Protein AF-A0A1X3PAA9-F1 (afdb_monomer)

Nearest PDB structures (foldseek):
  5d4u-assembly2_B  TM=4.593E-01  e=4.248E+00  Methanocaldococcus jannaschii
  5mms-assembly2_C-3  TM=4.190E-01  e=5.317E+00  Homo sapiens
  5mms-assembly3_F  TM=4.194E-01  e=5.949E+00  Homo sapiens
  1yzh-assembly1_A  TM=3.149E-01  e=6.656E+00  Streptococcus pneumoniae

pLDDT: mean 77.73, std 18.86, range [32.59, 97.75]

Mean predicted aligned error: 20.81 Å

Secondary structure (DSSP, 8-state):
-----------------------PPP----PPP----HHHHHHHHHHHHHHHHHHHHHHHHHHHHHHHH--S---TT-TT--STTS-HHHHHHHHHTT-EEEEESSHHHHHHHHHH-TT-EEEEE-SSSPPPHHHHHHHHTS-S-EEEE-S--TT-TTTTTS-EEEEEE-S--TT-PPPEEE--TT---HHHHHH-EEE--EEEEE-SSEEEEPPPBTTBS---EEEEEETTEEEES-GGGGSTTTTTSBTHHHHHHHHHSSSSEEEEE---GGGSS-TT----TTTTS-THHHHHHHHHHHHHHHHHHHHHS-PPS------S----HHHHHHHHHHHHHHTT-HHHHHHHHHHHHHHHHHHHTTPPTT--HHHHHHHHHHHH---HHHHHHHH-STT--SHHHHHHHHHHHHHHHHHHHHHTTS-S----PPP-PPPPPP--------------------------

Structure (mmCIF, N/CA/C/O backbone):
data_AF-A0A1X3PAA9-F1
#
_entry.id   AF-A0A1X3PAA9-F1
#
loop_
_atom_site.group_PDB
_atom_site.id
_atom_site.type_symbol
_atom_site.label_atom_id
_atom_site.label_alt_id
_atom_site.label_comp_id
_atom_site.label_asym_id
_atom_site.label_entity_id
_atom_site.label_seq_id
_atom_site.pdbx_PDB_ins_code
_atom_site.Cartn_x
_atom_site.Cartn_y
_atom_site.Cartn_z
_atom_site.occupancy
_atom_site.B_iso_or_equiv
_atom_site.auth_seq_id
_atom_site.auth_comp_id
_atom_site.auth_asym_id
_atom_site.auth_atom_id
_atom_site.pdbx_PDB_model_num
ATOM 1 N N . MET A 1 1 ? 57.250 -8.604 76.549 1.00 34.81 1 MET A N 1
ATOM 2 C CA . MET A 1 1 ? 57.171 -9.802 75.685 1.00 34.81 1 MET A CA 1
ATOM 3 C C . MET A 1 1 ? 56.014 -10.655 76.168 1.00 34.81 1 MET A C 1
ATOM 5 O O . MET A 1 1 ? 55.973 -10.892 77.364 1.00 34.81 1 MET A O 1
ATOM 9 N N . THR A 1 2 ? 55.161 -11.105 75.242 1.00 36.66 2 THR A N 1
ATOM 10 C CA . THR A 1 2 ? 54.238 -12.258 75.375 1.00 36.66 2 THR A CA 1
ATOM 11 C C . THR A 1 2 ? 53.088 -12.151 76.402 1.00 36.66 2 THR A C 1
ATOM 13 O O . THR A 1 2 ? 53.235 -11.600 77.485 1.00 36.66 2 THR A O 1
ATOM 16 N N . ALA A 1 3 ? 51.911 -12.665 76.023 1.00 43.00 3 ALA A N 1
ATOM 17 C CA . ALA A 1 3 ? 50.687 -12.715 76.840 1.00 43.00 3 ALA A CA 1
ATOM 18 C C . ALA A 1 3 ? 50.751 -13.813 77.938 1.00 43.00 3 ALA A C 1
ATOM 20 O O . ALA A 1 3 ? 51.707 -14.594 77.936 1.00 43.00 3 ALA A O 1
ATOM 21 N N . PRO A 1 4 ? 49.755 -13.914 78.853 1.00 51.34 4 PRO A N 1
ATOM 22 C CA . PRO A 1 4 ? 48.559 -14.707 78.511 1.00 51.34 4 PRO A CA 1
ATOM 23 C C . PRO A 1 4 ? 47.195 -14.264 79.117 1.00 51.34 4 PRO A C 1
ATOM 25 O O . PRO A 1 4 ? 47.094 -13.430 80.010 1.00 51.34 4 PRO A O 1
ATOM 28 N N . ILE A 1 5 ? 46.146 -14.900 78.583 1.00 41.78 5 ILE A 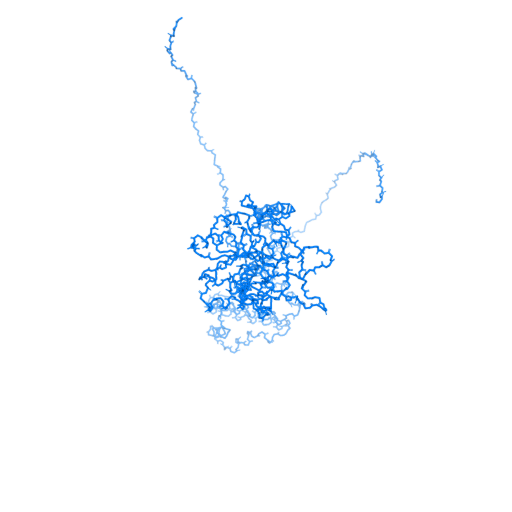N 1
ATOM 29 C CA . ILE A 1 5 ? 44.721 -15.026 79.001 1.00 41.78 5 ILE A CA 1
ATOM 30 C C . ILE A 1 5 ? 44.608 -16.119 80.121 1.00 41.78 5 ILE A C 1
ATOM 32 O O . ILE A 1 5 ? 45.614 -16.818 80.275 1.00 41.78 5 ILE A O 1
ATOM 36 N N . PRO A 1 6 ? 43.493 -16.407 80.868 1.00 60.16 6 PRO A N 1
ATOM 37 C CA . PRO A 1 6 ? 42.123 -15.828 80.983 1.00 60.16 6 PRO A CA 1
ATOM 38 C C . PRO A 1 6 ? 41.673 -15.469 82.434 1.00 60.16 6 PRO A C 1
ATOM 40 O O . PRO A 1 6 ? 42.366 -15.784 83.395 1.00 60.16 6 PRO A O 1
ATOM 43 N N . GLN A 1 7 ? 40.423 -14.992 82.618 1.00 36.38 7 GLN A N 1
ATOM 44 C CA . GLN A 1 7 ? 39.471 -15.644 83.553 1.00 36.38 7 GLN A CA 1
ATOM 45 C C . GLN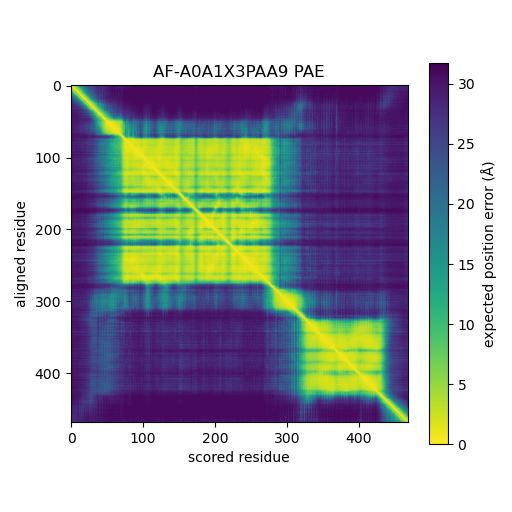 A 1 7 ? 37.990 -15.254 83.337 1.00 36.38 7 GLN A C 1
ATOM 47 O O . GLN A 1 7 ? 37.669 -14.321 82.607 1.00 36.38 7 GLN A O 1
ATOM 52 N N . ARG A 1 8 ? 37.087 -16.038 83.944 1.00 40.62 8 ARG A N 1
ATOM 53 C CA . ARG A 1 8 ? 35.613 -16.015 83.826 1.00 40.62 8 ARG A CA 1
ATOM 54 C C . ARG A 1 8 ? 35.010 -15.612 85.183 1.00 40.62 8 ARG A C 1
ATOM 56 O O . ARG A 1 8 ? 35.540 -16.080 86.185 1.00 40.62 8 ARG A O 1
ATOM 63 N N . SER A 1 9 ? 33.888 -14.876 85.210 1.00 36.50 9 SER A N 1
ATOM 64 C CA . SER A 1 9 ? 32.799 -14.874 86.236 1.00 36.50 9 SER A CA 1
ATOM 65 C C . SER A 1 9 ? 32.222 -13.474 86.527 1.00 36.50 9 SER A C 1
ATOM 67 O O . SER A 1 9 ? 32.889 -12.472 86.300 1.00 36.50 9 SER A O 1
ATOM 69 N N . GLY A 1 10 ? 30.981 -13.424 87.043 1.00 32.66 10 GLY A N 1
ATOM 70 C CA . GLY A 1 10 ? 30.362 -12.221 87.628 1.00 32.66 10 GLY A CA 1
ATOM 71 C C . GLY A 1 10 ? 28.956 -11.893 87.101 1.00 32.66 10 GLY A C 1
ATOM 72 O O . GLY A 1 10 ? 28.821 -11.377 85.999 1.00 32.66 10 GLY A O 1
ATOM 73 N N . ALA A 1 11 ? 27.916 -12.165 87.900 1.00 41.12 11 ALA A N 1
ATOM 74 C CA . ALA A 1 11 ? 26.538 -11.682 87.689 1.00 41.12 11 ALA A CA 1
ATOM 75 C C . ALA A 1 11 ? 26.281 -10.356 88.444 1.00 41.12 11 ALA A C 1
ATOM 77 O O . ALA A 1 11 ? 27.073 -10.005 89.322 1.00 41.12 11 ALA A O 1
ATOM 78 N N . PRO A 1 12 ? 25.207 -9.610 88.107 1.00 50.34 12 PRO A N 1
ATOM 79 C CA . PRO A 1 12 ? 24.063 -9.402 89.034 1.00 50.34 12 PRO A CA 1
ATOM 80 C C . PRO A 1 12 ? 22.681 -9.315 88.311 1.00 50.34 12 PRO A C 1
ATOM 82 O O . PRO A 1 12 ? 22.651 -9.198 87.092 1.00 50.34 12 PRO A O 1
ATOM 85 N N . SER A 1 13 ? 21.490 -9.327 88.942 1.00 39.31 13 SER A N 1
ATOM 86 C CA . SER A 1 13 ? 21.050 -9.745 90.296 1.00 39.31 13 SER A CA 1
ATOM 87 C C . SER A 1 13 ? 19.506 -9.880 90.398 1.00 39.31 13 SER A C 1
ATOM 89 O O . SER A 1 13 ? 18.783 -9.219 89.666 1.00 39.31 13 SER A O 1
ATOM 91 N N . SER A 1 14 ? 19.057 -10.701 91.358 1.00 35.59 14 SER A N 1
ATOM 92 C CA . SER A 1 14 ? 17.904 -10.640 92.302 1.00 35.59 14 SER A CA 1
ATOM 93 C C . SER A 1 14 ? 16.919 -9.434 92.340 1.00 35.59 14 SER A C 1
ATOM 95 O O . SER A 1 14 ? 17.331 -8.345 91.945 1.00 35.59 14 SER A O 1
ATOM 97 N N . PRO A 1 15 ? 15.745 -9.511 93.045 1.00 53.62 15 PRO A N 1
ATOM 98 C CA . PRO A 1 15 ? 14.992 -10.668 93.615 1.00 53.62 15 PRO A CA 1
ATOM 99 C C . PRO A 1 15 ? 13.425 -10.603 93.461 1.00 53.62 15 PRO A C 1
ATOM 101 O O . PRO A 1 15 ? 12.899 -9.703 92.820 1.00 53.62 15 PRO A O 1
ATOM 104 N N . VAL A 1 16 ? 12.709 -11.490 94.194 1.00 36.12 16 VAL A N 1
ATOM 105 C CA . VAL A 1 16 ? 11.362 -11.336 94.845 1.00 36.12 16 VAL A CA 1
ATOM 106 C C . VAL A 1 16 ? 10.178 -12.198 94.315 1.00 36.12 16 VAL A C 1
ATOM 108 O O . VAL A 1 16 ? 9.920 -12.298 93.122 1.00 36.12 16 VAL A O 1
ATOM 111 N N . LEU A 1 17 ? 9.475 -12.833 95.274 1.00 37.28 17 LEU A N 1
ATOM 112 C CA . LEU A 1 17 ? 8.250 -13.675 95.225 1.00 37.28 17 LEU A CA 1
ATOM 113 C C . LEU A 1 17 ? 7.007 -12.861 95.705 1.00 37.28 17 LEU A C 1
ATOM 115 O O . LEU A 1 17 ? 7.202 -11.759 96.208 1.00 37.28 17 LEU A O 1
ATOM 119 N N . PRO A 1 18 ? 5.795 -13.443 95.850 1.00 56.94 18 PRO A N 1
ATOM 120 C CA . PRO A 1 18 ? 4.871 -14.019 94.866 1.00 56.94 18 PRO A CA 1
ATOM 121 C C . PRO A 1 18 ? 3.521 -13.229 94.824 1.00 56.94 18 PRO A C 1
ATOM 123 O O . PRO A 1 18 ? 3.416 -12.147 95.395 1.00 56.94 18 PRO A O 1
ATOM 126 N N . ALA A 1 19 ? 2.484 -13.756 94.154 1.00 41.91 19 ALA A N 1
ATOM 127 C CA . ALA A 1 19 ? 1.140 -13.146 94.050 1.00 41.91 19 ALA A CA 1
ATOM 128 C C . ALA A 1 19 ? 0.325 -13.150 95.371 1.00 41.91 19 ALA A C 1
ATOM 130 O O . ALA A 1 19 ? 0.675 -13.877 96.308 1.00 41.91 19 ALA A O 1
ATOM 131 N N . PRO A 1 20 ? -0.767 -12.358 95.446 1.00 49.75 20 PRO A N 1
ATOM 132 C CA . PRO A 1 20 ? -2.105 -12.976 95.358 1.00 49.75 20 PRO A CA 1
ATOM 133 C C . PRO A 1 20 ? -3.143 -12.204 94.497 1.00 49.75 20 PRO A C 1
ATOM 135 O O . PRO A 1 20 ? -2.827 -11.188 93.881 1.00 49.75 20 PRO A O 1
ATOM 138 N N . ASP A 1 21 ? -4.361 -12.756 94.440 1.00 42.00 21 ASP A N 1
ATOM 139 C CA . ASP A 1 21 ? -5.439 -12.539 93.455 1.00 42.00 21 ASP A CA 1
ATOM 140 C C . ASP A 1 21 ? -6.350 -11.287 93.610 1.00 42.00 21 ASP A C 1
ATOM 142 O O . ASP A 1 21 ? -6.210 -10.467 94.515 1.00 42.00 21 ASP A O 1
ATOM 146 N N . ASP A 1 22 ? -7.345 -11.241 92.707 1.00 43.31 22 ASP A N 1
ATOM 147 C CA . ASP A 1 22 ? -8.643 -10.541 92.743 1.00 43.31 22 ASP A CA 1
ATOM 148 C C . ASP A 1 22 ? -8.757 -9.069 92.291 1.00 43.31 22 ASP A C 1
ATOM 150 O O . ASP A 1 22 ? -8.901 -8.133 93.077 1.00 43.31 22 ASP A O 1
ATOM 154 N N . ALA A 1 23 ? -8.923 -8.898 90.970 1.00 34.69 23 ALA A N 1
ATOM 155 C CA . ALA A 1 23 ? -9.750 -7.833 90.387 1.00 34.69 23 ALA A CA 1
ATOM 156 C C . ALA A 1 23 ? -10.364 -8.268 89.037 1.00 34.69 23 ALA A C 1
ATOM 158 O O . ALA A 1 23 ? -9.686 -8.295 88.011 1.00 34.69 23 ALA A O 1
ATOM 159 N N . ALA A 1 24 ? -11.662 -8.588 89.015 1.00 46.00 24 ALA A N 1
ATOM 160 C CA . ALA A 1 24 ? -12.376 -8.985 87.797 1.00 46.00 24 ALA A CA 1
ATOM 161 C C . ALA A 1 24 ? -12.747 -7.776 86.901 1.00 46.00 24 ALA A C 1
ATOM 163 O O . ALA A 1 24 ? -13.457 -6.877 87.365 1.00 46.00 24 ALA A O 1
ATOM 164 N N . PRO A 1 25 ? -12.374 -7.752 85.604 1.00 40.19 25 PRO A N 1
ATOM 165 C CA . PRO A 1 25 ? -12.895 -6.785 84.639 1.00 40.19 25 PRO A CA 1
ATOM 166 C C . PRO A 1 25 ? -14.231 -7.263 84.048 1.00 40.19 25 PRO A C 1
ATOM 168 O O . PRO A 1 25 ? -14.384 -8.425 83.678 1.00 40.19 25 PRO A O 1
ATOM 171 N N . ARG A 1 26 ? -15.200 -6.352 83.906 1.00 39.72 26 ARG A N 1
ATOM 172 C CA . ARG A 1 26 ? -16.479 -6.632 83.228 1.00 39.72 26 ARG A CA 1
ATOM 173 C C . ARG A 1 26 ? -16.255 -6.871 81.732 1.00 39.72 26 ARG A C 1
ATOM 175 O O . ARG A 1 26 ? -15.702 -6.003 81.061 1.00 39.72 26 ARG A O 1
ATOM 182 N N . GLU A 1 27 ? -16.763 -7.981 81.197 1.00 36.69 27 GLU A N 1
ATOM 183 C CA . GLU A 1 27 ? -16.792 -8.226 79.751 1.00 36.69 27 GLU A CA 1
ATOM 184 C C . GLU A 1 27 ? -17.694 -7.213 79.026 1.00 36.69 27 GLU A C 1
ATOM 186 O O . GLU A 1 27 ? -18.924 -7.302 79.047 1.00 36.69 27 GLU A O 1
ATOM 191 N N . SER A 1 28 ? -17.086 -6.272 78.309 1.00 40.00 28 SER A N 1
ATOM 192 C CA . SER A 1 28 ? -17.760 -5.499 77.270 1.00 40.00 28 SER A CA 1
ATOM 193 C C . SER A 1 28 ? -17.884 -6.349 76.001 1.00 40.00 28 SER A C 1
ATOM 195 O O . SER A 1 28 ? -17.011 -6.332 75.130 1.00 40.00 28 SER A O 1
ATOM 197 N N . GLN A 1 29 ? -18.988 -7.100 75.880 1.00 41.72 29 GLN A N 1
ATOM 198 C CA . GLN A 1 29 ? -19.302 -7.894 74.683 1.00 41.72 29 GLN A CA 1
ATOM 199 C C . GLN A 1 29 ? -19.432 -7.006 73.435 1.00 41.72 29 GLN A C 1
ATOM 201 O O . GLN A 1 29 ? -20.507 -6.532 73.065 1.00 41.72 29 GLN A O 1
ATOM 206 N N . THR A 1 30 ? -18.308 -6.810 72.753 1.00 41.53 30 THR A N 1
ATOM 207 C CA . THR A 1 30 ? -18.229 -6.058 71.504 1.00 41.53 30 THR A CA 1
ATOM 208 C C . THR A 1 30 ? -18.528 -7.022 70.363 1.00 41.53 30 THR A C 1
ATOM 210 O O . THR A 1 30 ? -17.668 -7.793 69.940 1.00 41.53 30 THR A O 1
ATOM 213 N N . ARG A 1 31 ? -19.777 -7.028 69.883 1.00 41.66 31 ARG A N 1
ATOM 214 C CA . ARG A 1 31 ? -20.191 -7.881 68.757 1.00 41.66 31 ARG A CA 1
ATOM 215 C C . ARG A 1 31 ? -19.354 -7.525 67.513 1.00 41.66 31 ARG A C 1
ATOM 217 O O . ARG A 1 31 ? -19.302 -6.343 67.166 1.00 41.66 31 ARG A O 1
ATOM 224 N N . PRO A 1 32 ? -18.720 -8.492 66.823 1.00 40.62 32 PRO A N 1
ATOM 225 C CA . PRO A 1 32 ? -17.910 -8.183 65.651 1.00 40.62 32 PRO A CA 1
ATOM 226 C C . PRO A 1 32 ? -18.793 -7.621 64.523 1.00 40.62 32 PRO A C 1
ATOM 228 O O . PRO A 1 32 ? -19.908 -8.113 64.317 1.00 40.62 32 PRO A O 1
ATOM 231 N N . PRO A 1 33 ? -18.328 -6.604 63.774 1.00 42.41 33 PRO A N 1
ATOM 232 C CA . PRO A 1 33 ? -19.097 -6.041 62.676 1.00 42.41 33 PRO A CA 1
ATOM 233 C C . PRO A 1 33 ? -19.248 -7.070 61.553 1.00 42.41 33 PRO A C 1
ATOM 235 O O . PRO A 1 33 ? -18.266 -7.620 61.055 1.00 42.41 33 PRO A O 1
ATOM 238 N N . THR A 1 34 ? -20.487 -7.295 61.112 1.00 44.66 34 THR A N 1
ATOM 239 C CA . THR A 1 34 ? -20.789 -8.154 59.965 1.00 44.66 34 THR A CA 1
ATOM 240 C C . THR A 1 34 ? -20.072 -7.635 58.721 1.00 44.66 34 THR A C 1
ATOM 242 O O . THR A 1 34 ? -20.458 -6.609 58.154 1.00 44.66 34 THR A O 1
ATOM 245 N N . VAL A 1 35 ? -19.050 -8.362 58.265 1.00 46.88 35 VAL A N 1
ATOM 246 C CA . VAL A 1 35 ? -18.357 -8.076 57.005 1.00 46.88 35 VAL A CA 1
ATOM 247 C C . VAL A 1 35 ? -19.344 -8.291 55.857 1.00 46.88 35 VAL A C 1
ATOM 249 O O . VAL A 1 35 ? -19.588 -9.413 55.418 1.00 46.88 35 VAL A O 1
ATOM 252 N N . ARG A 1 36 ? -19.963 -7.208 55.370 1.00 50.41 36 ARG A N 1
ATOM 253 C CA . ARG A 1 36 ? -20.771 -7.253 54.147 1.00 50.41 36 ARG A CA 1
ATOM 254 C C . ARG A 1 36 ? -19.841 -7.515 52.964 1.00 50.41 36 ARG A C 1
ATOM 256 O O . ARG A 1 36 ? -19.024 -6.670 52.613 1.00 50.41 36 ARG A O 1
ATOM 263 N N . ASN A 1 37 ? -19.992 -8.693 52.367 1.00 50.38 37 ASN A N 1
ATOM 264 C CA . ASN A 1 37 ? -19.181 -9.177 51.254 1.00 50.38 37 ASN A CA 1
ATOM 265 C C . ASN A 1 37 ? -19.082 -8.153 50.106 1.00 50.38 37 ASN A C 1
ATOM 267 O O . ASN A 1 37 ? -20.106 -7.757 49.540 1.00 50.38 37 ASN A O 1
ATOM 271 N N . LEU A 1 38 ? -17.848 -7.810 49.699 1.00 54.94 38 LEU A N 1
ATOM 272 C CA . LEU A 1 38 ? -17.552 -6.946 48.539 1.00 54.94 38 LEU A CA 1
ATOM 273 C C . LEU A 1 38 ? -18.329 -7.365 47.278 1.00 54.94 38 LEU A C 1
ATOM 275 O O . LEU A 1 38 ? -18.786 -6.525 46.503 1.00 54.94 38 LEU A O 1
ATOM 279 N N . SER A 1 39 ? -18.534 -8.674 47.103 1.00 51.59 39 SER A N 1
ATOM 280 C CA . SER A 1 39 ? -19.231 -9.275 45.963 1.00 51.59 39 SER A CA 1
ATOM 281 C C . SER A 1 39 ? -20.698 -8.854 45.809 1.00 51.59 39 SER A C 1
ATOM 283 O O . SER A 1 39 ? -21.288 -9.111 44.760 1.00 51.59 39 SER A O 1
ATOM 285 N N . ALA A 1 40 ? -21.325 -8.230 46.811 1.00 51.97 40 ALA A N 1
ATOM 286 C CA . ALA A 1 40 ? -22.659 -7.641 46.674 1.00 51.97 40 ALA A CA 1
ATOM 287 C C . ALA A 1 40 ? -22.616 -6.222 46.073 1.00 51.97 40 ALA A C 1
ATOM 289 O O . ALA A 1 40 ? -23.495 -5.873 45.288 1.00 51.97 40 ALA A O 1
ATOM 290 N N . ALA A 1 41 ? -21.585 -5.432 46.392 1.00 53.28 41 ALA A N 1
ATOM 291 C CA . ALA A 1 41 ? -21.440 -4.056 45.918 1.00 53.28 41 ALA A CA 1
ATOM 292 C C . ALA A 1 41 ? -20.981 -3.983 44.451 1.00 53.28 41 ALA A C 1
ATOM 294 O O . ALA A 1 41 ? -21.518 -3.185 43.689 1.00 53.28 41 ALA A O 1
ATOM 295 N N . LEU A 1 42 ? -20.063 -4.861 44.018 1.00 52.00 42 LEU A N 1
ATOM 296 C CA . LEU A 1 42 ? -19.603 -4.887 42.618 1.00 52.00 42 LEU A CA 1
ATOM 297 C C . LEU A 1 42 ? -20.719 -5.208 41.603 1.00 52.00 42 LEU A C 1
ATOM 299 O O . LEU A 1 42 ? -20.651 -4.779 40.453 1.00 52.00 42 LEU A O 1
ATOM 303 N N . ARG A 1 43 ? -21.757 -5.959 41.999 1.00 53.44 43 ARG A N 1
ATOM 304 C CA . ARG A 1 43 ? -22.801 -6.432 41.069 1.00 53.44 43 ARG A CA 1
ATOM 305 C C . ARG A 1 43 ? -23.804 -5.358 40.632 1.00 53.44 43 ARG A C 1
ATOM 307 O O . ARG A 1 43 ? -24.462 -5.552 39.612 1.00 53.44 43 ARG A O 1
ATOM 314 N N . SER A 1 44 ? -23.932 -4.240 41.351 1.00 52.56 44 SER A N 1
ATOM 315 C CA . SER A 1 44 ? -24.847 -3.149 40.971 1.00 52.56 44 SER A CA 1
ATOM 316 C C . SER A 1 44 ? -24.189 -2.098 40.070 1.00 52.56 44 SER A C 1
ATOM 318 O O . SER A 1 44 ? -24.850 -1.568 39.177 1.00 52.56 44 SER A O 1
ATOM 320 N N . THR A 1 45 ? -22.890 -1.831 40.244 1.00 54.31 45 THR A N 1
ATOM 321 C CA . THR A 1 45 ? -22.112 -0.921 39.387 1.00 54.31 45 THR A CA 1
ATOM 322 C C . THR A 1 45 ? -21.759 -1.541 38.038 1.00 54.31 45 THR A C 1
ATOM 324 O O . THR A 1 45 ? -21.909 -0.856 37.023 1.00 54.31 45 THR A O 1
ATOM 327 N N . LEU A 1 46 ? -21.399 -2.835 37.989 1.00 52.59 46 LEU A N 1
ATOM 328 C CA . LEU A 1 46 ? -21.094 -3.528 36.726 1.00 52.59 46 LEU A CA 1
ATOM 329 C C . LEU A 1 46 ? -22.215 -3.356 35.693 1.00 52.59 46 LEU A C 1
ATOM 331 O O . LEU A 1 46 ? -21.948 -3.022 34.546 1.00 52.59 46 LEU A O 1
ATOM 335 N N . ARG A 1 47 ? -23.480 -3.500 36.106 1.00 59.16 47 ARG A N 1
ATOM 336 C CA . ARG A 1 47 ? -24.640 -3.476 35.199 1.00 59.16 47 ARG A CA 1
ATOM 337 C C . ARG A 1 47 ? -24.883 -2.116 34.520 1.00 59.16 47 ARG A C 1
ATOM 339 O O . ARG A 1 47 ? -25.556 -2.076 33.497 1.00 59.16 47 ARG A O 1
ATOM 346 N N . ARG A 1 48 ? -24.339 -1.010 35.054 1.00 64.31 48 ARG A N 1
ATOM 347 C CA . ARG A 1 48 ? -24.362 0.317 34.399 1.00 64.31 48 ARG A CA 1
ATOM 348 C C . ARG A 1 48 ? -23.212 0.510 33.408 1.00 64.31 48 ARG A C 1
ATOM 350 O O . ARG A 1 48 ? -23.399 1.179 32.399 1.00 64.31 48 ARG A O 1
ATOM 357 N N . TRP A 1 49 ? -22.047 -0.076 33.680 1.00 70.81 49 TRP A N 1
ATOM 358 C CA . TRP A 1 49 ? -20.868 0.018 32.809 1.00 70.81 49 TRP A CA 1
ATOM 359 C C . TRP A 1 49 ? -20.823 -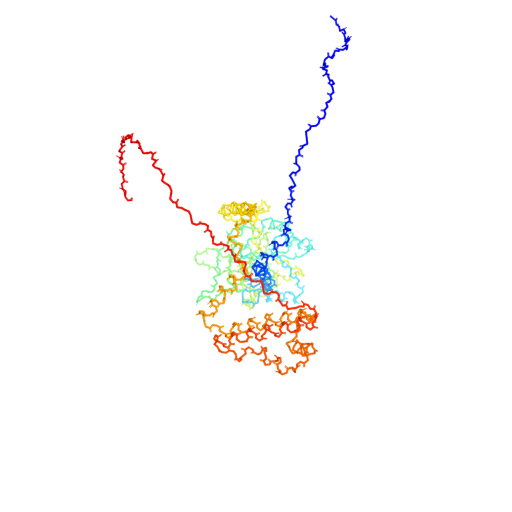1.067 31.728 1.00 70.81 49 TRP A C 1
ATOM 361 O O . TRP A 1 49 ? -20.186 -0.875 30.702 1.00 70.81 49 TRP A O 1
ATOM 371 N N . GLN A 1 50 ? -21.554 -2.168 31.907 1.00 79.50 50 GLN A N 1
ATOM 372 C CA . GLN A 1 50 ? -21.649 -3.276 30.955 1.00 79.50 50 GLN A CA 1
ATOM 373 C C . GLN A 1 50 ? -22.126 -2.832 29.562 1.00 79.50 50 GLN A C 1
ATOM 375 O O . GLN A 1 50 ? -21.675 -3.392 28.573 1.00 79.50 50 GLN A O 1
ATOM 380 N N . LEU A 1 51 ? -22.991 -1.814 29.471 1.00 81.25 51 LEU A N 1
ATOM 381 C CA . LEU A 1 51 ? -23.478 -1.280 28.191 1.00 81.25 51 LEU A CA 1
ATOM 382 C C . LEU A 1 51 ? -22.385 -0.468 27.466 1.00 81.25 51 LEU A C 1
ATOM 384 O O . LEU A 1 51 ? -22.184 -0.640 26.268 1.00 81.25 51 LEU A O 1
ATOM 388 N N . TRP A 1 52 ? -21.616 0.338 28.203 1.00 83.88 52 TRP A N 1
ATOM 389 C CA . TRP A 1 52 ? -20.468 1.080 27.667 1.00 83.88 52 TRP A CA 1
ATOM 390 C C . TRP A 1 52 ? -19.306 0.159 27.278 1.00 83.88 52 TRP A C 1
ATOM 392 O O . TRP A 1 52 ? -18.751 0.312 26.197 1.00 83.88 52 TRP A O 1
ATOM 402 N N . LEU A 1 53 ? -18.987 -0.842 28.105 1.00 83.69 53 LEU A N 1
ATOM 403 C CA . LEU A 1 53 ? -17.998 -1.875 27.775 1.00 83.69 53 LEU A CA 1
ATOM 404 C C . LEU A 1 53 ? -18.405 -2.669 26.527 1.00 83.69 53 LEU A C 1
ATOM 406 O O . LEU A 1 53 ? -17.566 -2.908 25.667 1.00 83.69 53 LEU A O 1
ATOM 410 N N . LEU A 1 54 ? -19.687 -3.031 26.395 1.00 85.56 54 LEU A N 1
ATOM 411 C CA . LEU A 1 54 ? -20.204 -3.694 25.197 1.00 85.5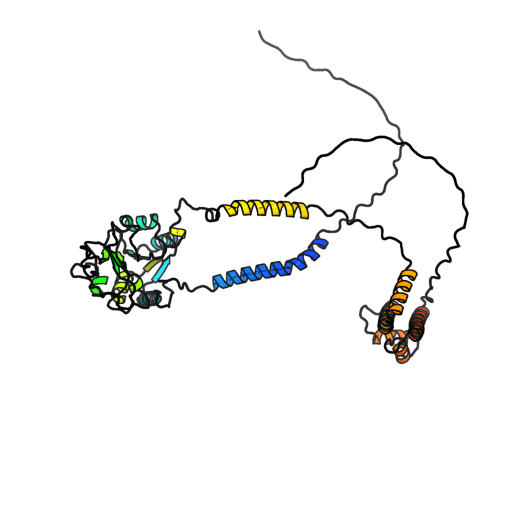6 54 LEU A CA 1
ATOM 412 C C . LEU A 1 54 ? -20.064 -2.800 23.954 1.00 85.56 54 LEU A C 1
ATOM 414 O O . LEU A 1 54 ? -19.614 -3.285 22.924 1.00 85.56 54 LEU A O 1
ATOM 418 N N . LEU A 1 55 ? -20.392 -1.506 24.048 1.00 88.31 55 LEU A N 1
ATOM 419 C CA . LEU A 1 55 ? -20.214 -0.554 22.944 1.00 88.31 55 LEU A CA 1
ATOM 420 C C . LEU A 1 55 ? -18.745 -0.391 22.534 1.00 88.31 55 LEU A C 1
ATOM 422 O O . LEU A 1 55 ? -18.460 -0.374 21.341 1.00 88.31 55 LEU A O 1
ATOM 426 N N . VAL A 1 56 ? -17.813 -0.325 23.491 1.00 89.00 56 VAL A N 1
ATOM 427 C CA . VAL A 1 56 ? -16.370 -0.279 23.197 1.00 89.00 56 VAL A CA 1
ATOM 428 C C . VAL A 1 56 ? -15.910 -1.572 22.521 1.00 89.00 56 VAL A C 1
ATOM 430 O O . VAL A 1 56 ? -15.235 -1.507 21.501 1.00 89.00 56 VAL A O 1
ATOM 433 N N . ILE A 1 57 ? -16.320 -2.741 23.026 1.00 89.56 57 ILE A N 1
ATOM 434 C CA . ILE A 1 57 ? -15.988 -4.039 22.415 1.00 89.56 57 ILE A CA 1
ATOM 435 C C . ILE A 1 57 ? -16.562 -4.142 20.995 1.00 89.56 57 ILE A C 1
ATOM 437 O O . ILE A 1 57 ? -15.858 -4.590 20.098 1.00 89.56 57 ILE A O 1
ATOM 441 N N . ILE A 1 58 ? -17.800 -3.691 20.768 1.00 90.56 58 ILE A N 1
ATOM 442 C CA . ILE A 1 58 ? -18.417 -3.657 19.433 1.00 90.56 58 ILE A CA 1
ATOM 443 C C . ILE A 1 58 ? -17.680 -2.676 18.515 1.00 90.56 58 ILE A C 1
ATOM 445 O O . ILE A 1 58 ? -17.438 -3.020 17.367 1.00 90.56 58 ILE A O 1
ATOM 449 N N . GLY A 1 59 ? -17.285 -1.495 18.999 1.00 89.69 59 GLY A N 1
ATOM 450 C CA . GLY A 1 59 ? -16.518 -0.521 18.216 1.00 89.69 59 GLY A CA 1
ATOM 451 C C . GLY A 1 59 ? -15.129 -1.033 17.823 1.00 89.69 59 GLY A C 1
ATOM 452 O O . GLY A 1 59 ? -14.728 -0.890 16.672 1.00 89.69 59 GLY A O 1
ATOM 453 N N . VAL A 1 60 ? -14.425 -1.697 18.746 1.00 89.31 60 VAL A N 1
ATOM 454 C CA . VAL A 1 60 ? -13.139 -2.358 18.469 1.00 89.31 60 VAL A CA 1
ATOM 455 C C . VAL A 1 60 ? -13.326 -3.516 17.490 1.00 89.31 60 VAL A C 1
ATOM 457 O O . VAL A 1 60 ? -12.597 -3.592 16.508 1.00 89.31 60 VAL A O 1
ATOM 460 N N . LEU A 1 61 ? -14.324 -4.380 17.701 1.00 88.56 61 LEU A N 1
ATOM 461 C CA . LEU A 1 61 ? -14.606 -5.500 16.800 1.00 88.56 61 LEU A CA 1
ATOM 462 C C . LEU A 1 61 ? -15.006 -5.011 15.402 1.00 88.56 61 LEU A C 1
ATOM 464 O O . LEU A 1 61 ? -14.555 -5.577 14.418 1.00 88.56 61 LEU A O 1
ATOM 468 N N . PHE A 1 62 ? -15.803 -3.946 15.306 1.00 86.19 62 PHE A N 1
ATOM 469 C CA . PHE A 1 62 ? -16.172 -3.319 14.038 1.00 86.19 62 PHE A CA 1
ATOM 470 C C . PHE A 1 62 ? -14.952 -2.717 13.334 1.00 86.19 62 PHE A C 1
ATOM 472 O O . PHE A 1 62 ? -14.775 -2.958 12.149 1.00 86.19 62 PHE A O 1
ATOM 479 N N . SER A 1 63 ? -14.073 -2.016 14.059 1.00 74.81 63 SER A N 1
ATOM 480 C CA . SER A 1 63 ? -12.806 -1.501 13.520 1.00 74.81 63 SER A CA 1
ATOM 481 C C . SER A 1 63 ? -11.909 -2.627 12.983 1.00 74.81 63 SER A C 1
ATOM 483 O O . SER A 1 63 ? -11.438 -2.562 11.852 1.00 74.81 63 SER A O 1
ATOM 485 N N . VAL A 1 64 ? -11.756 -3.714 13.749 1.00 80.38 64 VAL A N 1
ATOM 486 C CA . VAL A 1 64 ? -11.005 -4.912 13.336 1.00 80.38 64 VAL A CA 1
ATOM 487 C C . VAL A 1 64 ? -11.649 -5.593 12.124 1.00 80.38 64 VAL A C 1
ATOM 489 O O . VAL A 1 64 ? -10.937 -6.003 11.217 1.00 80.38 64 VAL A O 1
ATOM 492 N N . VAL A 1 65 ? -12.980 -5.685 12.063 1.00 79.75 65 VAL A N 1
ATOM 493 C CA . VAL A 1 65 ? -13.700 -6.247 10.908 1.00 79.75 65 VAL A CA 1
ATOM 494 C C . VAL A 1 65 ? -13.570 -5.357 9.670 1.00 79.75 65 VAL A C 1
ATOM 496 O O . VAL A 1 65 ? -13.403 -5.891 8.584 1.00 79.75 65 VAL A O 1
ATOM 499 N N . VAL A 1 66 ? -13.589 -4.028 9.807 1.00 74.88 66 VAL A N 1
ATOM 500 C CA . VAL A 1 66 ? -13.337 -3.107 8.685 1.00 74.88 66 VAL A CA 1
ATOM 501 C C . VAL A 1 66 ? -11.910 -3.287 8.156 1.00 74.88 66 VAL A C 1
ATOM 503 O O . VAL A 1 66 ? -11.755 -3.494 6.959 1.00 74.88 66 VAL A O 1
ATOM 506 N N . GLN A 1 67 ? -10.903 -3.332 9.037 1.00 67.00 67 GLN A N 1
ATOM 507 C CA . GLN A 1 67 ? -9.500 -3.610 8.676 1.00 67.00 67 GLN A CA 1
ATOM 508 C C . GLN A 1 67 ? -9.300 -4.994 8.024 1.00 67.00 67 GLN A C 1
ATOM 510 O O . GLN A 1 67 ? -8.429 -5.158 7.180 1.00 67.00 67 GLN A O 1
ATOM 515 N N . LEU A 1 68 ? -10.095 -6.000 8.410 1.00 66.75 68 LEU A N 1
ATOM 516 C CA . LEU A 1 68 ? -10.070 -7.353 7.829 1.00 66.75 68 LEU A CA 1
ATOM 517 C C . LEU A 1 68 ? -10.863 -7.485 6.518 1.00 66.75 68 LEU A C 1
ATOM 519 O O . LEU A 1 68 ? -10.783 -8.529 5.875 1.00 66.75 68 LEU A O 1
ATOM 523 N N . LEU A 1 69 ? -11.662 -6.480 6.149 1.00 60.16 69 LEU A N 1
ATOM 524 C CA . LEU A 1 69 ? -12.444 -6.451 4.908 1.00 60.16 69 LEU A CA 1
ATOM 525 C C . LEU A 1 69 ? -11.870 -5.475 3.871 1.00 60.16 69 LEU A C 1
ATOM 527 O O . LEU A 1 69 ? -12.200 -5.589 2.695 1.00 60.16 69 LEU A O 1
ATOM 531 N N . SER A 1 70 ? -10.991 -4.554 4.270 1.00 50.97 70 SER A N 1
ATOM 532 C CA . SER A 1 70 ? -10.160 -3.752 3.367 1.00 50.97 70 SER A CA 1
ATOM 533 C C . SER A 1 70 ? -8.967 -4.574 2.855 1.00 50.97 70 SER A C 1
ATOM 535 O O . SER A 1 70 ? -7.831 -4.315 3.239 1.00 50.97 70 SER A O 1
ATOM 537 N N . VAL A 1 71 ? -9.240 -5.597 2.035 1.00 48.69 71 VAL A N 1
ATOM 538 C CA . VAL A 1 71 ? -8.233 -6.529 1.470 1.00 48.69 71 VAL A CA 1
ATOM 539 C C . VAL A 1 71 ? -8.205 -6.458 -0.065 1.00 48.69 71 VAL A C 1
ATOM 541 O O . VAL A 1 71 ? -7.993 -7.442 -0.763 1.00 48.69 71 VAL A O 1
ATOM 544 N N . GLU A 1 72 ? -8.382 -5.254 -0.597 1.00 53.19 72 GLU A N 1
ATOM 545 C CA . GLU A 1 72 ? -7.873 -4.892 -1.915 1.00 53.19 72 GLU A CA 1
ATOM 546 C C . GLU A 1 72 ? -7.011 -3.636 -1.741 1.00 53.19 72 GLU A C 1
ATOM 548 O O . GLU A 1 72 ? -7.540 -2.551 -1.488 1.00 53.19 72 GLU A O 1
ATOM 553 N N . ASP A 1 73 ? -5.690 -3.784 -1.882 1.00 61.38 73 ASP A N 1
ATOM 554 C CA . ASP A 1 73 ? -4.756 -2.657 -1.974 1.00 61.38 73 ASP A CA 1
ATOM 555 C C . ASP A 1 73 ? -5.004 -1.902 -3.288 1.00 61.38 73 ASP A C 1
ATOM 557 O O . ASP A 1 73 ? -4.352 -2.133 -4.308 1.00 61.38 73 ASP A O 1
ATOM 561 N N . GLN A 1 74 ? -5.955 -0.966 -3.253 1.00 70.88 74 GLN A N 1
ATOM 562 C CA . GLN A 1 74 ? -6.185 0.042 -4.294 1.00 70.88 74 GLN A CA 1
ATOM 563 C C . GLN A 1 74 ? -5.140 1.174 -4.204 1.00 70.88 74 GLN A C 1
ATOM 565 O O . GLN A 1 74 ? -5.447 2.349 -4.402 1.00 70.88 74 GLN A O 1
ATOM 570 N N . GLU A 1 75 ? -3.894 0.843 -3.851 1.00 82.44 75 GLU A N 1
ATOM 571 C CA . GLU A 1 75 ? -2.783 1.789 -3.922 1.00 82.44 75 GLU A CA 1
ATOM 572 C C . GLU A 1 75 ? -2.422 2.043 -5.392 1.00 82.44 75 GLU A C 1
ATOM 574 O O . GLU A 1 75 ? -2.540 1.152 -6.243 1.00 82.44 75 GLU A O 1
ATOM 579 N N . ARG A 1 76 ? -1.977 3.265 -5.715 1.00 87.69 76 ARG A N 1
ATOM 580 C CA . ARG A 1 76 ? -1.482 3.587 -7.061 1.00 87.69 76 ARG A CA 1
ATOM 581 C C . ARG A 1 76 ? -0.344 2.622 -7.406 1.00 87.69 76 ARG A C 1
ATOM 583 O O . ARG A 1 76 ? 0.505 2.351 -6.563 1.00 87.69 76 ARG A O 1
ATOM 590 N N . TYR A 1 77 ? -0.348 2.094 -8.629 1.00 91.38 77 TYR A N 1
ATOM 591 C CA . TYR A 1 77 ? 0.585 1.064 -9.098 1.00 91.38 77 TYR A CA 1
ATOM 592 C C . TYR A 1 77 ? 0.502 -0.293 -8.362 1.00 91.38 77 TYR A C 1
ATOM 594 O O . TYR A 1 77 ? 1.348 -1.163 -8.568 1.00 91.38 77 TYR A O 1
ATOM 602 N N . GLY A 1 78 ? -0.518 -0.523 -7.528 1.00 91.62 78 GLY A N 1
ATOM 603 C CA . GLY A 1 78 ? -0.705 -1.795 -6.830 1.00 91.62 78 GLY A CA 1
ATOM 604 C C . GLY A 1 78 ? -0.930 -2.967 -7.794 1.00 91.62 78 GLY A C 1
ATOM 605 O O . GLY A 1 78 ? -1.706 -2.861 -8.747 1.00 91.62 78 GLY A O 1
ATOM 606 N N . LEU A 1 79 ? -0.298 -4.114 -7.523 1.00 93.50 79 LEU A N 1
ATOM 607 C CA . LEU A 1 79 ? -0.443 -5.341 -8.327 1.00 93.50 79 LEU A CA 1
ATOM 608 C C . LEU A 1 79 ? -1.871 -5.911 -8.321 1.00 93.50 79 LEU A C 1
ATOM 610 O O . LEU A 1 79 ? -2.251 -6.596 -9.261 1.00 93.50 79 LEU A O 1
ATOM 614 N N . ASN A 1 80 ? -2.664 -5.608 -7.290 1.00 91.75 80 ASN A N 1
ATOM 615 C CA . ASN A 1 80 ? -4.073 -6.007 -7.186 1.00 91.75 80 ASN A CA 1
ATOM 616 C C . ASN A 1 80 ? -5.043 -4.857 -7.530 1.00 91.75 80 ASN A C 1
A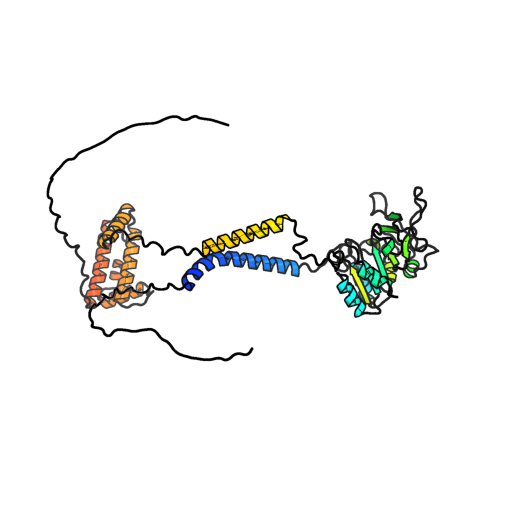TOM 618 O O . ASN A 1 80 ? -6.257 -5.062 -7.563 1.00 91.75 80 ASN A O 1
ATOM 622 N N . ASN A 1 81 ? -4.530 -3.651 -7.806 1.00 92.38 81 ASN A N 1
ATOM 623 C CA . ASN A 1 81 ? -5.346 -2.496 -8.164 1.00 92.38 81 ASN A CA 1
ATOM 624 C C . ASN A 1 81 ? -5.839 -2.637 -9.620 1.00 92.38 81 ASN A C 1
ATOM 626 O O . ASN A 1 81 ? -5.052 -2.694 -10.574 1.00 92.38 81 ASN A O 1
ATOM 630 N N . THR A 1 82 ? -7.164 -2.703 -9.775 1.00 93.81 82 THR A N 1
ATOM 631 C CA . THR A 1 82 ? -7.864 -2.851 -11.065 1.00 93.81 82 THR A CA 1
ATOM 632 C C . THR A 1 82 ? -8.347 -1.521 -11.652 1.00 93.81 82 THR A C 1
ATOM 634 O O . THR A 1 82 ? -8.850 -1.495 -12.777 1.00 93.81 82 THR A O 1
ATOM 637 N N . GLU A 1 83 ? -8.164 -0.406 -10.940 1.00 93.62 83 GLU A N 1
ATOM 638 C CA . GLU A 1 83 ? -8.371 0.940 -11.468 1.00 93.62 83 GLU A CA 1
ATOM 639 C C . GLU A 1 83 ? -7.312 1.303 -12.522 1.00 93.62 83 GLU A C 1
ATOM 641 O O . GLU A 1 83 ? -6.343 0.587 -12.774 1.00 93.62 83 GLU A O 1
ATOM 646 N N . LEU A 1 84 ? -7.517 2.431 -13.203 1.00 93.69 84 LEU A N 1
ATOM 647 C CA . LEU A 1 84 ? -6.721 2.823 -14.369 1.00 93.69 84 LEU A CA 1
ATOM 648 C C . LEU A 1 84 ? -5.231 3.068 -14.070 1.00 93.69 84 LEU A C 1
ATOM 650 O O . LEU A 1 84 ? -4.431 3.043 -15.001 1.00 93.69 84 LEU A O 1
ATOM 654 N N . ASP A 1 85 ? -4.865 3.325 -12.819 1.00 91.75 85 ASP A N 1
ATOM 655 C CA . ASP A 1 85 ? -3.504 3.603 -12.351 1.00 91.75 85 ASP A CA 1
ATOM 656 C C . ASP A 1 85 ? -2.864 2.439 -11.565 1.00 91.75 85 ASP A C 1
ATOM 658 O O . ASP A 1 85 ? -1.758 2.588 -11.048 1.00 91.75 85 ASP A O 1
ATOM 662 N N . GLY A 1 86 ? -3.519 1.274 -11.504 1.00 94.25 86 GLY A N 1
ATOM 663 C CA . GLY A 1 86 ? -2.970 0.030 -10.955 1.00 94.25 86 GLY A CA 1
ATOM 664 C C . GLY A 1 86 ? -2.202 -0.826 -11.972 1.00 94.25 86 GLY A C 1
ATOM 665 O O . GLY A 1 86 ? -2.197 -0.529 -13.169 1.00 94.25 86 GLY A O 1
ATOM 666 N N . TYR A 1 87 ? -1.576 -1.911 -11.499 1.00 95.88 87 TYR A N 1
ATOM 667 C CA . TYR A 1 87 ? -0.789 -2.873 -12.296 1.00 95.88 87 TYR A CA 1
ATOM 668 C C . TYR A 1 87 ? -1.452 -4.264 -12.435 1.00 95.88 87 TYR A C 1
ATOM 670 O O . TYR A 1 87 ? -0.819 -5.201 -12.923 1.00 95.88 87 TYR A O 1
ATOM 678 N N . ALA A 1 88 ? -2.728 -4.435 -12.063 1.00 95.50 88 ALA A N 1
ATOM 679 C CA . ALA A 1 88 ? -3.391 -5.745 -12.127 1.00 95.50 88 ALA A CA 1
ATOM 680 C C . ALA A 1 88 ? -3.383 -6.413 -13.515 1.00 95.50 88 ALA A C 1
ATOM 682 O O . ALA A 1 88 ? -3.278 -7.636 -13.599 1.00 95.50 88 ALA A O 1
ATOM 683 N N . ALA A 1 89 ? -3.442 -5.647 -14.611 1.00 96.06 89 ALA A N 1
ATOM 684 C CA . ALA A 1 89 ? -3.380 -6.209 -15.959 1.00 96.06 89 ALA A CA 1
ATOM 685 C C . ALA A 1 89 ? -2.031 -6.884 -16.249 1.00 96.06 89 ALA A C 1
ATOM 687 O O . ALA A 1 89 ? -2.006 -7.977 -16.812 1.00 96.06 89 ALA A O 1
ATOM 688 N N . ILE A 1 90 ? -0.912 -6.267 -15.852 1.00 96.81 90 ILE A N 1
ATOM 689 C CA . ILE A 1 90 ? 0.408 -6.869 -16.057 1.00 96.81 90 ILE A CA 1
ATOM 690 C C . ILE A 1 90 ? 0.662 -8.018 -15.079 1.00 96.81 90 ILE A C 1
ATOM 692 O O . ILE A 1 90 ? 1.175 -9.051 -15.503 1.00 96.81 90 ILE A O 1
ATOM 696 N N . ALA A 1 91 ? 0.238 -7.888 -13.818 1.00 97.06 91 ALA A N 1
ATOM 697 C CA . ALA A 1 91 ? 0.348 -8.961 -12.832 1.00 97.06 91 ALA A CA 1
ATOM 698 C C . ALA A 1 91 ? -0.372 -10.238 -13.306 1.00 97.06 91 ALA A C 1
ATOM 700 O O . ALA A 1 91 ? 0.215 -11.319 -13.303 1.00 97.06 91 ALA A O 1
ATOM 701 N N . ALA A 1 92 ? -1.606 -10.100 -13.805 1.00 96.75 92 ALA A N 1
ATOM 702 C CA . ALA A 1 92 ? -2.388 -11.217 -14.328 1.00 96.75 92 ALA A CA 1
ATOM 703 C C . ALA A 1 92 ? -1.758 -11.867 -15.574 1.00 96.75 92 ALA A C 1
ATOM 705 O O . ALA A 1 92 ? -1.763 -13.091 -15.687 1.00 96.75 92 ALA A O 1
ATOM 706 N N . VAL A 1 93 ? -1.196 -11.079 -16.503 1.00 97.06 93 VAL A N 1
ATOM 707 C CA . VAL A 1 93 ? -0.542 -11.634 -17.704 1.00 97.06 93 VAL A CA 1
ATOM 708 C C . VAL A 1 93 ? 0.775 -12.328 -17.353 1.00 97.06 93 VAL A C 1
ATOM 710 O O . VAL A 1 93 ? 1.033 -13.406 -17.875 1.00 97.06 93 VAL A O 1
ATOM 713 N N . LEU A 1 94 ? 1.591 -11.768 -16.456 1.00 97.25 94 LEU A N 1
ATOM 714 C CA . LEU A 1 94 ? 2.815 -12.424 -15.978 1.00 97.25 94 LEU A CA 1
ATOM 715 C C . LEU A 1 94 ? 2.499 -13.785 -15.331 1.00 97.25 94 LEU A C 1
ATOM 717 O O . LEU A 1 94 ? 3.122 -14.785 -15.683 1.00 97.25 94 LEU A O 1
ATOM 721 N N . GLN A 1 95 ? 1.474 -13.846 -14.477 1.00 96.75 95 GLN A N 1
ATOM 722 C CA . GLN A 1 95 ? 1.011 -15.093 -13.855 1.00 96.75 95 GLN A CA 1
ATOM 723 C C . GLN A 1 95 ? 0.482 -16.113 -14.878 1.00 96.75 95 GLN A C 1
ATOM 725 O O . GLN A 1 95 ? 0.811 -17.295 -14.783 1.00 96.75 95 GLN A O 1
ATOM 730 N N . ASP A 1 96 ? -0.275 -15.681 -15.893 1.00 97.25 96 ASP A N 1
ATOM 731 C CA . ASP A 1 96 ? -0.732 -16.547 -16.996 1.00 97.25 96 ASP A CA 1
ATOM 732 C C . ASP A 1 96 ? 0.436 -17.092 -17.844 1.00 97.25 96 ASP A C 1
ATOM 734 O O . ASP A 1 96 ? 0.389 -18.226 -18.320 1.00 97.25 96 ASP A O 1
ATOM 738 N N . GLN A 1 97 ? 1.526 -16.327 -17.971 1.00 95.75 97 GLN A N 1
ATOM 739 C CA . GLN A 1 97 ? 2.775 -16.776 -18.600 1.00 95.75 97 GLN A CA 1
ATOM 740 C C . GLN A 1 97 ? 3.683 -17.608 -17.667 1.00 95.75 97 GLN A C 1
ATOM 742 O O . GLN A 1 97 ? 4.766 -18.018 -18.084 1.00 95.75 97 GLN A O 1
ATOM 747 N N . GLY A 1 98 ? 3.241 -17.916 -16.441 1.00 96.38 98 GLY A N 1
ATOM 748 C CA . GLY A 1 98 ? 3.949 -18.792 -15.502 1.00 96.38 98 GLY A CA 1
ATOM 749 C C . GLY A 1 98 ? 4.965 -18.099 -14.591 1.00 96.38 98 GLY A C 1
ATOM 750 O O . GLY A 1 98 ? 5.836 -18.781 -14.055 1.00 96.38 98 GLY A O 1
ATOM 751 N N . VAL A 1 99 ? 4.865 -16.778 -14.417 1.00 97.75 99 VAL A N 1
ATOM 752 C CA . VAL A 1 99 ? 5.682 -16.002 -13.471 1.00 97.75 99 VAL A CA 1
ATOM 753 C C . VAL A 1 99 ? 4.944 -15.881 -12.135 1.00 97.75 99 VAL A C 1
ATOM 755 O O . VAL A 1 99 ? 3.899 -15.231 -12.049 1.00 97.75 99 VAL A O 1
ATOM 758 N N . GLU A 1 100 ? 5.484 -16.481 -11.079 1.00 97.38 100 GLU A N 1
ATOM 759 C CA . GLU A 1 100 ? 4.989 -16.319 -9.714 1.00 97.38 100 GLU A CA 1
ATOM 760 C C . GLU A 1 100 ? 5.509 -14.995 -9.132 1.00 97.38 100 GLU A C 1
ATOM 762 O O . GLU A 1 100 ? 6.714 -14.729 -9.092 1.00 97.38 100 GLU A O 1
ATOM 767 N N . ILE A 1 101 ? 4.579 -14.122 -8.732 1.00 97.25 101 ILE A N 1
ATOM 768 C CA . ILE A 1 101 ? 4.895 -12.783 -8.226 1.00 97.25 101 ILE A CA 1
ATOM 769 C C . ILE A 1 101 ? 4.803 -12.797 -6.704 1.00 97.25 101 ILE A C 1
ATOM 771 O O . ILE A 1 101 ? 3.722 -12.988 -6.146 1.00 97.25 101 ILE A O 1
ATOM 775 N N . HIS A 1 102 ? 5.929 -12.530 -6.051 1.00 96.88 102 HIS A N 1
ATOM 776 C CA . HIS A 1 102 ? 6.094 -12.546 -4.602 1.00 96.88 102 HIS A CA 1
ATOM 777 C C . HIS A 1 102 ? 6.155 -11.102 -4.073 1.00 96.88 102 HIS A C 1
ATOM 779 O O . HIS A 1 102 ? 7.222 -10.480 -4.122 1.00 96.88 102 HIS A O 1
ATOM 785 N N . PRO A 1 103 ? 5.033 -10.512 -3.614 1.00 94.62 103 PRO A N 1
ATOM 786 C CA . PRO A 1 103 ? 5.010 -9.130 -3.145 1.00 94.62 103 PRO A CA 1
ATOM 787 C C . PRO A 1 103 ? 5.728 -8.974 -1.798 1.00 94.62 103 PRO A C 1
ATOM 789 O O . PRO A 1 103 ? 5.475 -9.712 -0.846 1.00 94.62 103 PRO A O 1
ATOM 792 N N . ALA A 1 104 ? 6.578 -7.955 -1.702 1.00 93.94 104 ALA A N 1
ATOM 793 C CA . ALA A 1 104 ? 7.298 -7.567 -0.497 1.00 93.94 104 ALA A CA 1
ATOM 794 C C . ALA A 1 104 ? 7.026 -6.090 -0.182 1.00 93.94 104 ALA A C 1
ATOM 796 O O . ALA A 1 104 ? 7.324 -5.213 -0.989 1.00 93.94 104 ALA A O 1
ATOM 797 N N . SER A 1 105 ? 6.485 -5.804 1.003 1.00 88.50 105 SER A N 1
ATOM 798 C CA . SER A 1 105 ? 6.195 -4.436 1.470 1.00 88.50 105 SER A CA 1
ATOM 799 C C . SER A 1 105 ? 7.245 -3.880 2.439 1.00 88.50 105 SER A C 1
ATOM 801 O O . SER A 1 105 ? 7.138 -2.742 2.895 1.00 88.50 105 SER A O 1
ATOM 803 N N . THR A 1 106 ? 8.256 -4.685 2.783 1.00 89.88 106 THR A N 1
ATOM 804 C CA . THR A 1 106 ? 9.393 -4.281 3.623 1.00 89.88 106 THR A CA 1
ATOM 805 C C . THR A 1 106 ? 10.701 -4.863 3.095 1.00 89.88 106 THR A C 1
ATOM 807 O O . THR A 1 106 ? 10.727 -5.965 2.535 1.00 89.88 106 THR A O 1
ATOM 810 N N . ALA A 1 107 ? 11.809 -4.173 3.346 1.00 91.69 107 ALA A N 1
ATOM 811 C CA . ALA A 1 107 ? 13.146 -4.612 2.975 1.00 91.69 107 ALA A CA 1
ATOM 812 C C . ALA A 1 107 ? 13.513 -5.964 3.609 1.00 91.69 107 ALA A C 1
ATOM 814 O O . ALA A 1 107 ? 14.230 -6.752 2.999 1.00 91.69 107 ALA A O 1
ATOM 815 N N . GLU A 1 108 ? 12.999 -6.259 4.806 1.00 91.00 108 GLU A N 1
ATOM 816 C CA . GLU A 1 108 ? 13.226 -7.544 5.473 1.00 91.00 108 GLU A CA 1
ATOM 817 C C . GLU A 1 108 ? 12.430 -8.681 4.823 1.00 91.00 108 GLU A C 1
ATOM 819 O O . GLU A 1 108 ? 12.981 -9.754 4.586 1.00 91.00 108 GLU A O 1
ATOM 824 N N . SER A 1 109 ? 11.172 -8.435 4.431 1.00 92.81 109 SER A N 1
ATOM 825 C CA . SER A 1 109 ? 10.412 -9.409 3.634 1.00 92.81 109 SER A CA 1
ATOM 826 C C . SER A 1 109 ? 11.075 -9.680 2.278 1.00 92.81 109 SER A C 1
ATOM 828 O O . SER A 1 109 ? 11.153 -10.831 1.858 1.00 92.81 109 SER A O 1
ATOM 830 N N . ALA A 1 110 ? 11.646 -8.652 1.639 1.00 94.81 110 ALA A N 1
ATOM 831 C CA . ALA A 1 110 ? 12.405 -8.816 0.404 1.00 94.81 110 ALA A CA 1
ATOM 832 C C . ALA A 1 110 ? 13.688 -9.644 0.616 1.00 94.81 110 ALA A C 1
ATOM 834 O O . ALA A 1 110 ? 13.972 -10.514 -0.203 1.00 94.81 110 ALA A O 1
ATOM 835 N N . ARG A 1 111 ? 14.438 -9.445 1.716 1.00 94.56 111 ARG A N 1
ATOM 836 C CA . ARG A 1 111 ? 15.599 -10.297 2.057 1.00 94.56 111 ARG A CA 1
ATOM 837 C C . ARG A 1 111 ? 15.207 -11.756 2.245 1.00 94.56 111 ARG A C 1
ATOM 839 O O . ARG A 1 111 ? 15.826 -12.613 1.629 1.00 94.56 111 ARG A O 1
ATOM 846 N N . ALA A 1 112 ? 14.171 -12.028 3.038 1.00 95.38 112 ALA A N 1
ATOM 847 C CA . ALA A 1 112 ? 13.722 -13.394 3.299 1.00 95.38 112 ALA A CA 1
ATOM 848 C C . ALA A 1 112 ? 13.343 -14.134 2.000 1.00 95.38 112 ALA A C 1
ATOM 850 O O . ALA A 1 112 ? 13.736 -15.282 1.808 1.00 95.38 112 ALA A O 1
ATOM 851 N N . LEU A 1 113 ? 12.655 -13.456 1.074 1.00 96.50 113 LEU A N 1
ATOM 852 C CA . LEU A 1 113 ? 12.328 -14.008 -0.245 1.00 96.50 113 LEU A CA 1
ATOM 853 C C . LEU A 1 113 ? 13.575 -14.197 -1.132 1.00 96.50 113 LEU A C 1
ATOM 855 O O . LEU A 1 113 ? 13.678 -15.206 -1.820 1.00 96.50 113 LEU A O 1
ATOM 859 N N . LEU A 1 114 ? 14.542 -13.271 -1.102 1.00 94.94 114 LEU A N 1
ATOM 860 C CA . LEU A 1 114 ? 15.811 -13.384 -1.845 1.00 94.94 114 LEU A CA 1
ATOM 861 C C . LEU A 1 114 ? 16.721 -14.517 -1.332 1.00 94.94 114 LEU A C 1
ATOM 863 O O . LEU A 1 114 ? 17.547 -15.016 -2.102 1.00 94.94 114 LEU A O 1
ATOM 867 N N . GLU A 1 115 ? 16.603 -14.881 -0.050 1.00 94.50 115 GLU A N 1
ATOM 868 C CA . GLU A 1 115 ? 17.299 -16.012 0.578 1.00 94.50 115 GLU A CA 1
ATOM 869 C C . GLU A 1 115 ? 16.643 -17.359 0.240 1.00 94.50 115 GLU A C 1
ATOM 871 O O . GLU A 1 115 ? 17.357 -18.320 -0.050 1.00 94.50 115 GLU A O 1
ATOM 876 N N . ASP A 1 116 ? 15.307 -17.429 0.239 1.00 96.69 116 ASP A N 1
ATOM 877 C CA . ASP A 1 116 ? 14.548 -18.641 -0.114 1.00 96.69 116 ASP A CA 1
ATOM 878 C C . ASP A 1 116 ? 14.588 -18.921 -1.633 1.00 96.69 116 ASP A C 1
ATOM 880 O O . ASP A 1 116 ? 14.650 -20.072 -2.067 1.00 96.69 116 ASP A O 1
ATOM 884 N N . MET A 1 117 ? 14.637 -17.862 -2.454 1.00 95.00 117 MET A N 1
ATOM 885 C CA . MET A 1 117 ? 14.641 -17.926 -3.921 1.00 95.00 117 MET A CA 1
ATOM 886 C C . MET A 1 117 ? 15.907 -17.273 -4.522 1.00 95.00 117 MET A C 1
ATOM 888 O O . MET A 1 117 ? 15.890 -16.116 -4.967 1.00 95.00 117 MET A O 1
ATOM 892 N N . PRO A 1 118 ? 17.038 -18.004 -4.588 1.00 91.19 118 PRO A N 1
ATOM 893 C CA . PRO A 1 118 ? 18.320 -17.450 -5.032 1.00 91.19 118 PRO A CA 1
ATOM 894 C C . PRO A 1 118 ? 18.332 -17.008 -6.504 1.00 91.19 118 PRO A C 1
ATOM 896 O O . PRO A 1 118 ? 19.019 -16.045 -6.829 1.00 91.19 118 PRO A O 1
ATOM 899 N N . GLU A 1 119 ? 17.540 -17.646 -7.370 1.00 92.56 119 GLU A N 1
ATOM 900 C CA . GLU A 1 119 ? 17.460 -17.329 -8.808 1.00 92.56 119 GLU A CA 1
ATOM 901 C C . GLU A 1 119 ? 16.398 -16.262 -9.147 1.00 92.56 119 GLU A C 1
ATOM 903 O O . GLU A 1 119 ? 16.328 -15.801 -10.290 1.00 92.56 119 GLU A O 1
ATOM 908 N N . ALA A 1 120 ? 15.567 -15.858 -8.175 1.00 95.31 120 ALA A N 1
ATOM 909 C CA . ALA A 1 120 ? 14.475 -14.918 -8.413 1.00 95.31 120 ALA A CA 1
ATOM 910 C C . ALA A 1 120 ? 14.986 -13.545 -8.869 1.00 95.31 120 ALA A C 1
ATOM 912 O O . ALA A 1 120 ? 15.958 -12.992 -8.333 1.00 95.31 120 ALA A O 1
ATOM 913 N N . SER A 1 121 ? 14.277 -12.979 -9.841 1.00 95.88 121 SER A N 1
ATOM 914 C CA . SER A 1 121 ? 14.451 -11.588 -10.255 1.00 95.88 121 SER A CA 1
ATOM 915 C C . SER A 1 121 ? 13.794 -10.650 -9.238 1.00 95.88 121 SER A C 1
ATOM 917 O O . SER A 1 121 ? 12.862 -11.047 -8.536 1.00 95.88 121 SER A O 1
ATOM 919 N N . ILE A 1 122 ? 14.274 -9.406 -9.137 1.00 96.50 122 ILE A N 1
ATOM 920 C CA . ILE A 1 122 ? 13.673 -8.407 -8.243 1.00 96.50 122 ILE A CA 1
ATOM 921 C C . ILE A 1 122 ? 13.330 -7.104 -8.965 1.00 96.50 122 ILE A C 1
ATOM 923 O O . ILE A 1 122 ? 14.168 -6.491 -9.633 1.00 96.50 122 ILE A O 1
ATOM 927 N N . VAL A 1 123 ? 12.092 -6.658 -8.763 1.00 96.56 123 VAL A N 1
ATOM 928 C CA . VAL A 1 123 ? 11.644 -5.299 -9.062 1.00 96.56 123 VAL A CA 1
ATOM 929 C C . VAL A 1 123 ? 11.628 -4.501 -7.768 1.00 96.56 123 VAL A C 1
ATOM 931 O O . VAL A 1 123 ? 11.089 -4.958 -6.763 1.00 96.56 123 VAL A O 1
ATOM 934 N N . VAL A 1 124 ? 12.204 -3.301 -7.802 1.00 94.44 124 VAL A N 1
ATOM 935 C CA . VAL A 1 124 ? 12.126 -2.327 -6.712 1.00 94.44 124 VAL A CA 1
ATOM 936 C C . VAL A 1 124 ? 11.327 -1.127 -7.203 1.00 94.44 124 VAL A C 1
ATOM 938 O O . VAL A 1 124 ? 11.785 -0.383 -8.068 1.00 94.44 124 VAL A O 1
ATOM 941 N N . HIS A 1 125 ? 10.112 -0.973 -6.686 1.00 93.31 125 HIS A N 1
ATOM 942 C CA . HIS A 1 125 ? 9.150 0.031 -7.126 1.00 93.31 125 HIS A CA 1
ATOM 943 C C . HIS A 1 125 ? 9.049 1.171 -6.102 1.00 93.31 125 HIS A C 1
ATOM 945 O O . HIS A 1 125 ? 8.249 1.126 -5.166 1.00 93.31 125 HIS A O 1
ATOM 951 N N . GLU A 1 126 ? 9.882 2.196 -6.277 1.00 88.56 126 GLU A N 1
ATOM 952 C CA . GLU A 1 126 ? 9.934 3.385 -5.422 1.00 88.56 126 GLU A CA 1
ATOM 953 C C . GLU A 1 126 ? 8.938 4.439 -5.935 1.00 88.56 126 GLU A C 1
ATOM 955 O O . GLU A 1 126 ? 9.264 5.190 -6.846 1.00 88.56 126 GLU A O 1
ATOM 960 N N . ASP A 1 127 ? 7.728 4.515 -5.371 1.00 84.44 127 ASP A N 1
ATOM 961 C CA . ASP A 1 127 ? 6.779 5.614 -5.657 1.00 84.44 127 ASP A CA 1
ATOM 962 C C . ASP A 1 127 ? 6.764 6.649 -4.523 1.00 84.44 127 ASP A C 1
ATOM 964 O O . ASP A 1 127 ? 7.196 7.789 -4.685 1.00 84.44 127 ASP A O 1
ATOM 968 N N . ARG A 1 128 ? 6.299 6.233 -3.338 1.00 81.31 128 ARG A N 1
ATOM 969 C CA . ARG A 1 128 ? 6.142 7.112 -2.169 1.00 81.31 128 ARG A CA 1
ATOM 970 C C . ARG A 1 128 ? 7.304 7.061 -1.176 1.00 81.31 128 ARG A C 1
ATOM 972 O O . ARG A 1 128 ? 7.524 8.030 -0.449 1.00 81.31 128 ARG A O 1
ATOM 979 N N . TRP A 1 129 ? 8.000 5.932 -1.108 1.00 83.44 129 TRP A N 1
ATOM 980 C CA . TRP A 1 129 ? 9.057 5.657 -0.137 1.00 83.44 129 TRP A CA 1
ATOM 981 C C . TRP A 1 129 ? 10.291 5.111 -0.856 1.00 83.44 129 TRP A C 1
ATOM 983 O O . TRP A 1 129 ? 10.169 4.380 -1.839 1.00 83.44 129 TRP A O 1
ATOM 993 N N . GLU A 1 130 ? 11.476 5.466 -0.362 1.00 84.88 130 GLU A N 1
ATOM 994 C CA . GLU A 1 130 ? 12.746 4.973 -0.903 1.00 84.88 130 GLU A CA 1
ATOM 995 C C . GLU A 1 130 ? 13.086 3.580 -0.354 1.00 84.88 130 GLU A C 1
ATOM 997 O O . GLU A 1 130 ? 12.803 3.266 0.804 1.00 84.88 130 GLU A O 1
ATOM 1002 N N . ALA A 1 131 ? 13.798 2.776 -1.142 1.00 86.44 131 ALA A N 1
ATOM 1003 C CA . ALA A 1 131 ? 14.340 1.503 -0.695 1.00 86.44 131 ALA A CA 1
ATOM 1004 C C . ALA A 1 131 ? 15.397 1.680 0.408 1.00 86.44 131 ALA A C 1
ATOM 1006 O O . ALA A 1 131 ? 16.254 2.581 0.373 1.00 86.44 131 ALA A O 1
ATOM 1007 N N . SER A 1 132 ? 15.392 0.749 1.364 1.00 87.19 132 SER A N 1
ATOM 1008 C CA . SER A 1 132 ? 16.346 0.726 2.476 1.00 87.19 132 SER A CA 1
ATOM 1009 C C . SER A 1 132 ? 17.803 0.692 1.988 1.00 87.19 132 SER A C 1
ATOM 1011 O O . SER A 1 132 ? 18.180 -0.137 1.156 1.00 87.19 132 SER A O 1
ATOM 1013 N N . ARG A 1 133 ? 18.658 1.575 2.530 1.00 84.94 133 ARG A N 1
ATOM 1014 C CA . ARG A 1 133 ? 20.058 1.748 2.078 1.00 84.94 133 ARG A CA 1
ATOM 1015 C C . ARG A 1 133 ? 20.908 0.483 2.195 1.00 84.94 133 ARG A C 1
ATOM 1017 O O . ARG A 1 133 ? 21.835 0.308 1.405 1.00 84.94 133 ARG A O 1
ATOM 1024 N N . SER A 1 134 ? 20.631 -0.369 3.183 1.00 86.12 134 SER A N 1
ATOM 1025 C CA . SER A 1 134 ? 21.284 -1.673 3.319 1.00 86.12 134 SER A CA 1
ATOM 1026 C C . SER A 1 134 ? 20.857 -2.595 2.184 1.00 86.12 134 SER A C 1
ATOM 1028 O O . SER A 1 134 ? 21.719 -3.009 1.419 1.00 86.12 134 SER A O 1
ATOM 1030 N N . LEU A 1 135 ? 19.549 -2.789 1.975 1.00 89.06 135 LEU A N 1
ATOM 1031 C CA . LEU A 1 135 ? 19.042 -3.635 0.892 1.00 89.06 135 LEU A CA 1
ATOM 1032 C C . LEU A 1 135 ? 19.541 -3.174 -0.486 1.00 89.06 135 LEU A C 1
ATOM 1034 O O . LEU A 1 135 ? 19.992 -4.012 -1.254 1.00 89.06 135 LEU A O 1
ATOM 1038 N N . THR A 1 136 ? 19.567 -1.869 -0.796 1.00 88.50 136 THR A N 1
ATOM 1039 C CA . THR A 1 136 ? 20.148 -1.370 -2.063 1.00 88.50 136 THR A CA 1
ATOM 1040 C C . THR A 1 136 ? 21.617 -1.787 -2.243 1.00 88.50 136 THR A C 1
ATOM 1042 O O . THR A 1 136 ? 22.038 -2.115 -3.353 1.00 88.50 136 THR A O 1
ATOM 1045 N N . ARG A 1 137 ? 22.413 -1.788 -1.164 1.00 87.06 137 ARG A N 1
ATOM 1046 C CA . ARG A 1 137 ? 23.830 -2.187 -1.193 1.00 87.06 137 ARG A CA 1
ATOM 1047 C C . ARG A 1 137 ? 23.989 -3.702 -1.315 1.00 87.06 137 ARG A C 1
ATOM 1049 O O . ARG A 1 137 ? 24.781 -4.159 -2.136 1.00 87.06 137 ARG A O 1
ATOM 1056 N N . ASP A 1 138 ? 23.224 -4.456 -0.530 1.00 89.00 138 ASP A N 1
ATOM 1057 C CA . ASP A 1 138 ? 23.201 -5.921 -0.547 1.00 89.00 138 ASP A CA 1
ATOM 1058 C C . ASP A 1 138 ? 22.798 -6.414 -1.942 1.00 89.00 138 ASP A C 1
ATOM 1060 O O . ASP A 1 138 ? 23.445 -7.293 -2.513 1.00 89.00 138 ASP A O 1
ATOM 1064 N N . LEU A 1 139 ? 21.802 -5.756 -2.543 1.00 90.00 139 LEU A N 1
ATOM 1065 C CA . LEU A 1 139 ? 21.406 -5.937 -3.929 1.00 90.00 139 LEU A CA 1
ATOM 1066 C C . LEU A 1 139 ? 22.574 -5.668 -4.885 1.00 90.00 139 LEU A C 1
ATOM 1068 O O . LEU A 1 139 ? 22.907 -6.575 -5.639 1.00 90.00 139 LEU A O 1
ATOM 1072 N N . ARG A 1 140 ? 23.243 -4.506 -4.840 1.00 87.94 140 ARG A N 1
ATOM 1073 C CA . ARG A 1 140 ? 24.377 -4.184 -5.743 1.00 87.94 140 ARG A CA 1
ATOM 1074 C C . ARG A 1 140 ? 25.555 -5.164 -5.684 1.00 87.94 140 ARG A C 1
ATOM 1076 O O . ARG A 1 140 ? 26.309 -5.241 -6.645 1.00 87.94 140 ARG A O 1
ATOM 1083 N N . SER A 1 141 ? 25.722 -5.913 -4.593 1.00 86.62 141 SER A N 1
ATOM 1084 C CA . SER A 1 141 ? 26.772 -6.941 -4.482 1.00 86.62 141 SER A CA 1
ATOM 1085 C C . SER A 1 141 ? 26.435 -8.298 -5.122 1.00 86.62 141 SER A C 1
ATOM 1087 O O . SER A 1 141 ? 27.315 -9.152 -5.214 1.00 86.62 141 SER A O 1
ATOM 1089 N N . GLN A 1 142 ? 25.190 -8.511 -5.558 1.00 88.19 142 GLN A N 1
ATOM 1090 C CA . GLN A 1 142 ? 24.720 -9.775 -6.138 1.00 88.19 142 GLN A CA 1
ATOM 1091 C C . GLN A 1 142 ? 24.648 -9.708 -7.668 1.00 88.19 142 GLN A C 1
ATOM 1093 O O . GLN A 1 142 ? 24.179 -8.719 -8.233 1.00 88.19 142 GLN A O 1
ATOM 1098 N N . ASP A 1 143 ? 25.018 -10.790 -8.345 1.00 89.06 143 ASP A N 1
ATOM 1099 C CA . ASP A 1 143 ? 24.853 -10.926 -9.796 1.00 89.06 143 ASP A CA 1
ATOM 1100 C C . ASP A 1 143 ? 23.482 -11.555 -10.103 1.00 89.06 143 ASP A C 1
ATOM 1102 O O . ASP A 1 143 ? 23.341 -12.774 -10.136 1.00 89.06 143 ASP A O 1
ATOM 1106 N N . ARG A 1 144 ? 22.439 -10.718 -10.208 1.00 90.94 144 ARG A N 1
ATOM 1107 C CA . ARG A 1 144 ? 21.063 -11.136 -10.543 1.00 90.94 144 ARG A CA 1
ATOM 1108 C C . ARG A 1 144 ? 20.284 -10.038 -11.287 1.00 90.94 144 ARG A C 1
ATOM 1110 O O . ARG A 1 144 ? 20.598 -8.856 -11.081 1.00 90.94 144 ARG A O 1
ATOM 1117 N N . PRO A 1 145 ? 19.254 -10.385 -12.091 1.00 92.12 145 PRO A N 1
ATOM 1118 C CA . PRO A 1 145 ? 18.358 -9.422 -12.730 1.00 92.12 145 PRO A CA 1
ATOM 1119 C C . PRO A 1 145 ? 17.641 -8.528 -11.714 1.00 92.12 145 PRO A C 1
ATOM 1121 O O . PRO A 1 145 ? 17.174 -8.979 -10.665 1.00 92.12 145 PRO A O 1
ATOM 1124 N N . ARG A 1 146 ? 17.590 -7.235 -12.033 1.00 93.31 146 ARG A N 1
ATOM 1125 C CA . ARG A 1 146 ? 17.194 -6.161 -11.118 1.00 93.31 146 ARG A CA 1
ATOM 1126 C C . ARG A 1 146 ? 16.637 -4.978 -11.904 1.00 93.31 146 ARG A C 1
ATOM 1128 O O . ARG A 1 146 ? 17.324 -4.436 -12.776 1.00 93.31 146 ARG A O 1
ATOM 1135 N N . VAL A 1 147 ? 15.412 -4.572 -11.589 1.00 95.12 147 VAL A N 1
ATOM 1136 C CA . VAL A 1 147 ? 14.757 -3.430 -12.237 1.00 95.12 147 VAL A CA 1
ATOM 1137 C C . VAL A 1 147 ? 14.245 -2.463 -11.179 1.00 95.12 147 VAL A C 1
ATOM 1139 O O . VAL A 1 147 ? 13.426 -2.819 -10.339 1.00 95.12 147 VAL A O 1
ATOM 1142 N N . TRP A 1 148 ? 14.724 -1.228 -11.232 1.00 93.75 148 TRP A N 1
ATOM 1143 C CA . TRP A 1 148 ? 14.237 -0.123 -10.420 1.00 93.75 148 TRP A CA 1
ATOM 1144 C C . TRP A 1 148 ? 13.184 0.632 -11.218 1.00 93.75 148 TRP A C 1
ATOM 1146 O O . TRP A 1 148 ? 13.437 1.029 -12.354 1.00 93.75 148 TRP A O 1
ATOM 1156 N N . ILE A 1 149 ? 12.016 0.849 -10.631 1.00 93.44 149 ILE A N 1
ATOM 1157 C CA . ILE A 1 149 ? 10.974 1.709 -11.184 1.00 93.44 149 ILE A CA 1
ATOM 1158 C C . ILE A 1 149 ? 10.871 2.898 -10.234 1.00 93.44 149 ILE A C 1
ATOM 1160 O O . ILE A 1 149 ? 10.517 2.714 -9.072 1.00 93.44 149 ILE A O 1
ATOM 1164 N N . THR A 1 150 ? 11.224 4.096 -10.703 1.00 85.88 150 THR A N 1
ATOM 1165 C CA . THR A 1 150 ? 11.247 5.301 -9.859 1.00 85.88 150 THR A CA 1
ATOM 1166 C C . THR A 1 150 ? 10.844 6.544 -10.660 1.00 85.88 150 THR A C 1
ATOM 1168 O O . THR A 1 150 ? 11.522 6.895 -11.628 1.00 85.88 150 THR A O 1
ATOM 1171 N N . PRO A 1 151 ? 9.761 7.258 -10.293 1.00 70.81 151 PRO A N 1
ATOM 1172 C CA . PRO A 1 151 ? 9.337 8.466 -10.992 1.00 70.81 151 PRO A CA 1
ATOM 1173 C C . PRO A 1 151 ? 10.277 9.656 -10.731 1.00 70.81 151 PRO A C 1
ATOM 1175 O O . PRO A 1 151 ? 10.155 10.676 -11.407 1.00 70.81 151 PRO A O 1
ATOM 1178 N N . SER A 1 152 ? 11.218 9.561 -9.779 1.00 65.88 152 SER A N 1
ATOM 1179 C CA . SER A 1 152 ? 12.166 10.640 -9.478 1.00 65.88 152 SER A CA 1
ATOM 1180 C C . SER A 1 152 ? 13.477 10.139 -8.856 1.00 65.88 152 SER A C 1
ATOM 1182 O O . SER A 1 152 ? 13.537 9.869 -7.662 1.00 65.88 152 SER A O 1
ATOM 1184 N N . ALA A 1 153 ? 14.575 10.151 -9.621 1.00 57.03 153 ALA A N 1
ATOM 1185 C CA . ALA A 1 153 ? 15.922 9.843 -9.105 1.00 57.03 153 ALA A CA 1
ATOM 1186 C C . ALA A 1 153 ? 16.579 10.994 -8.304 1.00 57.03 153 ALA A C 1
ATOM 1188 O O . ALA A 1 153 ? 17.740 10.898 -7.910 1.00 57.03 153 ALA A O 1
ATOM 1189 N N . ALA A 1 154 ? 15.857 12.097 -8.068 1.00 51.88 154 ALA A N 1
ATOM 1190 C CA . ALA A 1 154 ? 16.408 13.374 -7.605 1.00 51.88 154 ALA A CA 1
ATOM 1191 C C . ALA A 1 154 ? 17.130 13.340 -6.241 1.00 51.88 154 ALA A C 1
ATOM 1193 O O . ALA A 1 154 ? 17.895 14.256 -5.948 1.00 51.88 154 ALA A O 1
ATOM 1194 N N . THR A 1 155 ? 16.914 12.317 -5.409 1.00 47.66 155 THR A N 1
ATOM 1195 C CA . THR A 1 155 ? 17.583 12.160 -4.106 1.00 47.66 155 THR A CA 1
ATOM 1196 C C . THR A 1 155 ? 18.771 11.195 -4.101 1.00 47.66 155 THR A C 1
ATOM 1198 O O . THR A 1 155 ? 19.432 11.090 -3.064 1.00 47.66 155 THR A O 1
ATOM 1201 N N . ARG A 1 156 ? 19.068 10.463 -5.192 1.00 60.69 156 ARG A N 1
ATOM 1202 C CA . ARG A 1 156 ? 19.892 9.244 -5.056 1.00 60.69 156 ARG A CA 1
ATOM 1203 C C . ARG A 1 156 ? 20.788 8.838 -6.231 1.00 60.69 156 ARG A C 1
ATOM 1205 O O . ARG A 1 156 ? 21.009 7.642 -6.434 1.00 60.69 156 ARG A O 1
ATOM 1212 N N . GLU A 1 157 ? 21.412 9.820 -6.888 1.00 62.34 157 GLU A N 1
ATOM 1213 C CA . GLU A 1 157 ? 22.507 9.619 -7.859 1.00 62.34 157 GLU A CA 1
ATOM 1214 C C . GLU A 1 157 ? 23.454 8.477 -7.432 1.00 62.34 157 GLU A C 1
ATOM 1216 O O . GLU A 1 157 ? 23.541 7.460 -8.113 1.00 62.34 157 GLU A O 1
ATOM 1221 N N . GLU A 1 158 ? 24.097 8.570 -6.262 1.00 63.50 158 GLU A N 1
ATOM 1222 C CA . GLU A 1 158 ? 25.108 7.598 -5.805 1.00 63.50 158 GLU A CA 1
ATOM 1223 C C . GLU A 1 158 ? 24.582 6.152 -5.663 1.00 63.50 158 GLU A C 1
ATOM 1225 O O . GLU A 1 158 ? 25.300 5.192 -5.966 1.00 63.50 158 GLU A O 1
ATOM 1230 N N . ALA A 1 159 ? 23.327 5.962 -5.237 1.00 68.81 159 ALA A N 1
ATOM 1231 C CA . ALA A 1 159 ? 22.773 4.624 -5.016 1.00 68.81 159 ALA A CA 1
ATOM 1232 C C . ALA A 1 159 ? 22.376 3.922 -6.322 1.00 68.81 159 ALA A C 1
ATOM 1234 O O . ALA A 1 159 ? 22.521 2.701 -6.400 1.00 68.81 159 ALA A O 1
ATOM 1235 N N . LEU A 1 160 ? 21.953 4.689 -7.332 1.00 75.62 160 LEU A N 1
ATOM 1236 C CA . LEU A 1 160 ? 21.534 4.209 -8.653 1.00 75.62 160 LEU A CA 1
ATOM 1237 C C . LEU A 1 160 ? 22.634 4.360 -9.727 1.00 75.62 160 LEU A C 1
ATOM 1239 O O . LEU A 1 160 ? 22.336 4.369 -10.914 1.00 75.62 160 LEU A O 1
ATOM 1243 N N . GLY A 1 161 ? 23.908 4.472 -9.332 1.00 75.69 161 GLY A N 1
ATOM 1244 C CA . GLY A 1 161 ? 25.048 4.431 -10.266 1.00 75.69 161 GLY A CA 1
ATOM 1245 C C . GLY A 1 161 ? 25.470 5.780 -10.867 1.00 75.69 161 GLY A C 1
ATOM 1246 O O . GLY A 1 161 ? 26.013 5.824 -11.966 1.00 75.69 161 GLY A O 1
ATOM 1247 N N . GLY A 1 162 ? 25.230 6.881 -10.152 1.00 74.69 162 GLY A N 1
ATOM 1248 C CA . GLY A 1 162 ? 25.479 8.259 -10.596 1.00 74.69 162 GLY A CA 1
ATOM 1249 C C . GLY A 1 162 ? 24.317 8.882 -11.379 1.00 74.69 162 GLY A C 1
ATOM 1250 O O . GLY A 1 162 ? 24.538 9.807 -12.151 1.00 74.69 162 GLY A O 1
ATOM 1251 N N . LEU A 1 163 ? 23.100 8.348 -11.234 1.00 81.38 163 LEU A N 1
ATOM 1252 C CA . LEU A 1 163 ? 21.973 8.650 -12.118 1.00 81.38 163 LEU A CA 1
ATOM 1253 C C . LEU A 1 163 ? 21.324 10.016 -11.832 1.00 81.38 163 LEU A C 1
ATOM 1255 O O . LEU A 1 163 ? 20.524 10.141 -10.904 1.00 81.38 163 LEU A O 1
ATOM 1259 N N . ALA A 1 164 ? 21.623 11.018 -12.661 1.00 82.62 164 ALA A N 1
ATOM 1260 C CA . ALA A 1 164 ? 21.031 12.351 -12.562 1.00 82.62 164 ALA A CA 1
ATOM 1261 C C . ALA A 1 164 ? 19.698 12.459 -13.345 1.00 82.62 164 ALA A C 1
ATOM 1263 O O . ALA A 1 164 ? 19.589 11.949 -14.468 1.00 82.62 164 ALA A O 1
ATOM 1264 N N . PRO A 1 165 ? 18.661 13.128 -12.805 1.00 83.69 165 PRO A N 1
ATOM 1265 C CA . PRO A 1 165 ? 17.441 13.428 -13.551 1.00 83.69 165 PRO A CA 1
ATOM 1266 C C . PRO A 1 165 ? 17.688 14.536 -14.589 1.00 83.69 165 PRO A C 1
ATOM 1268 O O . PRO A 1 165 ? 18.164 15.613 -14.247 1.00 83.69 165 PRO A O 1
ATOM 1271 N N . ALA A 1 166 ? 17.297 14.296 -15.843 1.00 81.88 166 ALA A N 1
ATOM 1272 C CA . ALA A 1 166 ? 17.354 15.283 -16.923 1.00 81.88 166 ALA A CA 1
ATOM 1273 C C . ALA A 1 166 ? 16.034 16.073 -17.038 1.00 81.88 166 ALA A C 1
ATOM 1275 O O . ALA A 1 166 ? 15.899 17.170 -16.504 1.00 81.88 166 ALA A O 1
ATOM 1276 N N . ARG A 1 167 ? 15.016 15.501 -17.698 1.00 85.38 167 ARG A N 1
ATOM 1277 C CA . ARG A 1 167 ? 13.745 16.178 -18.017 1.00 85.38 167 ARG A CA 1
ATOM 1278 C C . ARG A 1 167 ? 12.539 15.300 -17.682 1.00 85.38 167 ARG A C 1
ATOM 1280 O O . ARG A 1 167 ? 12.501 14.130 -18.048 1.00 85.38 167 ARG A O 1
ATOM 1287 N N . ALA A 1 168 ? 11.526 15.874 -17.038 1.00 85.25 168 ALA A N 1
ATOM 1288 C CA . ALA A 1 168 ? 10.246 15.200 -16.842 1.00 85.25 168 ALA A CA 1
ATOM 1289 C C . ALA A 1 168 ? 9.426 15.177 -18.147 1.00 85.25 168 ALA A C 1
ATOM 1291 O O . ALA A 1 168 ? 9.355 16.169 -18.879 1.00 85.25 168 ALA A O 1
ATOM 1292 N N . ILE A 1 169 ? 8.771 14.051 -18.419 1.00 82.06 169 ILE A N 1
ATOM 1293 C CA . ILE A 1 169 ? 7.749 13.896 -19.455 1.00 82.06 169 ILE A CA 1
ATOM 1294 C C . ILE A 1 169 ? 6.399 14.170 -18.772 1.00 82.06 169 ILE A C 1
ATOM 1296 O O . ILE A 1 169 ? 5.997 13.400 -17.893 1.00 82.06 169 ILE A O 1
ATOM 1300 N N . PRO A 1 170 ? 5.704 15.271 -19.107 1.00 76.50 170 PRO A N 1
ATOM 1301 C CA . PRO A 1 170 ? 4.534 15.708 -18.358 1.00 76.50 170 PRO A CA 1
ATOM 1302 C C . PRO A 1 170 ? 3.370 14.721 -18.480 1.00 76.50 170 PRO A C 1
ATOM 1304 O O . PRO A 1 170 ? 3.065 14.216 -19.561 1.00 76.50 170 PRO A O 1
ATOM 1307 N N . HIS A 1 171 ? 2.662 14.517 -17.368 1.00 69.94 171 HIS A N 1
ATOM 1308 C CA . HIS A 1 171 ? 1.343 13.892 -17.381 1.00 69.94 171 HIS A CA 1
ATOM 1309 C C . HIS A 1 171 ? 0.409 14.841 -18.146 1.00 69.94 171 HIS A C 1
ATOM 1311 O O . HIS A 1 171 ? 0.257 15.993 -17.741 1.00 69.94 171 HIS A O 1
ATOM 1317 N N . SER A 1 172 ? -0.123 14.372 -19.281 1.00 62.91 172 SER A N 1
ATOM 1318 C CA . SER A 1 172 ? -0.813 15.136 -20.338 1.00 62.91 172 SER A CA 1
ATOM 1319 C C . SER A 1 172 ? -1.355 16.514 -19.929 1.00 62.91 172 SER A C 1
ATOM 1321 O O . SER A 1 172 ? -2.347 16.612 -19.198 1.00 62.91 172 SER A O 1
ATOM 1323 N N . SER A 1 173 ? -0.768 17.583 -20.475 1.00 51.81 173 SER A N 1
ATOM 1324 C CA . SER A 1 173 ? -1.445 18.883 -20.478 1.00 51.81 173 SER A CA 1
ATOM 1325 C C . SER A 1 173 ? -2.621 18.844 -21.463 1.00 51.81 173 SER A C 1
ATOM 1327 O O . SER A 1 173 ? -2.658 18.001 -22.359 1.00 51.81 173 SER A O 1
ATOM 1329 N N . THR A 1 174 ? -3.577 19.770 -21.354 1.00 51.88 174 THR A N 1
ATOM 1330 C CA . THR A 1 174 ? -4.808 19.804 -22.176 1.00 51.88 174 THR A CA 1
ATOM 1331 C C . THR A 1 174 ? -4.581 19.951 -23.693 1.00 51.88 174 THR A C 1
ATOM 1333 O O . THR A 1 174 ? -5.544 19.991 -24.456 1.00 51.88 174 THR A O 1
ATOM 1336 N N . THR A 1 175 ? -3.324 20.059 -24.128 1.00 51.88 175 THR A N 1
ATOM 1337 C CA . THR A 1 175 ? -2.882 20.213 -25.519 1.00 51.88 175 THR A CA 1
ATOM 1338 C C . THR A 1 175 ? -1.769 19.248 -25.940 1.00 51.88 175 THR A C 1
ATOM 1340 O O . THR A 1 175 ? -1.426 19.259 -27.116 1.00 51.88 175 THR A O 1
ATOM 1343 N N . ASP A 1 176 ? -1.221 18.419 -25.039 1.00 57.91 176 ASP A N 1
ATOM 1344 C CA . ASP A 1 176 ? -0.095 17.522 -25.350 1.00 57.91 176 ASP A CA 1
ATOM 1345 C C . ASP A 1 176 ? -0.360 16.086 -24.870 1.00 57.91 176 ASP A C 1
ATOM 1347 O O . ASP A 1 176 ? -0.521 15.816 -23.676 1.00 57.91 176 ASP A O 1
ATOM 1351 N N . VAL A 1 177 ? -0.389 15.157 -25.827 1.00 65.88 177 VAL A N 1
ATOM 1352 C CA . VAL A 1 177 ? -0.376 13.708 -25.576 1.00 65.88 177 VAL A CA 1
ATOM 1353 C C . VAL A 1 177 ? 1.059 13.313 -25.202 1.00 65.88 177 VAL A C 1
ATOM 1355 O O . VAL A 1 177 ? 1.980 13.829 -25.836 1.00 65.88 177 VAL A O 1
ATOM 1358 N N . PRO A 1 178 ? 1.290 12.404 -24.230 1.00 73.00 178 PRO A N 1
ATOM 1359 C CA . PRO A 1 178 ? 2.638 11.945 -23.909 1.00 73.00 178 PRO A CA 1
ATOM 1360 C C . PRO A 1 178 ? 3.397 11.481 -25.157 1.00 73.00 178 PRO A C 1
ATOM 1362 O O . PRO A 1 178 ? 2.835 10.822 -26.039 1.00 73.00 178 PRO A O 1
ATOM 1365 N N . GLU A 1 179 ? 4.670 11.861 -25.226 1.00 82.12 179 GLU A N 1
ATOM 1366 C CA . GLU A 1 179 ? 5.539 11.582 -26.364 1.00 82.12 179 GLU A CA 1
ATOM 1367 C C . GLU A 1 179 ? 5.705 10.066 -26.594 1.00 82.12 179 GLU A C 1
ATOM 1369 O O . GLU A 1 179 ? 5.746 9.282 -25.645 1.00 82.12 179 GLU A O 1
ATOM 1374 N N . VAL A 1 180 ? 5.795 9.665 -27.868 1.00 90.75 180 VAL A N 1
ATOM 1375 C CA . VAL A 1 180 ? 6.286 8.335 -28.257 1.00 90.75 180 VAL A CA 1
ATOM 1376 C C . VAL A 1 180 ? 7.801 8.390 -28.308 1.00 90.75 180 VAL A C 1
ATOM 1378 O O . VAL A 1 180 ? 8.353 9.282 -28.951 1.00 90.75 180 VAL A O 1
ATOM 1381 N N . LEU A 1 181 ? 8.448 7.445 -27.640 1.00 91.88 181 LEU A N 1
ATOM 1382 C CA . LEU A 1 181 ? 9.895 7.381 -27.504 1.00 91.88 181 LEU A CA 1
ATOM 1383 C C . LEU A 1 181 ? 10.403 6.114 -28.183 1.00 91.88 181 LEU A C 1
ATOM 1385 O O . LEU A 1 181 ? 10.046 5.014 -27.761 1.00 91.88 181 LEU A O 1
ATOM 1389 N N . ASP A 1 182 ? 11.246 6.264 -29.199 1.00 93.50 182 ASP A N 1
ATOM 1390 C CA . ASP A 1 182 ? 11.933 5.150 -29.851 1.00 93.50 182 ASP A CA 1
ATOM 1391 C C . ASP A 1 182 ? 13.053 4.606 -28.957 1.00 93.50 182 ASP A C 1
ATOM 1393 O O . ASP A 1 182 ? 13.811 5.376 -28.354 1.00 93.50 182 ASP A O 1
ATOM 1397 N N . ALA A 1 183 ? 13.202 3.278 -28.900 1.00 92.75 183 ALA A N 1
ATOM 1398 C CA . ALA A 1 183 ? 14.237 2.604 -28.115 1.00 92.75 183 ALA A CA 1
ATOM 1399 C C . ALA A 1 183 ? 15.642 3.169 -28.398 1.00 92.75 183 ALA A C 1
ATOM 1401 O O . ALA A 1 183 ? 16.408 3.373 -27.456 1.00 92.75 183 ALA A O 1
ATOM 1402 N N . GLY A 1 184 ? 15.921 3.505 -29.662 1.00 89.06 184 GLY A N 1
ATOM 1403 C CA . GLY A 1 184 ? 17.177 4.088 -30.134 1.00 89.06 184 GLY A CA 1
ATOM 1404 C C . GLY A 1 184 ? 18.168 3.044 -30.649 1.00 89.06 184 GLY A C 1
ATOM 1405 O O . GLY A 1 184 ? 18.186 1.908 -30.181 1.00 89.06 184 GLY A O 1
ATOM 1406 N N . GLU A 1 185 ? 19.012 3.436 -31.606 1.00 86.19 185 GLU A N 1
ATOM 1407 C CA . GLU A 1 185 ? 19.996 2.537 -32.237 1.00 86.19 185 GLU A CA 1
ATOM 1408 C C . GLU A 1 185 ? 21.059 2.033 -31.241 1.00 86.19 185 GLU A C 1
ATOM 1410 O O . GLU A 1 185 ? 21.499 0.889 -31.334 1.00 86.19 185 GLU A O 1
ATOM 1415 N N . ASP A 1 186 ? 21.406 2.848 -30.238 1.00 85.88 186 ASP A N 1
ATOM 1416 C CA . ASP A 1 186 ? 22.357 2.508 -29.167 1.00 85.88 186 ASP A CA 1
ATOM 1417 C C . ASP A 1 186 ? 21.741 1.659 -28.030 1.00 85.88 186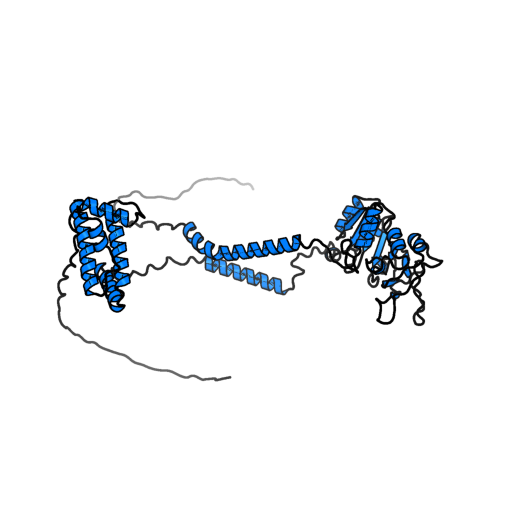 ASP A C 1
ATOM 1419 O O . ASP A 1 186 ? 22.415 1.342 -27.045 1.00 85.88 186 ASP A O 1
ATOM 1423 N N . CYS A 1 187 ? 20.455 1.297 -28.116 1.00 93.12 187 CYS A N 1
ATOM 1424 C CA . CYS A 1 187 ? 19.786 0.517 -27.078 1.00 93.12 187 CYS A CA 1
ATOM 1425 C C . CYS A 1 187 ? 20.303 -0.927 -27.044 1.00 93.12 187 CYS A C 1
ATOM 1427 O O . CYS A 1 187 ? 20.112 -1.691 -27.989 1.00 93.12 187 CYS A O 1
ATOM 1429 N N . THR A 1 188 ? 20.893 -1.338 -25.922 1.00 93.06 188 THR A N 1
ATOM 1430 C CA . THR A 1 188 ? 21.428 -2.697 -25.720 1.00 93.06 188 THR A CA 1
ATOM 1431 C C . THR A 1 188 ? 20.489 -3.638 -24.962 1.00 93.06 188 THR A C 1
ATOM 1433 O O . THR A 1 188 ? 20.776 -4.829 -24.874 1.00 93.06 188 THR A O 1
ATOM 1436 N N . VAL A 1 189 ? 19.371 -3.140 -24.417 1.00 94.69 189 VAL A N 1
ATOM 1437 C CA . VAL A 1 189 ? 18.441 -3.933 -23.594 1.00 94.69 189 VAL A CA 1
ATOM 1438 C C . VAL A 1 189 ? 17.460 -4.703 -24.494 1.00 94.69 189 VAL A C 1
ATOM 1440 O O . VAL A 1 189 ? 16.619 -4.067 -25.137 1.00 94.69 189 VAL A O 1
ATOM 1443 N N . PRO A 1 190 ? 17.472 -6.053 -24.525 1.00 95.12 190 PRO A N 1
ATOM 1444 C CA . PRO A 1 190 ? 16.646 -6.823 -25.463 1.00 95.12 190 PRO A CA 1
ATOM 1445 C C . PRO A 1 190 ? 15.136 -6.616 -25.283 1.00 95.12 190 PRO A C 1
ATOM 1447 O O . PRO A 1 190 ? 14.389 -6.651 -26.257 1.00 95.12 190 PRO A O 1
ATOM 1450 N N . ALA A 1 191 ? 14.674 -6.376 -24.051 1.00 95.75 191 ALA A N 1
ATOM 1451 C CA . ALA A 1 191 ? 13.276 -6.052 -23.764 1.00 95.75 191 ALA A CA 1
ATOM 1452 C C . ALA A 1 191 ? 12.832 -4.738 -24.429 1.00 95.75 191 ALA A C 1
ATOM 1454 O O . ALA A 1 191 ? 11.751 -4.672 -25.007 1.00 95.75 191 ALA A O 1
ATOM 1455 N N . ALA A 1 192 ? 13.692 -3.717 -24.406 1.00 96.31 192 ALA A N 1
ATOM 1456 C CA . ALA A 1 192 ? 13.419 -2.424 -25.022 1.00 96.31 192 ALA A CA 1
ATOM 1457 C C . ALA A 1 192 ? 13.535 -2.468 -26.552 1.00 96.31 192 ALA A C 1
ATOM 1459 O O . ALA A 1 192 ? 12.701 -1.883 -27.236 1.00 96.31 192 ALA A O 1
ATOM 1460 N N . GLN A 1 193 ? 14.488 -3.233 -27.096 1.00 96.12 193 GLN A N 1
ATOM 1461 C CA . GLN A 1 193 ? 14.561 -3.497 -28.539 1.00 96.12 193 GLN A CA 1
ATOM 1462 C C . GLN A 1 193 ? 13.280 -4.168 -29.064 1.00 96.12 193 GLN A C 1
ATOM 1464 O O . GLN A 1 193 ? 12.764 -3.758 -30.096 1.00 96.12 193 GLN A O 1
ATOM 1469 N N . ARG A 1 194 ? 12.735 -5.163 -28.342 1.00 96.31 194 ARG A N 1
ATOM 1470 C CA . ARG A 1 194 ? 11.467 -5.834 -28.701 1.00 96.31 194 ARG A CA 1
ATOM 1471 C C . ARG A 1 194 ? 10.229 -4.952 -28.547 1.00 96.31 194 ARG A C 1
ATOM 1473 O O . ARG A 1 194 ? 9.218 -5.237 -29.178 1.00 96.31 194 ARG A O 1
ATOM 1480 N N . ALA A 1 195 ? 10.284 -3.942 -27.683 1.00 96.94 195 ALA A N 1
ATOM 1481 C CA . ALA A 1 195 ? 9.207 -2.971 -27.542 1.00 96.94 195 ALA A CA 1
ATOM 1482 C C . ALA A 1 195 ? 9.158 -1.991 -28.723 1.00 96.94 195 ALA A C 1
ATOM 1484 O O . ALA A 1 195 ? 8.079 -1.515 -29.056 1.00 96.94 195 ALA A O 1
ATOM 1485 N N . GLU A 1 196 ? 10.309 -1.717 -29.352 1.00 96.38 196 GLU A N 1
ATOM 1486 C CA . GLU A 1 196 ? 10.549 -0.701 -30.392 1.00 96.38 196 GLU A CA 1
ATOM 1487 C C . GLU A 1 196 ? 10.288 0.737 -29.914 1.00 96.38 196 GLU A C 1
ATOM 1489 O O . GLU A 1 196 ? 11.189 1.576 -29.951 1.00 96.38 196 GLU A O 1
ATOM 1494 N N . THR A 1 197 ? 9.090 1.013 -29.402 1.00 96.12 197 THR A N 1
ATOM 1495 C CA . THR A 1 197 ? 8.634 2.314 -28.907 1.00 96.12 197 THR A CA 1
ATOM 1496 C C . THR A 1 197 ? 7.879 2.181 -27.582 1.00 96.12 197 THR A C 1
ATOM 1498 O O . THR A 1 197 ? 7.291 1.142 -27.287 1.00 96.12 197 THR A O 1
ATOM 1501 N N . ILE A 1 198 ? 7.846 3.245 -26.778 1.00 95.38 198 ILE A N 1
ATOM 1502 C CA . ILE A 1 198 ? 6.950 3.362 -25.612 1.00 95.38 198 ILE A CA 1
ATOM 1503 C C . ILE A 1 198 ? 6.201 4.692 -25.620 1.00 95.38 198 ILE A C 1
ATOM 1505 O O . ILE A 1 198 ? 6.650 5.660 -26.234 1.00 95.38 198 ILE A O 1
ATOM 1509 N N . ARG A 1 199 ? 5.088 4.764 -24.883 1.00 91.94 199 ARG A N 1
ATOM 1510 C CA . ARG A 1 199 ? 4.394 6.027 -24.582 1.00 91.94 199 ARG A CA 1
ATOM 1511 C C . ARG A 1 199 ? 3.952 6.063 -23.124 1.00 91.94 199 ARG A C 1
ATOM 1513 O O . ARG A 1 199 ? 3.031 5.338 -22.749 1.00 91.94 199 ARG A O 1
ATOM 1520 N N . ALA A 1 200 ? 4.537 6.965 -22.340 1.00 82.75 200 ALA A N 1
ATOM 1521 C CA . ALA A 1 200 ? 4.103 7.277 -20.979 1.00 82.75 200 ALA A CA 1
ATOM 1522 C C . ALA A 1 200 ? 4.688 8.612 -20.481 1.00 82.75 200 ALA A C 1
ATOM 1524 O O . ALA A 1 200 ? 5.757 9.015 -20.946 1.00 82.75 200 ALA A O 1
ATOM 1525 N N . PRO A 1 201 ? 4.029 9.296 -19.526 1.00 86.25 201 PRO A N 1
ATOM 1526 C CA . PRO A 1 201 ? 4.686 10.303 -18.702 1.00 86.25 201 PRO A CA 1
ATOM 1527 C C . PRO A 1 201 ? 5.686 9.649 -17.732 1.00 86.25 201 PRO A C 1
ATOM 1529 O O . PRO A 1 201 ? 5.624 8.449 -17.469 1.00 86.25 201 PRO A O 1
ATOM 1532 N N . GLY A 1 202 ? 6.615 10.438 -17.194 1.00 88.06 202 GLY A N 1
ATOM 1533 C CA . GLY A 1 202 ? 7.706 9.921 -16.368 1.00 88.06 202 GLY A CA 1
ATOM 1534 C C . GLY A 1 202 ? 8.905 10.859 -16.302 1.00 88.06 202 GLY A C 1
ATOM 1535 O O . GLY A 1 202 ? 8.774 12.066 -16.496 1.00 88.06 202 GLY A O 1
ATOM 1536 N N . GLN A 1 203 ? 10.084 10.296 -16.066 1.00 88.62 203 GLN A N 1
ATOM 1537 C CA . GLN A 1 203 ? 11.355 10.993 -15.931 1.00 88.62 203 GLN A CA 1
ATOM 1538 C C . GLN A 1 203 ? 12.381 10.450 -16.935 1.00 88.62 203 GLN A C 1
ATOM 1540 O O . GLN A 1 203 ? 12.535 9.242 -17.099 1.00 88.62 203 GLN A O 1
ATOM 1545 N N . LEU A 1 204 ? 13.102 11.360 -17.591 1.00 89.19 204 LEU A N 1
ATOM 1546 C CA . LEU A 1 204 ? 14.309 11.061 -18.361 1.00 89.19 204 LEU A CA 1
ATOM 1547 C C . LEU A 1 204 ? 15.537 11.227 -17.458 1.00 89.19 204 LEU A C 1
ATOM 1549 O O . LEU A 1 204 ? 15.612 12.192 -16.693 1.00 89.19 204 LEU A O 1
ATOM 1553 N N . TYR A 1 205 ? 16.523 10.350 -17.591 1.00 88.56 205 TYR A N 1
ATOM 1554 C CA . TYR A 1 205 ? 17.815 10.439 -16.909 1.00 88.56 205 TYR A CA 1
ATOM 1555 C C . TYR A 1 205 ? 18.923 10.850 -17.871 1.00 88.56 205 TYR A C 1
ATOM 1557 O O . TYR A 1 205 ? 18.895 10.461 -19.042 1.00 88.56 205 TYR A O 1
ATOM 1565 N N . ASP A 1 206 ? 19.904 11.598 -17.374 1.00 87.19 206 ASP A N 1
ATOM 1566 C CA . ASP A 1 206 ? 21.150 11.845 -18.097 1.00 87.19 206 ASP A CA 1
ATOM 1567 C C . ASP A 1 206 ? 22.043 10.599 -18.000 1.00 87.19 206 ASP A C 1
ATOM 1569 O O . ASP A 1 206 ? 22.635 10.304 -16.959 1.00 87.19 206 ASP A O 1
ATOM 1573 N N . VAL A 1 207 ? 22.085 9.824 -19.088 1.00 85.62 207 VAL A N 1
ATOM 1574 C CA . VAL A 1 207 ? 22.947 8.648 -19.230 1.00 85.62 207 VAL A CA 1
ATOM 1575 C C . VAL A 1 207 ? 23.452 8.487 -20.654 1.00 85.62 207 VAL A C 1
ATOM 1577 O O . VAL A 1 207 ? 22.722 8.638 -21.634 1.00 85.62 207 VAL A O 1
ATOM 1580 N N . LYS A 1 208 ? 24.709 8.050 -20.761 1.00 79.12 208 LYS A N 1
ATOM 1581 C CA . LYS A 1 208 ? 25.346 7.697 -22.039 1.00 79.12 208 LYS A CA 1
ATOM 1582 C C . LYS A 1 208 ? 24.835 6.378 -22.622 1.00 79.12 208 LYS A C 1
ATOM 1584 O O . LYS A 1 208 ? 24.900 6.196 -23.831 1.00 79.12 208 LYS A O 1
ATOM 1589 N N . ALA A 1 209 ? 24.362 5.465 -21.772 1.00 83.06 209 ALA A N 1
ATOM 1590 C CA . AL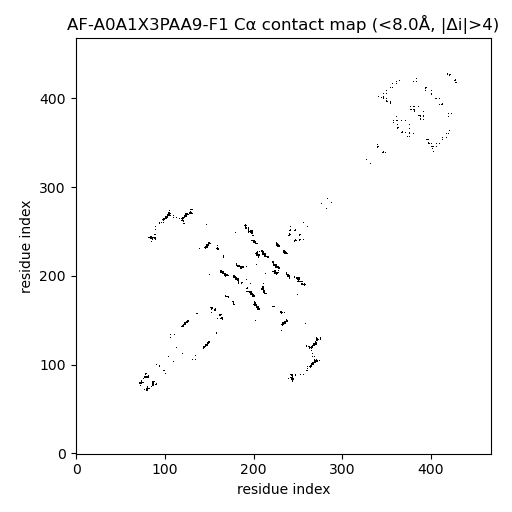A A 1 209 ? 23.862 4.150 -22.155 1.00 83.06 209 ALA A CA 1
ATOM 1591 C C . ALA A 1 209 ? 22.456 3.938 -21.578 1.00 83.06 209 ALA A C 1
ATOM 1593 O O . ALA A 1 209 ? 22.254 3.926 -20.363 1.00 83.06 209 ALA A O 1
ATOM 1594 N N . GLY A 1 210 ? 21.481 3.782 -22.467 1.00 90.38 210 GLY A N 1
ATOM 1595 C CA . GLY A 1 210 ? 20.077 3.627 -22.115 1.00 90.38 210 GLY A CA 1
ATOM 1596 C C . GLY A 1 210 ? 19.187 3.647 -23.353 1.00 90.38 210 GLY A C 1
ATOM 1597 O O . GLY A 1 210 ? 19.641 3.982 -24.448 1.00 90.38 210 GLY A O 1
ATOM 1598 N N . CYS A 1 211 ? 17.921 3.299 -23.165 1.00 94.69 211 CYS A N 1
ATOM 1599 C CA . CYS A 1 211 ? 16.919 3.194 -24.219 1.00 94.69 211 CYS A CA 1
ATOM 1600 C C . CYS A 1 211 ? 15.795 4.220 -24.019 1.00 94.69 211 CYS A C 1
ATOM 1602 O O . CYS A 1 211 ? 15.606 4.748 -22.918 1.00 94.69 211 CYS A O 1
ATOM 1604 N N . PHE A 1 212 ? 15.020 4.453 -25.078 1.00 94.25 212 PHE A N 1
ATOM 1605 C CA . PHE A 1 212 ? 13.901 5.401 -25.121 1.00 94.25 212 PHE A CA 1
ATOM 1606 C C . PHE A 1 212 ? 14.382 6.851 -25.010 1.00 94.25 212 PHE A C 1
ATOM 1608 O O . PHE A 1 212 ? 14.381 7.468 -23.941 1.00 94.25 212 PHE A O 1
ATOM 1615 N N . LEU A 1 213 ? 14.855 7.354 -26.153 1.00 90.00 213 LEU A N 1
ATOM 1616 C CA . LEU A 1 213 ? 15.359 8.711 -26.365 1.00 90.00 213 LEU A CA 1
ATOM 1617 C C . LEU A 1 213 ? 14.240 9.744 -26.184 1.00 90.00 213 LEU A C 1
ATOM 1619 O O . LEU A 1 213 ? 13.269 9.737 -26.935 1.00 90.00 213 LEU A O 1
ATOM 1623 N N . GLY A 1 214 ? 14.399 10.670 -25.235 1.00 86.31 214 GLY A N 1
ATOM 1624 C CA . GLY A 1 214 ? 13.545 11.862 -25.166 1.00 86.31 214 GLY A CA 1
ATOM 1625 C C . GLY A 1 214 ? 13.748 12.784 -26.372 1.00 86.31 214 GLY A C 1
ATOM 1626 O O . GLY A 1 214 ? 14.833 12.810 -26.952 1.00 86.31 214 GLY A O 1
ATOM 1627 N N . ARG A 1 215 ? 12.759 13.621 -26.724 1.00 80.94 215 ARG A N 1
ATOM 1628 C CA . ARG A 1 215 ? 13.022 14.721 -27.671 1.00 80.94 215 ARG A CA 1
ATOM 1629 C C . ARG A 1 215 ? 14.137 15.635 -27.149 1.00 80.94 215 ARG A C 1
ATOM 1631 O O . ARG A 1 215 ? 14.079 15.992 -25.964 1.00 80.94 215 ARG A O 1
ATOM 1638 N N . PRO A 1 216 ? 15.062 16.095 -28.011 1.00 73.12 216 PRO A N 1
ATOM 1639 C CA . PRO A 1 216 ? 15.918 17.230 -27.700 1.00 73.12 216 PRO A CA 1
ATOM 1640 C C . PRO A 1 216 ? 15.067 18.450 -27.342 1.00 73.12 216 PRO A C 1
ATOM 1642 O O . PRO A 1 216 ? 14.141 18.810 -28.074 1.00 73.12 216 PRO A O 1
ATOM 1645 N N . ASP A 1 217 ? 15.380 19.079 -26.216 1.00 69.81 217 ASP A N 1
ATOM 1646 C CA . ASP A 1 217 ? 14.793 20.350 -25.808 1.00 69.81 217 ASP A CA 1
ATOM 1647 C C . ASP A 1 217 ? 15.721 21.467 -26.315 1.00 69.81 217 ASP A C 1
ATOM 1649 O O . ASP A 1 217 ? 16.892 21.475 -25.954 1.00 69.81 217 ASP A O 1
ATOM 1653 N N . PRO A 1 218 ? 15.265 22.431 -27.136 1.00 67.25 218 PRO A N 1
ATOM 1654 C CA . PRO A 1 218 ? 16.129 23.509 -27.627 1.00 67.25 218 PRO A CA 1
ATOM 1655 C C . PRO A 1 218 ? 16.663 24.440 -26.519 1.00 67.25 218 PRO A C 1
ATOM 1657 O O . PRO A 1 218 ? 17.418 25.363 -26.823 1.00 67.25 218 PRO A O 1
ATOM 1660 N N . THR A 1 219 ? 16.254 24.242 -25.261 1.00 69.75 219 THR A N 1
ATOM 1661 C CA . THR A 1 219 ? 16.754 24.958 -24.080 1.00 69.75 219 THR A CA 1
ATOM 1662 C C . THR A 1 219 ? 17.680 24.127 -23.180 1.00 69.75 219 THR A C 1
ATOM 1664 O O . THR A 1 219 ? 18.216 24.682 -22.221 1.00 69.75 219 THR A O 1
ATOM 1667 N N . GLN A 1 220 ? 17.897 22.836 -23.472 1.00 64.44 220 GLN A N 1
ATOM 1668 C CA . GLN A 1 220 ? 18.749 21.931 -22.686 1.00 64.44 220 GLN A CA 1
ATOM 1669 C C . GLN A 1 220 ? 19.611 21.069 -23.621 1.00 64.44 220 GLN A C 1
ATOM 1671 O O . GLN A 1 220 ? 19.080 20.353 -24.465 1.00 64.44 220 GLN A O 1
ATOM 1676 N N . ASP A 1 221 ? 20.935 21.118 -23.461 1.00 59.25 221 ASP A N 1
ATOM 1677 C CA . ASP A 1 221 ? 21.868 20.441 -24.378 1.00 59.25 221 ASP A CA 1
ATOM 1678 C C . ASP A 1 221 ? 21.832 18.899 -24.276 1.00 59.25 221 ASP A C 1
ATOM 1680 O O . ASP A 1 221 ? 22.216 18.221 -25.233 1.00 59.25 221 ASP A O 1
ATOM 1684 N N . ASP A 1 222 ? 21.340 18.333 -23.164 1.00 62.47 222 ASP A N 1
ATOM 1685 C CA . ASP A 1 222 ? 21.324 16.884 -22.933 1.00 62.47 222 ASP A CA 1
ATOM 1686 C C . ASP A 1 222 ? 19.989 16.204 -23.265 1.00 62.47 222 ASP A C 1
ATOM 1688 O O . ASP A 1 222 ? 18.906 16.536 -22.772 1.00 62.47 222 ASP A O 1
ATOM 1692 N N . VAL A 1 223 ? 20.094 15.160 -24.088 1.00 74.56 223 VAL A N 1
ATOM 1693 C CA . VAL A 1 223 ? 18.997 14.251 -24.419 1.00 74.56 223 VAL A CA 1
ATOM 1694 C C . VAL A 1 223 ? 19.020 13.091 -23.432 1.00 74.56 223 VAL A C 1
ATOM 1696 O O . VAL A 1 223 ? 19.896 12.232 -23.520 1.00 74.56 223 VAL A O 1
ATOM 1699 N N . GLY A 1 224 ? 18.047 13.025 -22.522 1.00 87.81 224 GLY A N 1
ATOM 1700 C CA . GLY A 1 224 ? 17.947 11.926 -21.555 1.00 87.81 224 GLY A CA 1
ATOM 1701 C C . GLY A 1 224 ? 17.363 10.615 -22.116 1.00 87.81 224 GLY A C 1
ATOM 1702 O O . GLY A 1 224 ? 16.969 10.526 -23.286 1.00 87.81 224 GLY A O 1
ATOM 1703 N N . ARG A 1 225 ? 17.307 9.577 -21.273 1.00 91.25 225 ARG A N 1
ATOM 1704 C CA . ARG A 1 225 ? 16.702 8.252 -21.544 1.00 91.25 225 ARG A CA 1
ATOM 1705 C C . ARG A 1 225 ? 15.695 7.882 -20.459 1.00 91.25 225 ARG A C 1
ATOM 1707 O O . ARG A 1 225 ? 15.945 8.182 -19.296 1.00 91.25 225 ARG A O 1
ATOM 1714 N N . VAL A 1 226 ? 14.595 7.206 -20.798 1.00 92.81 226 VAL A N 1
ATOM 1715 C CA . VAL A 1 226 ? 13.640 6.709 -19.776 1.00 92.81 226 VAL A CA 1
ATOM 1716 C C . VAL A 1 226 ? 14.127 5.415 -19.126 1.00 92.81 226 VAL A C 1
ATOM 1718 O O . VAL A 1 226 ? 13.868 5.192 -17.946 1.00 92.81 226 VAL A O 1
ATOM 1721 N N . LEU A 1 227 ? 14.839 4.568 -19.876 1.00 94.25 227 LEU A N 1
ATOM 1722 C CA . LEU A 1 227 ? 15.444 3.341 -19.362 1.00 94.25 227 LEU A CA 1
ATOM 1723 C C . LEU A 1 227 ? 16.967 3.496 -19.327 1.00 94.25 227 LEU A C 1
ATOM 1725 O O . LEU A 1 227 ? 17.613 3.479 -20.372 1.00 94.25 227 LEU A O 1
ATOM 1729 N N . ALA A 1 228 ? 17.540 3.625 -18.137 1.00 92.00 228 ALA A N 1
ATOM 1730 C CA . ALA A 1 228 ? 18.981 3.671 -17.921 1.00 92.00 228 ALA A CA 1
ATOM 1731 C C . ALA A 1 228 ? 19.537 2.281 -17.581 1.00 92.00 228 ALA A C 1
ATOM 1733 O O . ALA A 1 228 ? 18.914 1.525 -16.835 1.00 92.00 228 ALA A O 1
ATOM 1734 N N . ALA A 1 229 ? 20.728 1.960 -18.091 1.00 90.25 229 ALA A N 1
ATOM 1735 C CA . ALA A 1 229 ? 21.490 0.785 -17.675 1.00 90.25 229 ALA A CA 1
ATOM 1736 C C . ALA A 1 229 ? 22.659 1.232 -16.786 1.00 90.25 229 ALA A C 1
ATOM 1738 O O . ALA A 1 229 ? 23.536 1.972 -17.230 1.00 90.25 229 ALA A O 1
ATOM 1739 N N . THR A 1 230 ? 22.658 0.797 -15.528 1.00 88.06 230 THR A N 1
ATOM 1740 C CA . THR A 1 230 ? 23.611 1.223 -14.490 1.00 88.06 230 THR A CA 1
ATOM 1741 C C . THR A 1 230 ? 24.244 0.006 -13.814 1.00 88.06 230 THR A C 1
ATOM 1743 O O . THR A 1 230 ? 23.760 -1.117 -13.960 1.00 88.06 230 THR A O 1
ATOM 1746 N N . ASP A 1 231 ? 25.296 0.210 -13.020 1.00 85.00 231 ASP A N 1
ATOM 1747 C CA . ASP A 1 231 ? 25.861 -0.852 -12.175 1.00 85.00 231 ASP A CA 1
ATOM 1748 C C . ASP A 1 231 ? 24.916 -1.263 -11.025 1.00 85.00 231 ASP A C 1
ATOM 1750 O O . ASP A 1 231 ? 25.077 -2.327 -10.430 1.00 85.00 231 ASP A O 1
ATOM 1754 N N . ALA A 1 232 ? 23.899 -0.445 -10.735 1.00 84.88 232 ALA A N 1
ATOM 1755 C CA . ALA A 1 232 ? 22.810 -0.769 -9.824 1.00 84.88 232 ALA A CA 1
ATOM 1756 C C . ALA A 1 232 ? 21.657 -1.543 -10.484 1.00 84.88 232 ALA A C 1
ATOM 1758 O O . ALA A 1 232 ? 20.772 -2.015 -9.767 1.00 84.88 232 ALA A O 1
ATOM 1759 N N . GLY A 1 233 ? 21.662 -1.711 -11.812 1.00 89.81 233 GLY A N 1
ATOM 1760 C CA . GLY A 1 233 ? 20.613 -2.397 -12.565 1.00 89.81 233 GLY A CA 1
ATOM 1761 C C . GLY A 1 233 ? 20.018 -1.582 -13.706 1.00 89.81 233 GLY A C 1
ATOM 1762 O O . GLY A 1 233 ? 20.534 -0.528 -14.089 1.00 89.81 233 GLY A O 1
ATOM 1763 N N . LEU A 1 234 ? 18.889 -2.066 -14.224 1.00 93.00 234 LEU A N 1
ATOM 1764 C CA . LEU A 1 234 ? 18.029 -1.274 -15.096 1.00 93.00 234 LEU A CA 1
ATOM 1765 C C . LEU A 1 234 ? 17.210 -0.305 -14.239 1.00 93.00 234 LEU A C 1
ATOM 1767 O O . LEU A 1 234 ? 16.623 -0.725 -13.245 1.00 93.00 234 LEU A O 1
ATOM 1771 N N . VAL A 1 235 ? 17.159 0.972 -14.617 1.00 93.31 235 VAL A N 1
ATOM 1772 C CA . VAL A 1 235 ? 16.355 1.998 -13.934 1.00 93.31 235 VAL A CA 1
ATOM 1773 C C . VAL A 1 235 ? 15.374 2.605 -14.927 1.00 93.31 235 VAL A C 1
ATOM 1775 O O . VAL A 1 235 ? 15.783 3.105 -15.974 1.00 93.31 235 VAL A O 1
ATOM 1778 N N . PHE A 1 236 ? 14.083 2.540 -14.615 1.00 94.31 236 PHE A N 1
ATOM 1779 C CA . PHE A 1 236 ? 12.990 2.943 -15.490 1.00 94.31 236 PHE A CA 1
ATOM 1780 C C . PHE A 1 236 ? 12.178 4.090 -14.880 1.00 94.31 236 PHE A C 1
ATOM 1782 O O . PHE A 1 236 ? 11.579 3.951 -13.811 1.00 94.31 236 PHE A O 1
ATOM 1789 N N . GLY A 1 237 ? 12.144 5.220 -15.588 1.00 92.12 237 GLY A N 1
ATOM 1790 C CA . GLY A 1 237 ? 11.585 6.474 -15.081 1.00 92.12 237 GLY A CA 1
ATOM 1791 C C . GLY A 1 237 ? 10.105 6.720 -15.351 1.00 92.12 237 GLY A C 1
ATOM 1792 O O . GLY A 1 237 ? 9.603 7.779 -14.983 1.00 92.12 237 GLY A O 1
ATOM 1793 N N . ALA A 1 238 ? 9.391 5.803 -16.008 1.00 92.56 238 ALA A N 1
ATOM 1794 C CA . ALA A 1 238 ? 8.008 6.020 -16.447 1.00 92.56 238 ALA A CA 1
ATOM 1795 C C . ALA A 1 238 ? 7.023 4.956 -15.915 1.00 92.56 238 ALA A C 1
ATOM 1797 O O . ALA A 1 238 ? 6.420 4.251 -16.725 1.00 92.56 238 ALA A O 1
ATOM 1798 N N . PRO A 1 239 ? 6.825 4.827 -14.583 1.00 92.81 239 PRO A N 1
ATOM 1799 C CA . PRO A 1 239 ? 5.917 3.833 -13.983 1.00 92.81 239 PRO A CA 1
ATOM 1800 C C . PRO A 1 239 ? 4.519 3.816 -14.618 1.00 92.81 239 PRO A C 1
ATOM 1802 O O . PRO A 1 239 ? 3.973 2.751 -14.905 1.00 92.81 239 PRO A O 1
ATOM 1805 N N . ASP A 1 240 ? 3.984 4.996 -14.956 1.00 92.19 240 ASP A N 1
ATOM 1806 C CA . ASP A 1 240 ? 2.698 5.148 -15.644 1.00 92.19 240 ASP A CA 1
ATOM 1807 C C . ASP A 1 240 ? 2.575 4.283 -16.918 1.00 92.19 240 ASP A C 1
ATOM 1809 O O . ASP A 1 240 ? 1.461 3.882 -17.247 1.00 92.19 240 ASP A O 1
ATOM 1813 N N . ALA A 1 241 ? 3.675 3.918 -17.597 1.00 94.19 241 ALA A N 1
ATOM 1814 C CA . ALA A 1 241 ? 3.685 3.027 -18.767 1.00 94.19 241 ALA A CA 1
ATOM 1815 C C . ALA A 1 241 ? 3.071 1.646 -18.504 1.00 94.19 241 ALA A C 1
ATOM 1817 O O . ALA A 1 241 ? 2.450 1.069 -19.398 1.00 94.19 241 ALA A O 1
ATOM 1818 N N . PHE A 1 242 ? 3.245 1.119 -17.291 1.00 96.06 242 PHE A N 1
ATOM 1819 C CA . PHE A 1 242 ? 2.809 -0.228 -16.922 1.00 96.06 242 PHE A CA 1
ATOM 1820 C C . PHE A 1 242 ? 1.407 -0.254 -16.298 1.00 96.06 242 PHE A C 1
ATOM 1822 O O . PHE A 1 242 ? 0.876 -1.327 -16.016 1.00 96.06 242 PHE A O 1
ATOM 1829 N N . THR A 1 243 ? 0.779 0.915 -16.130 1.00 95.50 243 THR A N 1
ATOM 1830 C CA . THR A 1 243 ? -0.586 1.030 -15.599 1.00 95.50 243 THR A CA 1
ATOM 1831 C C . THR A 1 243 ? -1.626 0.414 -16.525 1.00 95.50 243 THR A C 1
ATOM 1833 O O . THR A 1 243 ? -1.487 0.440 -17.751 1.00 95.50 243 THR A O 1
ATOM 1836 N N . ASN A 1 244 ? -2.737 -0.046 -15.950 1.00 95.81 244 ASN A N 1
ATOM 1837 C CA . ASN A 1 244 ? -3.899 -0.564 -16.676 1.00 95.81 244 ASN A CA 1
ATOM 1838 C C . ASN A 1 244 ? -4.395 0.396 -17.788 1.00 95.81 244 ASN A C 1
ATOM 1840 O O . ASN A 1 244 ? -4.930 -0.056 -18.800 1.00 95.81 244 ASN A O 1
ATOM 1844 N N . ARG A 1 245 ? -4.189 1.717 -17.642 1.00 93.75 245 ARG A N 1
ATOM 1845 C CA . ARG A 1 245 ? -4.485 2.746 -18.658 1.00 93.75 245 ARG A CA 1
ATOM 1846 C C . ARG A 1 245 ? -3.538 2.741 -19.861 1.00 93.75 245 ARG A C 1
ATOM 1848 O O . ARG A 1 245 ? -3.986 3.036 -20.968 1.00 93.75 245 ARG A O 1
ATOM 1855 N N . HIS A 1 246 ? -2.248 2.485 -19.653 1.00 93.75 246 HIS A N 1
ATOM 1856 C CA . HIS A 1 246 ? -1.202 2.707 -20.659 1.00 93.75 246 HIS A CA 1
ATOM 1857 C C . HIS A 1 246 ? -0.486 1.436 -21.124 1.00 93.75 246 HIS A C 1
ATOM 1859 O O . HIS A 1 246 ? 0.205 1.496 -22.138 1.00 93.75 246 HIS A O 1
ATOM 1865 N N . ILE A 1 247 ? -0.688 0.286 -20.478 1.00 95.94 247 ILE A N 1
ATOM 1866 C CA . ILE A 1 247 ? -0.007 -0.976 -20.811 1.00 95.94 247 ILE A CA 1
ATOM 1867 C C . ILE A 1 247 ? -0.188 -1.402 -22.284 1.00 95.94 247 ILE A C 1
ATOM 1869 O O . ILE A 1 247 ? 0.721 -1.972 -22.878 1.00 95.94 247 ILE A O 1
ATOM 1873 N N . THR A 1 248 ? -1.318 -1.062 -22.916 1.00 95.38 248 THR A N 1
ATOM 1874 C CA . THR A 1 248 ? -1.609 -1.342 -24.339 1.00 95.38 248 THR A CA 1
ATOM 1875 C C . THR A 1 248 ? -1.175 -0.233 -25.312 1.00 95.38 248 THR A C 1
ATOM 1877 O O . THR A 1 248 ? -1.502 -0.296 -26.496 1.00 95.38 248 THR A O 1
ATOM 1880 N N . SER A 1 249 ? -0.478 0.805 -24.837 1.00 94.38 249 SER A N 1
ATOM 1881 C CA . SER A 1 249 ? 0.037 1.894 -25.678 1.00 94.38 249 SER A CA 1
ATOM 1882 C C . SER A 1 249 ? 1.419 1.552 -26.227 1.00 94.38 249 SER A C 1
ATOM 1884 O O . SER A 1 249 ? 2.333 1.291 -25.449 1.00 94.38 249 SER A O 1
ATOM 1886 N N . GLU A 1 250 ? 1.590 1.635 -27.549 1.00 95.50 250 GLU A N 1
ATOM 1887 C CA . GLU A 1 250 ? 2.866 1.337 -28.221 1.00 95.50 250 GLU A CA 1
ATOM 1888 C C . GLU A 1 250 ? 3.433 -0.030 -27.760 1.00 95.50 250 GLU A C 1
ATOM 1890 O O . GLU A 1 250 ? 2.675 -0.989 -27.600 1.00 95.50 250 GLU A O 1
ATOM 1895 N N . GLY A 1 251 ? 4.740 -0.141 -27.517 1.00 96.94 251 GLY A N 1
ATOM 1896 C CA . GLY A 1 251 ? 5.390 -1.343 -26.994 1.00 96.94 251 GLY A CA 1
ATOM 1897 C C . GLY A 1 251 ? 5.387 -1.496 -25.469 1.00 96.94 251 GLY A C 1
ATOM 1898 O O . GLY A 1 251 ? 6.135 -2.338 -24.969 1.00 96.94 251 GLY A O 1
ATOM 1899 N N . ASN A 1 252 ? 4.588 -0.733 -24.706 1.00 97.12 252 ASN A N 1
ATOM 1900 C CA . ASN A 1 252 ? 4.632 -0.742 -23.232 1.00 97.12 252 ASN A CA 1
ATOM 1901 C C . ASN A 1 252 ? 4.512 -2.166 -22.642 1.00 97.12 252 ASN A C 1
ATOM 1903 O O . ASN A 1 252 ? 5.344 -2.559 -21.824 1.00 97.12 252 ASN A O 1
ATOM 1907 N N . ALA A 1 253 ? 3.546 -2.974 -23.099 1.00 97.06 253 ALA A N 1
ATOM 1908 C CA . ALA A 1 253 ? 3.403 -4.375 -22.682 1.00 97.06 253 ALA A CA 1
ATOM 1909 C C . ALA A 1 253 ? 4.612 -5.251 -23.058 1.00 97.06 253 ALA A C 1
ATOM 1911 O O . ALA A 1 253 ? 5.044 -6.077 -22.258 1.00 97.06 253 ALA A O 1
ATOM 1912 N N . ALA A 1 254 ? 5.177 -5.074 -24.256 1.00 97.12 254 ALA A N 1
ATOM 1913 C CA . ALA A 1 254 ? 6.323 -5.856 -24.722 1.00 97.12 254 ALA A CA 1
ATOM 1914 C C . ALA A 1 254 ? 7.598 -5.544 -23.920 1.00 97.12 254 ALA A C 1
ATOM 1916 O O . ALA A 1 254 ? 8.355 -6.464 -23.594 1.00 97.12 254 ALA A O 1
ATOM 1917 N N . LEU A 1 255 ? 7.796 -4.274 -23.540 1.00 97.75 255 LEU A N 1
ATOM 1918 C CA . LEU A 1 255 ? 8.839 -3.876 -22.597 1.00 97.75 255 LEU A CA 1
ATOM 1919 C C . LEU A 1 255 ? 8.611 -4.548 -21.242 1.00 97.75 255 LEU A C 1
ATOM 1921 O O . LEU A 1 255 ? 9.512 -5.198 -20.724 1.00 97.75 255 LEU A O 1
ATOM 1925 N N . ALA A 1 256 ? 7.412 -4.407 -20.680 1.00 97.12 256 ALA A N 1
ATOM 1926 C CA . ALA A 1 256 ? 7.128 -4.817 -19.313 1.00 97.12 256 ALA A CA 1
ATOM 1927 C C . ALA A 1 256 ? 7.221 -6.342 -19.119 1.00 97.12 256 ALA A C 1
ATOM 1929 O O . ALA A 1 256 ? 7.909 -6.813 -18.216 1.00 97.12 256 ALA A O 1
ATOM 1930 N N . LEU A 1 257 ? 6.633 -7.125 -20.032 1.00 96.88 257 LEU A N 1
ATOM 1931 C CA . LEU A 1 257 ? 6.799 -8.584 -20.054 1.00 96.88 257 LEU A CA 1
ATOM 1932 C C . LEU A 1 257 ? 8.263 -8.983 -20.293 1.00 96.88 257 LEU A C 1
ATOM 1934 O O . LEU A 1 257 ? 8.739 -9.960 -19.725 1.00 96.88 257 LEU A O 1
ATOM 1938 N N . GLY A 1 258 ? 9.000 -8.210 -21.095 1.00 95.88 258 GLY A N 1
ATOM 1939 C CA . GLY A 1 258 ? 10.422 -8.435 -21.335 1.00 95.88 258 GLY A CA 1
ATOM 1940 C C . GLY A 1 258 ? 11.344 -8.085 -20.162 1.00 95.88 258 GLY A C 1
ATOM 1941 O O . GLY A 1 258 ? 12.453 -8.607 -20.136 1.00 95.88 258 GLY A O 1
ATOM 1942 N N . LEU A 1 259 ? 10.918 -7.215 -19.239 1.00 96.12 259 LEU A N 1
ATOM 1943 C CA . LEU A 1 259 ? 11.665 -6.821 -18.037 1.00 96.12 259 LEU A CA 1
ATOM 1944 C C . LEU A 1 259 ? 11.336 -7.692 -16.819 1.00 96.12 259 LEU A C 1
ATOM 1946 O O . LEU A 1 259 ? 12.199 -7.884 -15.968 1.00 96.12 259 LEU A O 1
ATOM 1950 N N . PHE A 1 260 ? 10.095 -8.174 -16.711 1.00 96.56 260 PHE A N 1
ATOM 1951 C CA . PHE A 1 260 ? 9.586 -8.842 -15.506 1.00 96.56 260 PHE A CA 1
ATOM 1952 C C . PHE A 1 260 ? 9.309 -10.339 -15.693 1.00 96.56 260 PHE A C 1
ATOM 1954 O O . PHE A 1 260 ? 9.146 -11.047 -14.707 1.00 96.56 260 PHE A O 1
ATOM 1961 N N . GLY A 1 261 ? 9.258 -10.828 -16.937 1.00 94.31 261 GLY A N 1
ATOM 1962 C CA . GLY A 1 261 ? 8.994 -12.232 -17.274 1.00 94.31 261 GLY A CA 1
ATOM 1963 C C . GLY A 1 261 ? 10.221 -13.026 -17.726 1.00 94.31 261 GLY A C 1
ATOM 1964 O O . GLY A 1 261 ? 10.072 -13.986 -18.477 1.00 94.31 261 GLY A O 1
ATOM 1965 N N . GLU A 1 262 ? 11.433 -12.611 -17.344 1.00 90.31 262 GLU A N 1
ATOM 1966 C CA . GLU A 1 262 ? 12.667 -13.343 -17.681 1.00 90.31 262 GLU A CA 1
ATOM 1967 C C . GLU A 1 262 ? 12.877 -14.588 -16.798 1.00 90.31 262 GLU A C 1
ATOM 1969 O O . GLU A 1 262 ? 13.415 -15.584 -17.276 1.00 90.31 262 GLU A O 1
ATOM 1974 N N . GLN A 1 263 ? 12.411 -14.552 -15.544 1.00 94.62 263 GLN A N 1
ATOM 1975 C CA . GLN A 1 263 ? 12.496 -15.650 -14.572 1.00 94.62 263 GLN A CA 1
ATOM 1976 C C . GLN A 1 263 ? 11.097 -16.140 -14.166 1.00 94.62 263 GLN A C 1
ATOM 1978 O O . GLN A 1 263 ? 10.125 -15.394 -14.267 1.00 94.62 263 GLN A O 1
ATOM 1983 N N . SER A 1 264 ? 11.005 -17.376 -13.660 1.00 94.94 264 SER A N 1
ATOM 1984 C CA . SER A 1 264 ? 9.767 -17.930 -13.083 1.00 94.94 264 SER A CA 1
ATOM 1985 C C . SER A 1 264 ? 9.320 -17.209 -11.816 1.00 94.94 264 SER A C 1
ATOM 1987 O O . SER A 1 264 ? 8.132 -17.174 -11.533 1.00 94.94 264 SER A O 1
ATOM 1989 N N . ASP A 1 265 ? 10.261 -16.635 -11.069 1.00 97.19 265 ASP A N 1
ATOM 1990 C CA . ASP A 1 265 ? 10.013 -16.027 -9.767 1.00 97.19 265 ASP A CA 1
ATOM 1991 C C . ASP A 1 265 ? 10.408 -14.549 -9.793 1.00 97.19 265 ASP A C 1
ATOM 1993 O O . ASP A 1 265 ? 11.549 -14.174 -10.114 1.00 97.19 265 ASP A O 1
ATOM 1997 N N . LEU A 1 266 ? 9.433 -13.706 -9.454 1.00 97.50 266 LEU A N 1
ATOM 1998 C CA . LEU A 1 266 ? 9.539 -12.255 -9.462 1.00 97.50 266 LEU A CA 1
ATOM 1999 C C . LEU A 1 266 ? 9.226 -11.705 -8.072 1.00 97.50 266 LEU A C 1
ATOM 2001 O O . LEU A 1 266 ? 8.068 -11.624 -7.665 1.00 97.50 266 LEU A O 1
ATOM 2005 N N . ILE A 1 267 ? 10.254 -11.266 -7.354 1.00 97.69 267 ILE A N 1
ATOM 2006 C CA . ILE A 1 267 ? 10.080 -10.548 -6.091 1.00 97.69 267 ILE A CA 1
ATOM 2007 C C . ILE A 1 267 ? 9.716 -9.103 -6.426 1.00 97.69 267 ILE A C 1
ATOM 2009 O O . ILE A 1 267 ? 10.505 -8.375 -7.032 1.00 97.69 267 ILE A O 1
ATOM 2013 N N . TRP A 1 268 ? 8.520 -8.677 -6.028 1.00 96.88 268 TRP A N 1
ATOM 2014 C CA . TRP A 1 268 ? 8.044 -7.315 -6.244 1.00 96.88 268 TRP A CA 1
ATOM 2015 C C . TRP A 1 268 ? 8.135 -6.523 -4.942 1.00 96.88 268 TRP A C 1
ATOM 2017 O O . TRP A 1 268 ? 7.243 -6.589 -4.097 1.00 96.88 268 TRP A O 1
ATOM 2027 N N . TYR A 1 269 ? 9.232 -5.790 -4.766 1.00 95.12 269 TYR A N 1
ATOM 2028 C CA . TYR A 1 269 ? 9.478 -4.985 -3.576 1.00 95.12 269 TYR A CA 1
ATOM 2029 C C . TYR A 1 269 ? 8.969 -3.550 -3.762 1.00 95.12 269 TYR A C 1
ATOM 2031 O O . TYR A 1 269 ? 9.544 -2.762 -4.515 1.00 95.12 269 TYR A O 1
ATOM 2039 N N . THR A 1 270 ? 7.910 -3.204 -3.032 1.00 92.69 270 THR A N 1
ATOM 2040 C CA . THR A 1 270 ? 7.396 -1.834 -2.903 1.00 92.69 270 THR A CA 1
ATOM 2041 C C . THR A 1 270 ? 7.781 -1.320 -1.512 1.00 92.69 270 THR A C 1
ATOM 2043 O O . THR A 1 270 ? 7.234 -1.820 -0.526 1.00 92.69 270 THR A O 1
ATOM 2046 N N . PRO A 1 271 ? 8.714 -0.356 -1.380 1.00 89.19 271 PRO A N 1
ATOM 2047 C CA . PRO A 1 271 ? 9.116 0.150 -0.075 1.00 89.19 271 PRO A CA 1
ATOM 2048 C C . PRO A 1 271 ? 7.954 0.817 0.662 1.00 89.19 271 PRO A C 1
ATOM 2050 O O . PRO A 1 271 ? 7.129 1.517 0.068 1.00 89.19 271 PRO A O 1
ATOM 2053 N N . SER A 1 272 ? 7.923 0.650 1.980 1.00 84.19 272 SER A N 1
ATOM 2054 C CA . SER A 1 272 ? 6.960 1.322 2.855 1.00 84.19 272 SER A CA 1
ATOM 2055 C C . SER A 1 272 ? 7.667 2.192 3.896 1.00 84.19 272 SER A C 1
ATOM 2057 O O . SER A 1 272 ? 8.890 2.166 4.029 1.00 84.19 272 SER A O 1
ATOM 2059 N N . GLY A 1 273 ? 6.905 2.983 4.660 1.00 76.50 273 GLY A N 1
ATOM 2060 C CA . GLY A 1 273 ? 7.472 3.935 5.625 1.00 76.50 273 GLY A CA 1
ATOM 2061 C C . GLY A 1 273 ? 8.446 3.311 6.633 1.00 76.50 273 GLY A C 1
ATOM 2062 O O . GLY A 1 273 ? 9.403 3.972 7.033 1.00 76.50 273 GLY A O 1
ATOM 2063 N N . VAL A 1 274 ? 8.269 2.029 6.980 1.00 74.81 274 VAL A N 1
ATOM 2064 C CA . VAL A 1 274 ? 9.173 1.315 7.899 1.00 74.81 274 VAL A CA 1
ATOM 2065 C C . VAL A 1 274 ? 10.570 1.070 7.317 1.00 74.81 274 VAL A C 1
ATOM 2067 O O . VAL A 1 274 ? 11.510 0.930 8.087 1.00 74.81 274 VAL A O 1
ATOM 2070 N N . ASP A 1 275 ? 10.743 1.083 5.992 1.00 74.56 275 ASP A N 1
ATOM 2071 C CA . ASP A 1 275 ? 12.051 0.883 5.345 1.00 74.56 275 ASP A CA 1
ATOM 2072 C C . ASP A 1 275 ? 12.928 2.139 5.347 1.00 74.56 275 ASP A C 1
ATOM 2074 O O . ASP A 1 275 ? 14.150 2.051 5.184 1.00 74.56 275 ASP A O 1
ATOM 2078 N N . THR A 1 276 ? 12.300 3.304 5.539 1.00 62.47 276 THR A N 1
ATOM 2079 C CA . THR A 1 276 ? 12.996 4.582 5.743 1.00 62.47 276 THR A CA 1
ATOM 2080 C C . THR A 1 276 ? 13.446 4.787 7.187 1.00 62.47 276 THR A C 1
ATOM 2082 O O . THR A 1 276 ? 14.294 5.641 7.441 1.00 62.47 276 THR A O 1
ATOM 2085 N N . LEU A 1 277 ? 12.932 3.979 8.122 1.00 61.22 277 LEU A N 1
ATOM 2086 C CA . LEU A 1 277 ? 13.418 3.936 9.495 1.00 61.22 277 LEU A CA 1
ATOM 2087 C C . LEU A 1 277 ? 14.744 3.170 9.519 1.00 61.22 277 LEU A C 1
ATOM 2089 O O . LEU A 1 277 ? 14.835 2.020 9.084 1.00 61.22 277 LEU A O 1
ATOM 2093 N N . SER A 1 278 ? 15.800 3.821 10.003 1.00 53.25 278 SER A N 1
ATOM 2094 C CA . SER A 1 278 ? 17.115 3.191 10.122 1.00 53.25 278 SER A CA 1
ATOM 2095 C C . SER A 1 278 ? 17.050 2.011 11.099 1.00 53.25 278 SER A C 1
ATOM 2097 O O . SER A 1 278 ? 16.342 2.068 12.098 1.00 53.25 278 SER A O 1
ATOM 2099 N N . ALA A 1 279 ? 17.830 0.948 10.883 1.00 50.69 279 ALA A N 1
ATOM 2100 C CA . ALA A 1 279 ? 17.851 -0.193 11.811 1.00 50.69 279 ALA A CA 1
ATOM 2101 C C . ALA A 1 279 ? 18.408 0.159 13.212 1.00 50.69 279 ALA A C 1
ATOM 2103 O O . ALA A 1 279 ? 18.108 -0.535 14.180 1.00 50.69 279 ALA A O 1
ATOM 2104 N N . ASP A 1 280 ? 19.163 1.256 13.330 1.00 49.72 280 ASP A N 1
ATOM 2105 C CA . ASP A 1 280 ? 19.587 1.861 14.606 1.00 49.72 280 ASP A CA 1
ATOM 2106 C C . ASP A 1 280 ? 18.469 2.685 15.282 1.00 49.72 280 ASP A C 1
ATOM 2108 O O . ASP A 1 280 ? 18.616 3.173 16.400 1.00 49.72 280 ASP A O 1
ATOM 2112 N N . GLU A 1 281 ? 17.342 2.837 14.591 1.00 48.78 281 GLU A N 1
ATOM 2113 C CA . GLU A 1 281 ? 16.219 3.715 14.893 1.00 48.78 281 GLU A CA 1
ATOM 2114 C C . GLU A 1 281 ? 14.927 2.886 14.925 1.00 48.78 281 GLU A C 1
ATOM 2116 O O . GLU A 1 281 ? 13.887 3.254 14.377 1.00 48.78 281 GLU A O 1
ATOM 2121 N N . TRP A 1 282 ? 14.970 1.791 15.701 1.00 44.31 282 TRP A N 1
ATOM 2122 C CA . TRP A 1 282 ? 13.793 1.275 16.418 1.00 44.31 282 TRP A CA 1
ATOM 2123 C C . TRP A 1 282 ? 13.385 2.291 17.497 1.00 44.31 282 TRP A C 1
ATOM 2125 O O . TRP A 1 282 ? 13.325 1.989 18.691 1.00 44.31 282 TRP A O 1
ATOM 2135 N N . ALA A 1 283 ? 13.131 3.517 17.043 1.00 49.53 283 ALA A N 1
ATOM 2136 C CA . ALA A 1 283 ? 12.350 4.517 17.719 1.00 49.53 283 ALA A CA 1
ATOM 2137 C C . ALA A 1 283 ? 11.079 3.811 18.184 1.00 49.53 283 ALA A C 1
ATOM 2139 O O . ALA A 1 283 ? 10.352 3.186 17.401 1.00 49.53 283 ALA A O 1
ATOM 2140 N N . SER A 1 284 ? 10.861 3.821 19.491 1.00 57.75 284 SER A N 1
ATOM 2141 C CA . SER A 1 284 ? 9.639 3.276 20.048 1.00 57.75 284 SER A CA 1
ATOM 2142 C C . SER A 1 284 ? 8.452 4.014 19.412 1.00 57.75 284 SER A C 1
ATOM 2144 O O . SER A 1 284 ? 8.587 5.175 19.021 1.00 57.75 284 SER A O 1
ATOM 2146 N N . PRO A 1 285 ? 7.246 3.424 19.348 1.00 60.16 285 PRO A N 1
ATOM 2147 C CA . PRO A 1 285 ? 6.063 4.146 18.868 1.00 60.16 285 PRO A CA 1
ATOM 2148 C C . PRO A 1 285 ? 5.778 5.459 19.625 1.00 60.16 285 PRO A C 1
ATOM 2150 O O . PRO A 1 285 ? 4.959 6.256 19.182 1.00 60.16 285 PRO A O 1
ATOM 2153 N N . TRP A 1 286 ? 6.449 5.673 20.763 1.00 68.62 286 TRP A N 1
ATOM 2154 C CA . TRP A 1 286 ? 6.473 6.901 21.546 1.00 68.62 286 TRP A CA 1
ATOM 2155 C C . TRP A 1 286 ? 7.219 8.058 20.869 1.00 68.62 286 TRP A C 1
ATOM 2157 O O . TRP A 1 286 ? 6.780 9.195 20.965 1.00 68.62 286 TRP A O 1
ATOM 2167 N N . ASP A 1 287 ? 8.305 7.779 20.151 1.00 65.88 287 ASP A N 1
ATOM 2168 C CA . ASP A 1 287 ? 9.195 8.795 19.571 1.00 65.88 287 ASP A CA 1
ATOM 2169 C C . ASP A 1 287 ? 8.586 9.474 18.322 1.00 65.88 287 ASP A C 1
ATOM 2171 O O . ASP A 1 287 ? 8.998 10.560 17.924 1.00 65.88 287 ASP A O 1
ATOM 2175 N N . PHE A 1 288 ? 7.549 8.864 17.733 1.00 65.81 288 PHE A N 1
ATOM 2176 C CA . PHE A 1 288 ? 6.713 9.463 16.682 1.00 65.81 288 PHE A CA 1
ATOM 2177 C C . PHE A 1 288 ? 5.515 10.255 17.235 1.00 65.81 288 PHE A C 1
ATOM 2179 O O . PHE A 1 288 ? 4.763 10.862 16.467 1.00 65.81 288 PHE A O 1
ATOM 2186 N N . MET A 1 289 ? 5.302 10.245 18.555 1.00 73.69 289 MET A N 1
ATOM 2187 C CA . MET A 1 289 ? 4.251 11.029 19.199 1.00 73.69 289 MET A CA 1
ATOM 2188 C C . MET A 1 289 ? 4.785 12.434 19.518 1.00 73.69 289 MET A C 1
ATOM 2190 O O . MET A 1 289 ? 5.888 12.552 20.044 1.00 73.69 289 MET A O 1
ATOM 2194 N N . PRO A 1 290 ? 4.035 13.520 19.250 1.00 77.44 290 PRO A N 1
ATOM 2195 C CA . PRO A 1 290 ? 4.548 14.863 19.514 1.00 77.44 290 PRO A CA 1
ATOM 2196 C C . PRO A 1 290 ? 4.721 15.120 21.020 1.00 77.44 290 PRO A C 1
ATOM 2198 O O . PRO A 1 290 ? 3.895 14.667 21.811 1.00 77.44 290 PRO A O 1
ATOM 2201 N N . ASP A 1 291 ? 5.705 15.940 21.404 1.00 81.31 291 ASP A N 1
ATOM 2202 C CA . ASP A 1 291 ? 6.184 16.188 22.783 1.00 81.31 291 ASP A CA 1
ATOM 2203 C C . ASP A 1 291 ? 5.093 16.416 23.857 1.00 81.31 291 ASP A C 1
ATOM 2205 O O . ASP A 1 291 ? 5.288 16.154 25.046 1.00 81.31 291 ASP A O 1
ATOM 2209 N N . TRP A 1 292 ? 3.910 16.911 23.475 1.00 82.19 292 TRP 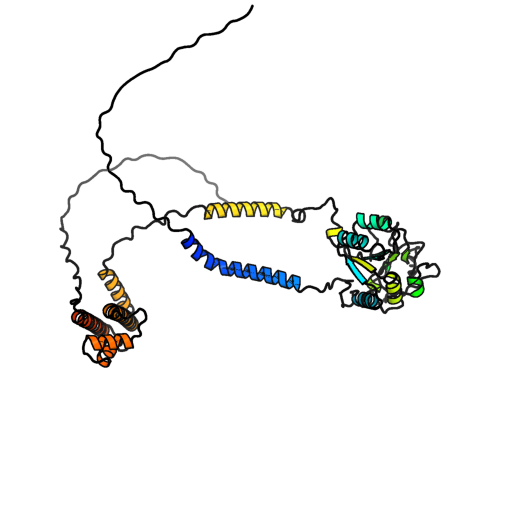A N 1
ATOM 2210 C CA . TRP A 1 292 ? 2.783 17.094 24.397 1.00 82.19 292 TRP A CA 1
ATOM 2211 C C . TRP A 1 292 ? 2.191 15.772 24.919 1.00 82.19 292 TRP A C 1
ATOM 2213 O O . TRP A 1 292 ? 1.459 15.780 25.913 1.00 82.19 292 TRP A O 1
ATOM 2223 N N . VAL A 1 293 ? 2.498 14.638 24.287 1.00 84.88 293 VAL A N 1
ATOM 2224 C CA . VAL A 1 293 ? 1.988 13.308 24.650 1.00 84.88 293 VAL A CA 1
ATOM 2225 C C . VAL A 1 293 ? 2.641 12.778 25.928 1.00 84.88 293 VAL A C 1
ATOM 2227 O O . VAL A 1 293 ? 1.947 12.165 26.743 1.00 84.88 293 VAL A O 1
ATOM 2230 N N . ASP A 1 294 ? 3.907 13.112 26.192 1.00 84.75 294 ASP A N 1
ATOM 2231 C CA . ASP A 1 294 ? 4.546 12.880 27.497 1.00 84.75 294 ASP A CA 1
ATOM 2232 C C . ASP A 1 294 ? 3.797 13.613 28.613 1.00 84.75 294 ASP A C 1
ATOM 2234 O O . ASP A 1 294 ? 3.434 13.031 29.641 1.00 84.75 294 ASP A O 1
ATOM 2238 N N . MET A 1 295 ? 3.504 14.896 28.382 1.00 90.25 295 MET A N 1
ATOM 2239 C CA . MET A 1 295 ? 2.765 15.737 29.323 1.00 90.25 295 MET A CA 1
ATOM 2240 C C . MET A 1 295 ? 1.355 15.185 29.574 1.00 90.25 295 MET A C 1
ATOM 2242 O O . MET A 1 295 ? 0.922 15.102 30.726 1.00 90.25 295 MET A O 1
ATOM 2246 N N . LEU A 1 296 ? 0.650 14.756 28.517 1.00 86.50 296 LEU A N 1
ATOM 2247 C CA . LEU A 1 296 ? -0.660 14.111 28.634 1.00 86.50 296 LEU A CA 1
ATOM 2248 C C . LEU A 1 296 ? -0.574 12.809 29.438 1.00 86.50 296 LEU A C 1
ATOM 2250 O O . LEU A 1 296 ? -1.424 12.564 30.292 1.00 86.50 296 LEU A O 1
ATOM 2254 N N . THR A 1 297 ? 0.444 11.987 29.197 1.00 85.12 297 THR A N 1
ATOM 2255 C CA . THR A 1 297 ? 0.623 10.684 29.852 1.00 85.12 297 THR A CA 1
ATOM 2256 C C . THR A 1 297 ? 0.877 10.842 31.346 1.00 85.12 297 THR A C 1
ATOM 2258 O O . THR A 1 297 ? 0.235 10.165 32.154 1.00 85.12 297 THR A O 1
ATOM 2261 N N . TRP A 1 298 ? 1.709 11.810 31.740 1.00 94.88 298 TRP A N 1
ATOM 2262 C CA . TRP A 1 298 ? 1.852 12.199 33.143 1.00 94.88 298 TRP A CA 1
ATOM 2263 C C . TRP A 1 298 ? 0.539 12.710 33.747 1.00 94.88 298 TRP A C 1
ATOM 2265 O O . TRP A 1 298 ? 0.196 12.329 34.869 1.00 94.88 298 TRP A O 1
ATOM 2275 N N . TRP A 1 299 ? -0.239 13.509 33.012 1.00 92.50 299 TRP A N 1
ATOM 2276 C CA . TRP A 1 299 ? -1.550 13.980 33.474 1.00 92.50 299 TRP A CA 1
ATOM 2277 C C . TRP A 1 299 ? -2.549 12.835 33.678 1.00 92.50 299 TRP A C 1
ATOM 2279 O O . TRP A 1 299 ? -3.230 12.780 34.703 1.00 92.50 299 TRP A O 1
ATOM 2289 N N . LEU A 1 300 ? -2.603 11.880 32.747 1.00 87.50 300 LEU A N 1
ATOM 2290 C CA . LEU A 1 300 ? -3.436 10.682 32.844 1.00 87.50 300 LEU A CA 1
ATOM 2291 C C . LEU A 1 300 ? -3.003 9.785 34.009 1.00 87.50 300 LEU A C 1
ATOM 2293 O O . LEU A 1 300 ? -3.864 9.275 34.726 1.00 87.50 300 LEU A O 1
ATOM 2297 N N . PHE A 1 301 ? -1.698 9.646 34.259 1.00 90.12 301 PHE A N 1
ATOM 2298 C CA . PHE A 1 301 ? -1.175 8.935 35.426 1.00 90.12 301 PHE A CA 1
ATOM 2299 C C . PHE A 1 301 ? -1.583 9.615 36.743 1.00 90.12 301 PHE A C 1
ATOM 2301 O O . PHE A 1 301 ? -2.058 8.944 37.662 1.00 90.12 301 PHE A O 1
ATOM 2308 N N . VAL A 1 302 ? -1.493 10.948 36.828 1.00 94.69 302 VAL A N 1
ATOM 2309 C CA . VAL A 1 302 ? -1.965 11.722 37.991 1.00 94.69 302 VAL A CA 1
ATOM 2310 C C . VAL A 1 302 ? -3.481 11.584 38.169 1.00 94.69 302 VAL A C 1
ATOM 2312 O O . VAL A 1 302 ? -3.939 11.330 39.284 1.00 94.69 302 VAL A O 1
ATOM 2315 N N . CYS A 1 303 ? -4.274 11.663 37.096 1.00 90.31 303 CYS A N 1
ATOM 2316 C CA . CYS A 1 303 ? -5.713 11.395 37.138 1.00 90.31 303 CYS A CA 1
ATOM 2317 C C . CYS A 1 303 ? -6.030 9.979 37.623 1.00 90.31 303 CYS A C 1
ATOM 2319 O O . CYS A 1 303 ? -6.902 9.813 38.475 1.00 90.31 303 CYS A O 1
ATOM 2321 N N . ALA A 1 304 ? -5.327 8.962 37.122 1.00 86.62 304 ALA A N 1
ATOM 2322 C CA . ALA A 1 304 ? -5.500 7.579 37.548 1.00 86.62 304 ALA A CA 1
ATOM 2323 C C . ALA A 1 304 ? -5.148 7.407 39.033 1.00 86.62 304 ALA A C 1
ATOM 2325 O O . ALA A 1 304 ? -5.912 6.787 39.771 1.00 86.62 304 ALA A O 1
ATOM 2326 N N . LEU A 1 305 ? -4.056 8.018 39.503 1.00 92.56 305 LEU A N 1
ATOM 2327 C CA . LEU A 1 305 ? -3.667 8.010 40.912 1.00 92.56 305 LEU A CA 1
ATOM 2328 C C . LEU A 1 305 ? -4.717 8.704 41.794 1.00 92.56 305 LEU A C 1
ATOM 2330 O O . LEU A 1 305 ? -5.101 8.163 42.829 1.00 92.56 305 LEU A O 1
ATOM 2334 N N . LEU A 1 306 ? -5.239 9.860 41.370 1.00 92.25 306 LEU A N 1
ATOM 2335 C CA . LEU A 1 306 ? -6.328 10.559 42.058 1.00 92.25 306 LEU A CA 1
ATOM 2336 C C . LEU A 1 306 ? -7.619 9.732 42.077 1.00 92.25 306 LEU A C 1
ATOM 2338 O O . LEU A 1 306 ? -8.268 9.658 43.117 1.00 92.25 306 LEU A O 1
ATOM 2342 N N . LEU A 1 307 ? -7.976 9.059 40.980 1.00 85.44 307 LEU A N 1
ATOM 2343 C CA . LEU A 1 307 ? -9.132 8.159 40.921 1.00 85.44 307 LEU A CA 1
ATOM 2344 C C . LEU A 1 307 ? -8.952 6.937 41.828 1.00 85.44 307 LEU A C 1
ATOM 2346 O O . LEU A 1 307 ? -9.887 6.578 42.539 1.00 85.44 307 LEU A O 1
ATOM 2350 N N . ILE A 1 308 ? -7.759 6.337 41.872 1.00 83.62 308 ILE A N 1
ATOM 2351 C CA . ILE A 1 308 ? -7.424 5.240 42.792 1.00 83.62 308 ILE A CA 1
ATOM 2352 C C . ILE A 1 308 ? -7.488 5.719 44.245 1.00 83.62 308 ILE A C 1
ATOM 2354 O O . ILE A 1 308 ? -8.033 5.015 45.092 1.00 83.62 308 ILE A O 1
ATOM 2358 N N . LEU A 1 309 ? -7.011 6.929 44.548 1.00 89.31 309 LEU A N 1
ATOM 2359 C CA . LEU A 1 309 ? -7.128 7.524 45.879 1.00 89.31 309 LEU A CA 1
ATOM 2360 C C . LEU A 1 309 ? -8.589 7.829 46.240 1.00 89.31 309 LEU A C 1
ATOM 2362 O O . LEU A 1 309 ? -9.002 7.536 47.355 1.00 89.31 309 LEU A O 1
ATOM 2366 N N . VAL A 1 310 ? -9.402 8.362 45.326 1.00 84.88 310 VAL A N 1
ATOM 2367 C CA . VAL A 1 310 ? -10.824 8.668 45.572 1.00 84.88 310 VAL A CA 1
ATOM 2368 C C . VAL A 1 310 ? -11.669 7.396 45.702 1.00 84.88 310 VAL A C 1
ATOM 2370 O O . VAL A 1 310 ? -12.505 7.322 46.600 1.00 84.88 310 VAL A O 1
ATOM 2373 N N . ALA A 1 311 ? -11.430 6.375 44.877 1.00 77.38 311 ALA A N 1
ATOM 2374 C CA . ALA A 1 311 ? -12.113 5.081 44.960 1.00 77.38 311 ALA A CA 1
ATOM 2375 C C . ALA A 1 311 ? -11.619 4.228 46.146 1.00 77.38 311 ALA A C 1
ATOM 2377 O O . ALA A 1 311 ? -12.401 3.514 46.775 1.00 77.38 311 ALA A O 1
ATOM 2378 N N . GLY A 1 312 ? -10.327 4.321 46.473 1.00 77.06 312 GLY A N 1
ATOM 2379 C CA . GLY A 1 312 ? -9.689 3.678 47.623 1.00 77.06 312 GLY A CA 1
ATOM 2380 C C . GLY A 1 312 ? -9.992 4.367 48.955 1.00 77.06 312 GLY A C 1
ATOM 2381 O O . GLY A 1 312 ? -9.936 3.724 50.008 1.00 77.06 312 GLY A O 1
ATOM 2382 N N . ARG A 1 313 ? -10.397 5.646 48.938 1.00 81.06 313 ARG A N 1
ATOM 2383 C CA . ARG A 1 313 ? -11.031 6.328 50.073 1.00 81.06 313 ARG A CA 1
ATOM 2384 C C . ARG A 1 313 ? -12.396 5.706 50.324 1.00 81.06 313 ARG A C 1
ATOM 2386 O O . ARG A 1 313 ? -13.431 6.227 49.917 1.00 81.06 313 ARG A O 1
ATOM 2393 N N . ARG A 1 314 ? -12.362 4.598 51.069 1.00 73.81 314 ARG A N 1
ATOM 2394 C CA . ARG A 1 314 ? -13.499 3.943 51.713 1.00 73.81 314 ARG A CA 1
ATOM 2395 C C . ARG A 1 314 ? -14.477 5.011 52.191 1.00 73.81 314 ARG A C 1
ATOM 2397 O O . ARG A 1 314 ? -14.214 5.679 53.193 1.00 73.81 314 ARG A O 1
ATOM 2404 N N . HIS A 1 315 ? -15.600 5.155 51.485 1.00 64.56 315 HIS A N 1
ATOM 2405 C CA . HIS A 1 315 ? -16.736 5.895 52.013 1.00 64.56 315 HIS A CA 1
ATOM 2406 C C . HIS A 1 315 ? -17.002 5.329 53.408 1.00 64.56 315 HIS A C 1
ATOM 2408 O O . HIS A 1 315 ? -17.063 4.103 53.577 1.00 64.56 315 HIS A O 1
ATOM 2414 N N . GLY A 1 316 ? -17.025 6.213 54.409 1.00 69.62 316 GLY A N 1
ATOM 2415 C CA . GLY A 1 316 ? -17.164 5.817 55.807 1.00 69.62 316 GLY A CA 1
ATOM 2416 C C . GLY A 1 316 ? -18.409 4.951 56.014 1.00 69.62 316 GLY A C 1
ATOM 2417 O O . GLY A 1 316 ? -19.255 4.878 55.117 1.00 69.62 316 GLY A O 1
ATOM 2418 N N . PRO A 1 317 ? -18.547 4.275 57.172 1.00 62.84 317 PRO A N 1
ATOM 2419 C CA . PRO A 1 317 ? -19.805 3.609 57.491 1.00 62.84 317 PRO A CA 1
ATOM 2420 C C . PRO A 1 317 ? -20.939 4.596 57.216 1.00 62.84 317 PRO A C 1
ATOM 2422 O O . PRO A 1 317 ? -20.910 5.702 57.756 1.00 62.84 317 PRO A O 1
ATOM 2425 N N . VAL A 1 318 ? -21.859 4.221 56.314 1.00 64.56 318 VAL A N 1
ATOM 2426 C CA . VAL A 1 318 ? -23.019 5.052 55.971 1.00 64.56 318 VAL A CA 1
ATOM 2427 C C . VAL A 1 318 ? -23.629 5.447 57.296 1.00 64.56 318 VAL A C 1
ATOM 2429 O O . VAL A 1 318 ? -24.006 4.557 58.063 1.00 64.56 318 VAL A O 1
ATOM 2432 N N . VAL A 1 319 ? -23.616 6.751 57.585 1.00 56.47 319 VAL A N 1
ATOM 2433 C CA . VAL A 1 319 ? -24.119 7.269 58.849 1.00 56.47 319 VAL A CA 1
ATOM 2434 C C . VAL A 1 319 ? -25.546 6.770 58.935 1.00 56.47 319 VAL A C 1
ATOM 2436 O O . VAL A 1 319 ? -26.392 7.136 58.120 1.00 56.47 319 VAL A O 1
ATOM 2439 N N . VAL A 1 320 ? -25.784 5.857 59.874 1.00 57.16 320 VAL A N 1
ATOM 2440 C CA . VAL A 1 320 ? -27.137 5.513 60.275 1.00 57.16 320 VAL A CA 1
ATOM 2441 C C . VAL A 1 320 ? -27.611 6.758 60.993 1.00 57.16 320 VAL A C 1
ATOM 2443 O O . VAL A 1 320 ? -27.365 6.926 62.186 1.00 57.16 320 VAL A O 1
ATOM 2446 N N . GLU A 1 321 ? -28.208 7.670 60.226 1.00 62.66 321 GLU A N 1
ATOM 2447 C CA . GLU A 1 321 ? -29.081 8.681 60.792 1.00 62.66 321 GLU A CA 1
ATOM 2448 C C . GLU A 1 321 ? -30.019 7.922 61.735 1.00 62.66 321 GLU A C 1
ATOM 2450 O O . GLU A 1 321 ? -30.647 6.945 61.299 1.00 62.66 321 GLU A O 1
ATOM 2455 N N . PRO A 1 322 ? -30.054 8.265 63.033 1.00 61.91 322 PRO A N 1
ATOM 2456 C CA . PRO A 1 322 ? -31.007 7.653 63.934 1.00 61.91 322 PRO A CA 1
ATOM 2457 C C . PRO A 1 322 ? -32.384 8.032 63.402 1.00 61.91 322 PRO A C 1
ATOM 2459 O O . PRO A 1 322 ? -32.780 9.190 63.515 1.00 61.91 322 PRO A O 1
ATOM 2462 N N . LEU A 1 323 ? -33.057 7.068 62.759 1.00 64.00 323 LEU A N 1
ATOM 2463 C CA . LEU A 1 323 ? -34.376 7.238 62.152 1.00 64.00 323 LEU A CA 1
ATOM 2464 C C . LEU A 1 323 ? -35.271 7.948 63.174 1.00 64.00 323 LEU A C 1
ATOM 2466 O O . LEU A 1 323 ? -35.553 7.362 64.225 1.00 64.00 323 LEU A O 1
ATOM 2470 N N . PRO A 1 324 ? -35.647 9.216 62.934 1.00 61.06 324 PRO A N 1
ATOM 2471 C CA . PRO A 1 324 ? -36.294 9.996 63.964 1.00 61.06 324 PRO A CA 1
ATOM 2472 C C . PRO A 1 324 ? -37.714 9.469 64.135 1.00 61.06 324 PRO A C 1
ATOM 2474 O O . PRO A 1 324 ? -38.534 9.571 63.226 1.00 61.06 324 PRO A O 1
ATOM 2477 N N . VAL A 1 325 ? -37.981 8.960 65.340 1.00 64.19 325 VAL A N 1
ATOM 2478 C CA . VAL A 1 325 ? -39.267 8.427 65.810 1.00 64.19 325 VAL A CA 1
ATOM 2479 C C . VAL A 1 325 ? -39.634 7.053 65.225 1.00 64.19 325 VAL A C 1
ATOM 2481 O O . VAL A 1 325 ? -39.888 6.890 64.032 1.00 64.19 325 VAL A O 1
ATOM 2484 N N . GLU A 1 326 ? -39.787 6.063 66.112 1.00 67.50 326 GLU A N 1
ATOM 2485 C CA . GLU A 1 326 ? -40.614 4.884 65.836 1.00 67.50 326 GLU A CA 1
ATOM 2486 C C . GLU A 1 326 ? -42.075 5.334 65.710 1.00 67.50 326 GLU A C 1
ATOM 2488 O O . GLU A 1 326 ? -42.812 5.411 66.691 1.00 67.50 326 GLU A O 1
ATOM 2493 N N . VAL A 1 327 ? -42.495 5.695 64.496 1.00 68.88 327 VAL A N 1
ATOM 2494 C CA . VAL A 1 327 ? -43.883 6.083 64.227 1.00 68.88 327 VAL A CA 1
ATOM 2495 C C . VAL A 1 327 ? -44.768 4.838 64.371 1.00 68.88 327 VAL A C 1
ATOM 2497 O O . VAL A 1 327 ? -44.565 3.872 63.625 1.00 68.88 327 VAL A O 1
ATOM 2500 N N . PRO A 1 328 ? -45.769 4.825 65.276 1.00 77.38 328 PRO A N 1
ATOM 2501 C CA . PRO A 1 328 ? -46.672 3.691 65.415 1.00 77.38 328 PRO A CA 1
ATOM 2502 C C . PRO A 1 328 ? -47.325 3.328 64.079 1.00 77.38 328 PRO A C 1
ATOM 2504 O O . PRO A 1 328 ? -47.705 4.199 63.291 1.00 77.38 328 PRO A O 1
ATOM 2507 N N . ALA A 1 329 ? -47.509 2.032 63.819 1.00 72.25 329 ALA A N 1
ATOM 2508 C CA . ALA A 1 329 ? -48.095 1.567 62.559 1.00 72.25 329 ALA A CA 1
ATOM 2509 C C . ALA A 1 329 ? -49.507 2.143 62.299 1.00 72.25 329 ALA A C 1
ATOM 2511 O O . ALA A 1 329 ? -49.911 2.269 61.143 1.00 72.25 329 ALA A O 1
ATOM 2512 N N . SER A 1 330 ? -50.228 2.532 63.359 1.00 78.12 330 SER A N 1
ATOM 2513 C CA . SER A 1 330 ? -51.495 3.269 63.298 1.00 78.12 330 SER A CA 1
ATOM 2514 C C . SER A 1 330 ? -51.347 4.662 62.681 1.00 78.12 330 SER A C 1
ATOM 2516 O O . SER A 1 330 ? -52.093 4.982 61.764 1.00 78.12 330 SER A O 1
ATOM 2518 N N . GLU A 1 331 ? -50.357 5.451 63.106 1.00 82.00 331 GLU A N 1
ATOM 2519 C CA . GLU A 1 331 ? -50.101 6.811 62.602 1.00 82.00 331 GLU A CA 1
ATOM 2520 C C . GLU A 1 331 ? -49.708 6.790 61.118 1.00 82.00 331 GLU A C 1
ATOM 2522 O O . GLU A 1 331 ? -50.218 7.562 60.307 1.00 82.00 331 GLU A O 1
ATOM 2527 N N . SER A 1 332 ? -48.858 5.836 60.718 1.00 83.69 332 SER A N 1
ATOM 2528 C CA . SER A 1 332 ? -48.491 5.651 59.304 1.00 83.69 332 SER A CA 1
ATOM 2529 C C . SER A 1 332 ? -49.673 5.198 58.434 1.00 83.69 332 SER A C 1
ATOM 2531 O O . SER A 1 332 ? -49.756 5.565 57.257 1.00 83.69 332 SER A O 1
ATOM 2533 N N . ALA A 1 333 ? -50.588 4.396 58.988 1.00 83.38 333 ALA A N 1
ATOM 2534 C CA . ALA A 1 333 ? -51.808 3.981 58.300 1.00 83.38 333 ALA A CA 1
ATOM 2535 C C . ALA A 1 333 ? -52.818 5.134 58.192 1.00 83.38 333 ALA A C 1
ATOM 2537 O O . ALA A 1 333 ? -53.393 5.333 57.122 1.00 83.38 333 ALA A O 1
ATOM 2538 N N . GLU A 1 334 ? -52.992 5.925 59.253 1.00 85.81 334 GLU A N 1
ATOM 2539 C CA . GLU A 1 334 ? -53.870 7.094 59.256 1.00 85.81 334 GLU A CA 1
ATOM 2540 C C . GLU A 1 334 ? -53.353 8.192 58.320 1.00 85.81 334 GLU A C 1
ATOM 2542 O O . GLU A 1 334 ? -54.118 8.695 57.499 1.00 85.81 334 GLU A O 1
ATOM 2547 N N . GLY A 1 335 ? -52.054 8.507 58.354 1.00 87.12 335 GLY A N 1
ATOM 2548 C CA . GLY A 1 335 ? -51.433 9.467 57.441 1.00 87.12 335 GLY A CA 1
ATOM 2549 C C . GLY A 1 335 ? -51.636 9.089 55.971 1.00 87.12 335 GLY A C 1
ATOM 2550 O O . GLY A 1 335 ? -52.064 9.918 55.168 1.00 87.12 335 GLY A O 1
ATOM 2551 N N . ARG A 1 336 ? -51.436 7.811 55.615 1.00 85.69 336 ARG A N 1
ATOM 2552 C CA . ARG A 1 336 ? -51.757 7.304 54.267 1.00 85.69 336 ARG A CA 1
ATOM 2553 C C . ARG A 1 336 ? -53.253 7.358 53.951 1.00 85.69 336 ARG A C 1
ATOM 2555 O O . ARG A 1 336 ? -53.608 7.727 52.837 1.00 85.69 336 ARG A O 1
ATOM 2562 N N . GLY A 1 337 ? -54.121 7.031 54.908 1.00 85.94 337 GLY A N 1
ATOM 2563 C CA . GLY A 1 337 ? -55.573 7.140 54.755 1.00 85.94 337 GLY A CA 1
ATOM 2564 C C . GLY A 1 337 ? -56.022 8.571 54.447 1.00 85.94 337 GLY A C 1
ATOM 2565 O O . GLY A 1 337 ? -56.753 8.787 53.482 1.00 85.94 337 GLY A O 1
ATOM 2566 N N . ARG A 1 338 ? -55.512 9.554 55.200 1.00 87.12 338 ARG A N 1
ATOM 2567 C CA . ARG A 1 338 ? -55.766 10.985 54.975 1.00 87.12 338 ARG A CA 1
ATOM 2568 C C . ARG A 1 338 ? -55.257 11.448 53.607 1.00 87.12 338 ARG A C 1
ATOM 2570 O O . ARG A 1 338 ? -55.973 12.180 52.935 1.00 87.12 338 ARG A O 1
ATOM 2577 N N . LEU A 1 339 ? -54.087 10.986 53.153 1.00 90.38 339 LEU A N 1
ATOM 2578 C CA . LEU A 1 339 ? -53.574 11.301 51.810 1.00 90.38 339 LEU A CA 1
ATOM 2579 C C . LEU A 1 339 ? -54.462 10.728 50.690 1.00 90.38 339 LEU A C 1
ATOM 2581 O O . LEU A 1 339 ? -54.795 11.451 49.753 1.00 90.38 339 LEU A O 1
ATOM 2585 N N . TYR A 1 340 ? -54.908 9.470 50.795 1.00 87.44 340 TYR A N 1
ATOM 2586 C CA . TYR A 1 340 ? -55.848 8.896 49.820 1.00 87.44 340 TYR A CA 1
ATOM 2587 C C . TYR A 1 340 ? -57.209 9.611 49.824 1.00 87.44 340 TYR A C 1
ATOM 2589 O O . TYR A 1 340 ? -57.806 9.776 48.763 1.00 87.44 340 TYR A O 1
ATOM 2597 N N . GLN A 1 341 ? -57.678 10.067 50.990 1.00 86.00 341 GLN A N 1
ATOM 2598 C CA . GLN A 1 341 ? -58.903 10.860 51.120 1.00 86.00 341 GLN A CA 1
ATOM 2599 C C . GLN A 1 341 ? -58.755 12.266 50.512 1.00 86.00 341 GLN A C 1
ATOM 2601 O O . GLN A 1 341 ? -59.660 12.724 49.822 1.00 86.00 341 GLN A O 1
ATOM 2606 N N . GLN A 1 342 ? -57.626 12.947 50.738 1.00 88.62 342 GLN A N 1
ATOM 2607 C CA . GLN A 1 342 ? -57.338 14.272 50.169 1.00 88.62 342 GLN A CA 1
ATOM 2608 C C . GLN A 1 342 ? -57.212 14.241 48.640 1.00 88.62 342 GLN A C 1
ATOM 2610 O O . GLN A 1 342 ? -57.596 15.201 47.980 1.00 88.62 342 GLN A O 1
ATOM 2615 N N . ALA A 1 343 ? -56.708 13.139 48.081 1.00 87.56 343 ALA A N 1
ATOM 2616 C CA . ALA A 1 343 ? -56.598 12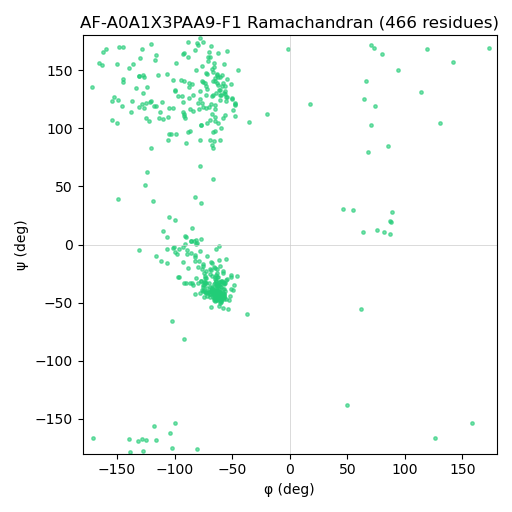.924 46.639 1.00 87.56 343 ALA A CA 1
ATOM 2617 C C . ALA A 1 343 ? -57.873 12.336 45.986 1.00 87.56 343 ALA A C 1
ATOM 2619 O O . ALA A 1 343 ? -57.833 11.996 44.806 1.00 87.56 343 ALA A O 1
ATOM 2620 N N . ASP A 1 344 ? -58.959 12.145 46.751 1.00 85.06 344 ASP A N 1
ATOM 2621 C CA . ASP A 1 344 ? -60.198 11.432 46.366 1.00 85.06 344 ASP A CA 1
ATOM 2622 C C . ASP A 1 344 ? -59.957 10.072 45.663 1.00 85.06 344 ASP A C 1
ATOM 2624 O O . ASP A 1 344 ? -60.724 9.593 44.824 1.00 85.06 344 ASP A O 1
ATOM 2628 N N . ALA A 1 345 ? -58.855 9.406 46.020 1.00 86.31 345 ALA A N 1
ATOM 2629 C CA . ALA A 1 345 ? -58.295 8.257 45.310 1.00 86.31 345 ALA A CA 1
ATOM 2630 C C . ALA A 1 345 ? -58.986 6.925 45.674 1.00 86.31 345 ALA A C 1
ATOM 2632 O O . ALA A 1 345 ? -58.337 5.888 45.851 1.00 86.31 345 ALA A O 1
ATOM 2633 N N . SER A 1 346 ? -60.317 6.943 45.797 1.00 84.81 346 SER A N 1
ATOM 2634 C CA . SER A 1 346 ? -61.123 5.810 46.268 1.00 84.81 346 SER A CA 1
ATOM 2635 C C . SER A 1 346 ? -60.930 4.540 45.422 1.00 84.81 346 SER A C 1
ATOM 2637 O O . SER A 1 346 ? -60.706 3.469 45.983 1.00 84.81 346 SER A O 1
ATOM 2639 N N . THR A 1 347 ? -60.879 4.644 44.092 1.00 87.19 347 THR A N 1
ATOM 2640 C CA . THR A 1 347 ? -60.628 3.502 43.188 1.00 87.19 347 THR A CA 1
ATOM 2641 C C . THR A 1 347 ? -59.275 2.816 43.423 1.00 87.19 347 THR A C 1
ATOM 2643 O O . THR A 1 347 ? -59.154 1.602 43.259 1.00 87.19 347 THR A O 1
ATOM 2646 N N . GLU A 1 348 ? -58.238 3.564 43.805 1.00 88.06 348 GLU A N 1
ATOM 2647 C CA . GLU A 1 348 ? -56.897 3.000 44.010 1.00 88.06 348 GLU A CA 1
ATOM 2648 C C . GLU A 1 348 ? -56.724 2.452 45.434 1.00 88.06 348 GLU A C 1
ATOM 2650 O O . GLU A 1 348 ? -56.108 1.402 45.647 1.00 88.06 348 GLU A O 1
ATOM 2655 N N . ALA A 1 349 ? -57.374 3.092 46.410 1.00 89.94 349 ALA A N 1
ATOM 2656 C CA . ALA A 1 349 ? -57.488 2.569 47.763 1.00 89.94 349 ALA A CA 1
ATOM 2657 C C . ALA A 1 349 ? -58.249 1.226 47.801 1.00 89.94 349 ALA A C 1
ATOM 2659 O O . ALA A 1 349 ? -57.799 0.303 48.484 1.00 89.94 349 ALA A O 1
ATOM 2660 N N . SER A 1 350 ? -59.339 1.053 47.033 1.00 90.75 350 SER A N 1
ATOM 2661 C CA . SER A 1 350 ? -60.099 -0.213 47.012 1.00 90.75 350 SER A CA 1
ATOM 2662 C C . SER A 1 350 ? -59.284 -1.360 46.408 1.00 90.75 350 SER A C 1
ATOM 2664 O O . SER A 1 350 ? -59.263 -2.455 46.969 1.00 90.75 350 SER A O 1
ATOM 2666 N N . ARG A 1 351 ? -58.528 -1.110 45.329 1.00 91.31 351 ARG A N 1
ATOM 2667 C CA . ARG A 1 351 ? -57.582 -2.077 44.731 1.00 91.31 351 ARG A CA 1
ATOM 2668 C C . ARG A 1 351 ? -56.448 -2.458 45.683 1.00 91.31 351 ARG A C 1
ATOM 2670 O O . ARG A 1 351 ? -56.112 -3.640 45.808 1.00 91.31 351 ARG A O 1
ATOM 2677 N N . THR A 1 352 ? -55.882 -1.475 46.381 1.00 92.06 352 THR A N 1
ATOM 2678 C CA . THR A 1 352 ? -54.824 -1.696 47.378 1.00 92.06 352 THR A CA 1
ATOM 2679 C C . THR A 1 352 ? -55.340 -2.529 48.558 1.00 92.06 352 THR A C 1
ATOM 2681 O O . THR A 1 352 ? -54.679 -3.474 48.988 1.00 92.06 352 THR A O 1
ATOM 2684 N N . LEU A 1 353 ? -56.556 -2.256 49.045 1.00 91.44 353 LEU A N 1
ATOM 2685 C CA . LEU A 1 353 ? -57.204 -3.069 50.079 1.00 91.44 353 LEU A CA 1
ATOM 2686 C C . LEU A 1 353 ? -57.513 -4.491 49.584 1.00 91.44 353 LEU A C 1
ATOM 2688 O O . LEU A 1 353 ? -57.143 -5.450 50.262 1.00 91.44 353 LEU A O 1
ATOM 2692 N N . ARG A 1 354 ? -58.119 -4.644 48.397 1.00 93.44 354 ARG A N 1
ATOM 2693 C CA . ARG A 1 354 ? -58.448 -5.942 47.776 1.00 93.44 354 ARG A CA 1
ATOM 2694 C C . ARG A 1 354 ? -57.226 -6.850 47.686 1.00 93.44 354 ARG A C 1
ATOM 2696 O O . ARG A 1 354 ? -57.235 -7.956 48.222 1.00 93.44 354 ARG A O 1
ATOM 2703 N N . SER A 1 355 ? -56.158 -6.363 47.056 1.00 91.81 355 SER A N 1
ATOM 2704 C CA . SER A 1 355 ? -54.904 -7.109 46.890 1.00 91.81 355 SER A CA 1
ATOM 2705 C C . SER A 1 355 ? -54.269 -7.474 48.237 1.00 91.81 355 SER A C 1
ATOM 2707 O O . SER A 1 355 ? -53.878 -8.626 48.441 1.00 91.81 355 SER A O 1
ATOM 2709 N N . ALA A 1 356 ? -54.246 -6.550 49.202 1.00 91.81 356 ALA A N 1
ATOM 2710 C CA . ALA A 1 356 ? -53.740 -6.820 50.544 1.00 91.81 356 ALA A CA 1
ATOM 2711 C C . ALA A 1 356 ? -54.576 -7.869 51.308 1.00 91.81 356 ALA A C 1
ATOM 2713 O O . ALA A 1 356 ? -54.003 -8.691 52.025 1.00 91.81 356 ALA A O 1
ATOM 2714 N N . HIS A 1 357 ? -55.905 -7.875 51.159 1.00 92.25 357 HIS A N 1
ATOM 2715 C CA . HIS A 1 357 ? -56.781 -8.885 51.763 1.00 92.25 357 HIS A CA 1
ATOM 2716 C C . HIS A 1 357 ? -56.647 -10.254 51.085 1.00 92.25 357 HIS A C 1
ATOM 2718 O O . HIS A 1 357 ? -56.478 -11.246 51.792 1.00 92.25 357 HIS A O 1
ATOM 2724 N N . LEU A 1 358 ? -56.615 -10.325 49.750 1.00 92.62 358 LEU A N 1
ATOM 2725 C CA . LEU A 1 358 ? -56.382 -11.576 49.015 1.00 92.62 358 LEU A CA 1
ATOM 2726 C C . LEU A 1 358 ? -55.041 -12.220 49.391 1.00 92.62 358 LEU A C 1
ATOM 2728 O O . LEU A 1 358 ? -54.991 -13.414 49.682 1.00 92.62 358 LEU A O 1
ATOM 2732 N N . LEU A 1 359 ? -53.967 -11.429 49.497 1.00 92.31 359 LEU A N 1
ATOM 2733 C CA . LEU A 1 359 ? -52.654 -11.910 49.947 1.00 92.31 359 LEU A CA 1
ATOM 2734 C C . LEU A 1 359 ? -52.650 -12.423 51.395 1.00 92.31 359 LEU A C 1
ATOM 2736 O O . LEU A 1 359 ? -51.795 -13.243 51.740 1.00 92.31 359 LEU A O 1
ATOM 2740 N N . ARG A 1 360 ? -53.553 -11.942 52.259 1.00 91.12 360 ARG A N 1
ATOM 2741 C CA . ARG A 1 360 ? -53.715 -12.450 53.631 1.00 91.12 360 ARG A CA 1
ATOM 2742 C C . ARG A 1 360 ? -54.572 -13.710 53.676 1.00 91.12 360 ARG A C 1
ATOM 2744 O O . ARG A 1 360 ? -54.186 -14.655 54.355 1.00 91.12 360 ARG A O 1
ATOM 2751 N N . LEU A 1 361 ? -55.669 -13.753 52.920 1.00 92.12 361 LEU A N 1
ATOM 2752 C CA . LEU A 1 361 ? -56.526 -14.932 52.779 1.00 92.12 361 LEU A CA 1
ATOM 2753 C C . LEU A 1 361 ? -55.749 -16.119 52.196 1.00 92.12 361 LEU A C 1
ATOM 2755 O O . LEU A 1 361 ? -55.787 -17.201 52.772 1.00 92.12 361 LEU A O 1
ATOM 2759 N N . ALA A 1 362 ? -54.954 -15.897 51.144 1.00 93.00 362 ALA A N 1
ATOM 2760 C CA . ALA A 1 362 ? -54.071 -16.917 50.579 1.00 93.00 362 ALA A CA 1
ATOM 2761 C C . ALA A 1 362 ? -53.083 -17.472 51.623 1.00 93.00 362 ALA A C 1
ATOM 2763 O O . ALA A 1 362 ? -52.961 -18.685 51.766 1.00 93.00 362 ALA A O 1
ATOM 2764 N N . ARG A 1 363 ? -52.446 -16.605 52.428 1.00 91.31 363 ARG A N 1
ATOM 2765 C CA . ARG A 1 363 ? -51.551 -17.035 53.522 1.00 91.31 363 ARG A CA 1
ATOM 2766 C C . ARG A 1 363 ? -52.278 -17.809 54.626 1.00 91.31 363 ARG A C 1
ATOM 2768 O O . ARG A 1 363 ? -51.744 -18.811 55.091 1.00 91.31 363 ARG A O 1
ATOM 2775 N N . LEU A 1 364 ? -53.467 -17.365 55.043 1.00 91.00 364 LEU A N 1
ATOM 2776 C CA . LEU A 1 364 ? -54.282 -18.044 56.064 1.00 91.00 364 LEU A CA 1
ATOM 2777 C C . LEU A 1 364 ? -54.702 -19.448 55.612 1.00 91.00 364 LEU A C 1
ATOM 2779 O O . LEU A 1 364 ? -54.593 -20.400 56.379 1.00 91.00 364 LEU A O 1
ATOM 2783 N N . LEU A 1 365 ? -55.121 -19.575 54.352 1.00 91.75 365 LEU A N 1
ATOM 2784 C CA . LEU A 1 365 ? -55.543 -20.831 53.726 1.00 91.75 365 LEU A CA 1
ATOM 2785 C C . LEU A 1 365 ? -54.364 -21.669 53.189 1.00 91.75 365 LEU A C 1
ATOM 2787 O O . LEU A 1 365 ? -54.581 -22.726 52.606 1.00 91.75 365 LEU A O 1
ATOM 2791 N N . ARG A 1 366 ? -53.117 -21.213 53.393 1.00 90.31 366 ARG A N 1
ATOM 2792 C CA . ARG A 1 366 ? -51.867 -21.847 52.924 1.00 90.31 366 ARG A CA 1
ATOM 2793 C C . ARG A 1 366 ? -51.825 -22.115 51.411 1.00 90.31 366 ARG A C 1
ATOM 2795 O O . ARG A 1 366 ? -51.148 -23.033 50.954 1.00 90.31 366 ARG A O 1
ATOM 2802 N N . LEU A 1 367 ? -52.511 -21.277 50.641 1.00 86.50 367 LEU A N 1
ATOM 2803 C CA . LEU A 1 367 ? -52.434 -21.242 49.185 1.00 86.50 367 LEU A CA 1
ATOM 2804 C C . LEU A 1 367 ? -51.083 -20.632 48.775 1.00 86.50 367 LEU A C 1
ATOM 2806 O O . LEU A 1 367 ? -50.625 -19.657 49.378 1.00 86.50 367 LEU A O 1
ATOM 2810 N N . GLY A 1 368 ? -50.423 -21.241 47.790 1.00 83.81 368 GLY A N 1
ATOM 2811 C CA . GLY A 1 368 ? -49.055 -20.896 47.398 1.00 83.81 368 GLY A CA 1
ATOM 2812 C C . GLY A 1 368 ? -48.882 -19.460 46.870 1.00 83.81 368 GLY A C 1
ATOM 2813 O O . GLY A 1 368 ? -49.849 -18.778 46.522 1.00 83.81 368 GLY A O 1
ATOM 2814 N N . PRO A 1 369 ? -47.634 -18.962 46.780 1.00 79.19 369 PRO A N 1
ATOM 2815 C CA . PRO A 1 369 ? -47.374 -17.665 46.165 1.00 79.19 369 PRO A CA 1
ATOM 2816 C C . PRO A 1 369 ? -47.835 -17.672 44.699 1.00 79.19 369 PRO A C 1
ATOM 2818 O O . PRO A 1 369 ? -47.470 -18.560 43.935 1.00 79.19 369 PRO A O 1
ATOM 2821 N N . GLY A 1 370 ? -48.631 -16.673 44.310 1.00 80.44 370 GLY A N 1
ATOM 2822 C CA . GLY A 1 370 ? -49.159 -16.551 42.946 1.00 80.44 370 GLY A CA 1
ATOM 2823 C C . GLY A 1 370 ? -50.467 -17.303 42.665 1.00 80.44 370 GLY A C 1
ATOM 2824 O O . GLY A 1 370 ? -50.875 -17.351 41.508 1.00 80.44 370 GLY A O 1
ATOM 2825 N N . THR A 1 371 ? -51.148 -17.863 43.676 1.00 88.19 371 THR A N 1
ATOM 2826 C CA . THR A 1 371 ? -52.487 -18.456 43.493 1.00 88.19 371 THR A CA 1
ATOM 2827 C C . THR A 1 371 ? -53.468 -17.447 42.863 1.00 88.19 371 THR A C 1
ATOM 2829 O O . THR A 1 371 ? -53.617 -16.345 43.399 1.00 88.19 371 THR A O 1
ATOM 2832 N N . PRO A 1 372 ? -54.156 -17.794 41.754 1.00 90.44 372 PRO A N 1
ATOM 2833 C CA . PRO A 1 372 ? -55.103 -16.901 41.088 1.00 90.44 372 PRO A CA 1
ATOM 2834 C C . PRO A 1 372 ? -56.349 -16.645 41.945 1.00 90.44 372 PRO A C 1
ATOM 2836 O O . PRO A 1 372 ? -56.777 -17.492 42.730 1.00 90.44 372 PRO A O 1
ATOM 2839 N N . GLU A 1 373 ? -56.960 -15.473 41.769 1.00 89.50 373 GLU A N 1
ATOM 2840 C CA . GLU A 1 373 ? -58.038 -14.971 42.632 1.00 89.50 373 GLU A CA 1
ATOM 2841 C C . GLU A 1 373 ? -59.231 -15.931 42.745 1.00 89.50 373 GLU A C 1
ATOM 2843 O O . GLU A 1 373 ? -59.740 -16.139 43.844 1.00 89.50 373 GLU A O 1
ATOM 2848 N N . GLN A 1 374 ? -59.629 -16.581 41.649 1.00 90.12 374 GLN A N 1
ATOM 2849 C CA . GLN A 1 374 ? -60.735 -17.543 41.632 1.00 90.12 374 GLN A CA 1
ATOM 2850 C C . GLN A 1 374 ? -60.483 -18.731 42.576 1.00 90.12 374 GLN A C 1
ATOM 2852 O O . GLN A 1 374 ? -61.402 -19.183 43.253 1.00 90.12 374 GLN A O 1
ATOM 2857 N N . GLN A 1 375 ? -59.234 -19.200 42.687 1.00 90.50 375 GLN A N 1
ATOM 2858 C CA . GLN A 1 375 ? -58.869 -20.280 43.613 1.00 90.50 375 GLN A CA 1
ATOM 2859 C C . GLN A 1 375 ? -58.875 -19.804 45.073 1.00 90.50 375 GLN A C 1
ATOM 2861 O O . GLN A 1 375 ? -59.254 -20.566 45.961 1.00 90.50 375 GLN A O 1
ATOM 2866 N N . VAL A 1 376 ? -58.519 -18.538 45.334 1.00 92.00 376 VAL A N 1
ATOM 2867 C CA . VAL A 1 376 ? -58.659 -17.940 46.674 1.00 92.00 376 VAL A CA 1
ATOM 2868 C C . VAL A 1 376 ? -60.138 -17.820 47.052 1.00 92.00 376 VAL A C 1
ATOM 2870 O O . VAL A 1 376 ? -60.505 -18.191 48.164 1.00 92.00 376 VAL A O 1
ATOM 2873 N N . ILE A 1 377 ? -60.999 -17.372 46.132 1.00 93.38 377 ILE A N 1
ATOM 2874 C CA . ILE A 1 377 ? -62.452 -17.268 46.344 1.00 93.38 377 ILE A CA 1
ATOM 2875 C C . ILE A 1 377 ? -63.067 -18.644 46.640 1.00 93.38 377 ILE A C 1
ATOM 2877 O O . ILE A 1 377 ? -63.763 -18.778 47.647 1.00 93.38 377 ILE A O 1
ATOM 2881 N N . GLY A 1 378 ? -62.765 -19.672 45.839 1.00 91.56 378 GLY A N 1
ATOM 2882 C CA . GLY A 1 378 ? -63.265 -21.035 46.061 1.00 91.56 378 GLY A CA 1
ATOM 2883 C C . GLY A 1 378 ? -62.799 -21.644 47.391 1.00 91.56 378 GLY A C 1
ATOM 2884 O O . GLY A 1 378 ? -63.589 -22.241 48.121 1.00 91.56 378 GLY A O 1
ATOM 2885 N N . ALA A 1 379 ? -61.541 -21.419 47.784 1.00 91.31 379 ALA A N 1
ATOM 2886 C CA . ALA A 1 379 ? -61.031 -21.868 49.081 1.00 91.31 379 ALA A CA 1
ATOM 2887 C C . ALA A 1 379 ? -61.687 -21.134 50.271 1.00 91.31 379 ALA A C 1
ATOM 2889 O O . ALA A 1 379 ? -61.968 -21.748 51.302 1.00 91.31 379 ALA A O 1
ATOM 2890 N N . VAL A 1 380 ? -61.987 -19.835 50.134 1.00 93.25 380 VAL A N 1
ATOM 2891 C CA . VAL A 1 380 ? -62.762 -19.075 51.133 1.00 93.25 380 VAL A CA 1
ATOM 2892 C C . VAL A 1 380 ? -64.212 -19.571 51.200 1.00 93.25 380 VAL A C 1
ATOM 2894 O O . VAL A 1 380 ? -64.752 -19.698 52.300 1.00 93.25 380 VAL A O 1
ATOM 2897 N N . ALA A 1 381 ? -64.834 -19.904 50.065 1.00 93.00 381 ALA A N 1
ATOM 2898 C CA . ALA A 1 381 ? -66.183 -20.471 50.010 1.00 93.00 381 ALA A CA 1
ATOM 2899 C C . ALA A 1 381 ? -66.251 -21.809 50.757 1.00 93.00 381 ALA A C 1
ATOM 2901 O O . ALA A 1 381 ? -67.059 -21.962 51.675 1.00 93.00 381 ALA A O 1
ATOM 2902 N N . ALA A 1 382 ? -65.320 -22.723 50.464 1.00 90.69 382 ALA A N 1
ATOM 2903 C CA . ALA A 1 382 ? -65.203 -24.010 51.145 1.00 90.69 382 ALA A CA 1
ATOM 2904 C C . ALA A 1 382 ? -65.007 -23.874 52.670 1.00 90.69 382 ALA A C 1
ATOM 2906 O O . ALA A 1 382 ? -65.586 -24.646 53.432 1.00 90.69 382 ALA A O 1
ATOM 2907 N N . GLN A 1 383 ? -64.235 -22.880 53.132 1.00 91.62 383 GLN A N 1
ATOM 2908 C CA . GLN A 1 383 ? -63.955 -22.683 54.561 1.00 91.62 383 GLN A CA 1
ATOM 2909 C C . GLN A 1 383 ? -65.075 -21.950 55.329 1.00 91.62 383 GLN A C 1
ATOM 2911 O O . GLN A 1 383 ? -65.220 -22.142 56.540 1.00 91.62 383 GLN A O 1
ATOM 2916 N N . THR A 1 384 ? -65.849 -21.086 54.664 1.00 88.81 384 THR A N 1
ATOM 2917 C CA . THR A 1 384 ? -66.914 -20.279 55.299 1.00 88.81 384 THR A CA 1
ATOM 2918 C C . THR A 1 384 ? -68.306 -20.900 55.177 1.00 88.81 384 THR A C 1
ATOM 2920 O O . THR A 1 384 ? -69.143 -20.681 56.056 1.00 88.81 384 THR A O 1
ATOM 2923 N N . GLY A 1 385 ? -68.547 -21.693 54.128 1.00 86.00 385 GLY A N 1
ATOM 2924 C CA . GLY A 1 385 ? -69.865 -22.221 53.765 1.00 86.00 385 GLY A CA 1
ATOM 2925 C C . GLY A 1 385 ? -70.741 -21.233 52.982 1.00 86.00 385 GLY A C 1
ATOM 2926 O O . GLY A 1 385 ? -71.932 -21.487 52.816 1.00 86.00 385 GLY A O 1
ATOM 2927 N N . ARG A 1 386 ? -70.178 -20.106 52.524 1.00 90.56 386 ARG A N 1
ATOM 2928 C CA . ARG A 1 386 ? -70.855 -19.118 51.664 1.00 90.56 386 ARG A CA 1
ATOM 2929 C C . ARG A 1 386 ? -70.698 -19.472 50.186 1.00 90.56 386 ARG A C 1
ATOM 2931 O O . ARG A 1 386 ? -69.783 -20.208 49.820 1.00 90.56 386 ARG A O 1
ATOM 2938 N N . SER A 1 387 ? -71.542 -18.914 49.320 1.00 92.44 387 SER A N 1
ATOM 2939 C CA . SER A 1 387 ? -71.376 -19.099 47.875 1.00 92.44 387 SER A CA 1
ATOM 2940 C C . SER A 1 387 ? -70.187 -18.297 47.329 1.00 92.44 387 SER A C 1
ATOM 2942 O O . SER A 1 387 ? -69.894 -17.183 47.775 1.00 92.44 387 SER A O 1
ATOM 2944 N N . GLU A 1 388 ? -69.530 -18.825 46.293 1.00 90.00 388 GLU A N 1
ATOM 2945 C CA . GLU A 1 388 ? -68.445 -18.118 45.596 1.00 90.00 388 GLU A CA 1
ATOM 2946 C C . GLU A 1 388 ? -68.902 -16.766 45.026 1.00 90.00 388 GLU A C 1
ATOM 2948 O O . GLU A 1 388 ? -68.130 -15.810 45.012 1.00 90.00 388 GLU A O 1
ATOM 2953 N N . GLN A 1 389 ? -70.172 -16.649 44.617 1.00 88.94 389 GLN A N 1
ATOM 2954 C CA . GLN A 1 389 ? -70.739 -15.404 44.090 1.00 88.94 389 GLN A CA 1
ATOM 2955 C C . GLN A 1 389 ? -70.856 -14.309 45.161 1.00 88.94 389 GLN A C 1
ATOM 2957 O O . GLN A 1 389 ? -70.600 -13.141 44.870 1.00 88.94 389 GLN A O 1
ATOM 2962 N N . GLU A 1 390 ? -71.215 -14.655 46.399 1.00 88.25 390 GLU A N 1
ATOM 2963 C CA . GLU A 1 390 ? -71.269 -13.697 47.514 1.00 88.25 390 GLU A CA 1
ATOM 2964 C C . GLU A 1 390 ? -69.868 -13.208 47.896 1.00 88.25 390 GLU A C 1
ATOM 2966 O O . GLU A 1 390 ? -69.668 -12.017 48.149 1.00 88.25 390 GLU A O 1
ATOM 2971 N N . ILE A 1 391 ? -68.880 -14.105 47.883 1.00 90.44 391 ILE A N 1
ATOM 2972 C CA . ILE A 1 391 ? -67.484 -13.763 48.176 1.00 90.44 391 ILE A CA 1
ATOM 2973 C C . ILE A 1 391 ? -66.899 -12.903 47.051 1.00 90.44 391 ILE A C 1
ATOM 2975 O O . ILE A 1 391 ? -66.319 -11.858 47.337 1.00 90.44 391 ILE A O 1
ATOM 2979 N N . ALA A 1 392 ? -67.123 -13.264 45.784 1.00 89.62 392 ALA A N 1
ATOM 2980 C CA . ALA A 1 392 ? -66.702 -12.466 44.633 1.00 89.62 392 ALA A CA 1
ATOM 2981 C C . ALA A 1 392 ? -67.279 -11.038 44.681 1.00 89.62 392 ALA A C 1
ATOM 2983 O O . ALA A 1 392 ? -66.535 -10.075 44.520 1.00 89.62 392 ALA A O 1
ATOM 2984 N N . ARG A 1 393 ? -68.574 -10.884 45.005 1.00 88.31 393 ARG A N 1
ATOM 2985 C CA . ARG A 1 393 ? -69.211 -9.566 45.215 1.00 88.31 393 ARG A CA 1
ATOM 2986 C C . ARG A 1 393 ? -68.627 -8.795 46.402 1.00 88.31 393 ARG A C 1
ATOM 2988 O O . ARG A 1 393 ? -68.565 -7.574 46.353 1.00 88.31 393 ARG A O 1
ATOM 2995 N N . THR A 1 394 ? -68.204 -9.485 47.461 1.00 88.50 394 THR A N 1
ATOM 2996 C CA . THR A 1 394 ? -67.582 -8.857 48.644 1.00 88.50 394 THR A CA 1
ATOM 2997 C C . THR A 1 394 ? -66.157 -8.370 48.353 1.00 88.50 394 THR A C 1
ATOM 2999 O O . THR A 1 394 ? -65.693 -7.410 48.963 1.00 88.50 394 THR A O 1
ATOM 3002 N N . VAL A 1 395 ? -65.458 -9.025 47.422 1.00 90.25 395 VAL A N 1
ATOM 3003 C CA . VAL A 1 395 ? -64.073 -8.714 47.034 1.00 90.25 395 VAL A CA 1
ATOM 3004 C C . VAL A 1 395 ? -64.004 -7.739 45.847 1.00 90.25 395 VAL A C 1
ATOM 3006 O O . VAL A 1 395 ? -62.964 -7.115 45.637 1.00 90.25 395 VAL A O 1
ATOM 3009 N N . ASP A 1 396 ? -65.098 -7.516 45.115 1.00 89.12 396 ASP A N 1
ATOM 3010 C CA . ASP A 1 396 ? -65.124 -6.615 43.959 1.00 89.12 396 ASP A CA 1
ATOM 3011 C C . ASP A 1 396 ? -64.868 -5.140 44.329 1.00 89.12 396 ASP A C 1
ATOM 3013 O O . ASP A 1 396 ? -65.690 -4.448 44.927 1.00 89.12 396 ASP A O 1
ATOM 3017 N N . ALA A 1 397 ? -63.698 -4.648 43.921 1.00 85.31 397 ALA A N 1
ATOM 3018 C CA . ALA A 1 397 ? -63.264 -3.269 44.117 1.00 85.31 397 ALA A CA 1
ATOM 3019 C C . ALA A 1 397 ? -63.878 -2.274 43.110 1.00 85.31 397 ALA A C 1
ATOM 3021 O O . ALA A 1 397 ? -63.772 -1.067 43.330 1.00 85.31 397 ALA A O 1
ATOM 3022 N N . ALA A 1 398 ? -64.484 -2.744 42.009 1.00 80.19 398 ALA A N 1
ATOM 3023 C CA . ALA A 1 398 ? -65.026 -1.883 40.953 1.00 80.19 398 ALA A CA 1
ATOM 3024 C C . ALA A 1 398 ? -66.343 -1.193 41.352 1.00 80.19 398 ALA A C 1
ATOM 3026 O O . ALA A 1 398 ? -66.654 -0.120 40.842 1.00 80.19 398 ALA A O 1
ATOM 3027 N N . ALA A 1 399 ? -67.088 -1.771 42.299 1.00 71.69 399 ALA A N 1
ATOM 3028 C CA . ALA A 1 399 ? -68.349 -1.229 42.806 1.00 71.69 399 ALA A CA 1
ATOM 3029 C C . ALA A 1 399 ? -68.185 -0.123 43.878 1.00 71.69 399 ALA A C 1
ATOM 3031 O O . ALA A 1 399 ? -69.178 0.372 44.413 1.00 71.69 399 ALA A O 1
ATOM 3032 N N . VAL A 1 400 ? -66.950 0.253 44.235 1.00 84.75 400 VAL A N 1
ATOM 3033 C CA . VAL A 1 400 ? -66.658 1.137 45.377 1.00 84.75 400 VAL A CA 1
ATOM 3034 C C . VAL A 1 400 ? -66.423 2.576 44.916 1.00 84.75 400 VAL A C 1
ATOM 3036 O O . VAL A 1 400 ? -65.301 2.947 44.578 1.00 84.75 400 VAL A O 1
ATOM 3039 N N . SER A 1 401 ? -67.467 3.407 44.954 1.00 81.44 401 SER A N 1
ATOM 3040 C CA . SER A 1 401 ? -67.381 4.847 44.679 1.00 81.44 401 SER A CA 1
ATOM 3041 C C . SER A 1 401 ? -67.622 5.694 45.937 1.00 81.44 401 SER A C 1
ATOM 3043 O O . SER A 1 401 ? -68.665 5.614 46.589 1.00 81.44 401 SER A O 1
ATOM 3045 N N . GLY A 1 402 ? -66.644 6.538 46.277 1.00 83.94 402 GLY A N 1
ATOM 3046 C CA . GLY A 1 402 ? -66.740 7.509 47.370 1.00 83.94 402 GLY A CA 1
ATOM 3047 C C . GLY A 1 402 ? -66.505 6.959 48.786 1.00 83.94 402 GLY A C 1
ATOM 3048 O O . GLY A 1 402 ? -66.547 5.758 49.069 1.00 83.94 402 GLY A O 1
ATOM 3049 N N . ASN A 1 403 ? -66.256 7.886 49.715 1.00 82.94 403 ASN A N 1
ATOM 3050 C CA . ASN A 1 403 ? -65.732 7.592 51.055 1.00 82.94 403 ASN A CA 1
ATOM 3051 C C . ASN A 1 403 ? -66.658 6.721 51.928 1.00 82.94 403 ASN A C 1
ATOM 3053 O O . ASN A 1 403 ? -66.186 5.866 52.675 1.00 82.94 403 ASN A O 1
ATOM 3057 N N . THR A 1 404 ? -67.981 6.878 51.827 1.00 85.31 404 THR A N 1
ATOM 3058 C CA . THR A 1 404 ? -68.932 6.076 52.622 1.00 85.31 404 THR A CA 1
ATOM 3059 C C . THR A 1 404 ? -69.067 4.640 52.113 1.00 85.31 404 THR A C 1
ATOM 3061 O O . THR A 1 404 ? -69.260 3.731 52.921 1.00 85.31 404 THR A O 1
ATOM 3064 N N . ALA A 1 405 ? -68.925 4.408 50.803 1.00 87.00 405 ALA A N 1
ATOM 3065 C CA . ALA A 1 405 ? -68.852 3.064 50.233 1.00 87.00 405 ALA A CA 1
ATOM 3066 C C . ALA A 1 405 ? -67.527 2.381 50.606 1.00 87.00 405 ALA A C 1
ATOM 3068 O O . ALA A 1 405 ? -67.534 1.215 50.999 1.00 87.00 405 ALA A O 1
ATOM 3069 N N . MET A 1 406 ? -66.416 3.129 50.581 1.00 89.12 406 MET A N 1
ATOM 3070 C CA . MET A 1 406 ? -65.089 2.642 50.975 1.00 89.12 406 MET A CA 1
ATOM 3071 C C . MET A 1 406 ? -65.067 2.064 52.396 1.00 89.12 406 MET A C 1
ATOM 3073 O O . MET A 1 406 ? -64.559 0.964 52.604 1.00 89.12 406 MET A O 1
ATOM 3077 N N . VAL A 1 407 ? -65.656 2.763 53.374 1.00 89.56 407 VAL A N 1
ATOM 3078 C CA . VAL A 1 407 ? -65.701 2.283 54.768 1.00 89.56 407 VAL A CA 1
ATOM 3079 C C . VAL A 1 407 ? -66.474 0.964 54.880 1.00 89.56 407 VAL A C 1
ATOM 3081 O O . VAL A 1 407 ? -65.995 0.036 55.532 1.00 89.56 407 VAL A O 1
ATOM 3084 N N . ARG A 1 408 ? -67.625 0.835 54.202 1.00 89.75 408 ARG A N 1
ATOM 3085 C CA . ARG A 1 408 ? -68.401 -0.421 54.188 1.00 89.75 408 ARG A CA 1
ATOM 3086 C C . ARG A 1 408 ? -67.636 -1.559 53.512 1.00 89.75 408 ARG A C 1
ATOM 3088 O O . ARG A 1 408 ? -67.658 -2.679 54.009 1.00 89.75 408 ARG A O 1
ATOM 3095 N N . TYR A 1 409 ? -66.943 -1.273 52.410 1.00 93.00 409 TYR A N 1
ATOM 3096 C CA . TYR A 1 409 ? -66.119 -2.248 51.693 1.00 93.00 409 TYR A CA 1
ATOM 3097 C C . TYR A 1 409 ? -64.957 -2.755 52.560 1.00 93.00 409 TYR A C 1
ATOM 3099 O O . TYR A 1 409 ? -64.782 -3.962 52.718 1.00 93.00 409 TYR A O 1
ATOM 3107 N N . ALA A 1 410 ? -64.226 -1.849 53.217 1.00 91.00 410 ALA A N 1
ATOM 3108 C CA . ALA A 1 410 ? -63.157 -2.204 54.149 1.00 91.00 410 ALA A CA 1
ATOM 3109 C C . ALA A 1 410 ? -63.669 -3.041 55.339 1.00 91.00 410 ALA A C 1
ATOM 3111 O O . ALA A 1 410 ? -63.036 -4.026 55.719 1.00 91.00 410 ALA A O 1
ATOM 3112 N N . GLN A 1 411 ? -64.839 -2.698 55.893 1.00 91.56 411 GLN A N 1
ATOM 3113 C CA . GLN A 1 411 ? -65.501 -3.486 56.941 1.00 91.56 411 GLN A CA 1
ATOM 3114 C C . GLN A 1 411 ? -65.920 -4.879 56.443 1.00 91.56 411 GLN A C 1
ATOM 3116 O O . GLN A 1 411 ? -65.703 -5.861 57.150 1.00 91.56 411 GLN A O 1
ATOM 3121 N N . GLY A 1 412 ? -66.456 -4.989 55.223 1.00 91.56 412 GLY A N 1
ATOM 3122 C CA . GLY A 1 412 ? -66.820 -6.266 54.598 1.00 91.56 412 GLY A CA 1
ATOM 3123 C C . GLY A 1 412 ? -65.617 -7.188 54.378 1.00 91.56 412 GLY A C 1
ATOM 3124 O O . GLY A 1 412 ? -65.658 -8.356 54.763 1.00 91.56 412 GLY A O 1
ATOM 3125 N N . LEU A 1 413 ? -64.512 -6.652 53.846 1.00 93.31 413 LEU A N 1
ATOM 3126 C CA . LEU A 1 413 ? -63.252 -7.388 53.685 1.00 93.31 413 LEU A CA 1
ATOM 3127 C C . LEU A 1 413 ? -62.642 -7.822 55.028 1.00 93.31 413 LEU A C 1
ATOM 3129 O O . LEU A 1 413 ? -62.095 -8.922 55.133 1.00 93.31 413 LEU A O 1
ATOM 3133 N N . ALA A 1 414 ? -62.725 -6.978 56.061 1.00 91.12 414 ALA A N 1
ATOM 3134 C CA . ALA A 1 414 ? -62.259 -7.320 57.403 1.00 91.12 414 ALA A CA 1
ATOM 3135 C C . ALA A 1 414 ? -63.100 -8.445 58.027 1.00 91.12 414 ALA A C 1
ATOM 3137 O O . ALA A 1 414 ? -62.528 -9.431 58.491 1.00 91.12 414 ALA A O 1
ATOM 3138 N N . ALA A 1 415 ? -64.431 -8.338 57.962 1.00 91.00 415 ALA A N 1
ATOM 3139 C CA . ALA A 1 415 ? -65.358 -9.345 58.474 1.00 91.00 415 ALA A CA 1
ATOM 3140 C C . ALA A 1 415 ? -65.175 -10.708 57.787 1.00 91.00 415 ALA A C 1
ATOM 3142 O O . ALA A 1 415 ? -65.112 -11.727 58.470 1.00 91.00 415 ALA A O 1
ATOM 3143 N N . LEU A 1 416 ? -65.007 -10.726 56.458 1.00 92.31 416 LEU A N 1
ATOM 3144 C CA . LEU A 1 416 ? -64.709 -11.945 55.701 1.00 92.31 416 LEU A CA 1
ATOM 3145 C C . LEU A 1 416 ? -63.387 -12.592 56.155 1.00 92.31 416 LEU A C 1
ATOM 3147 O O . LEU A 1 416 ? -63.307 -13.809 56.315 1.00 92.31 416 LEU A O 1
ATOM 3151 N N . GLU A 1 417 ? -62.343 -11.789 56.388 1.00 92.31 417 GLU A N 1
ATOM 3152 C CA . GLU A 1 417 ? -61.050 -12.312 56.838 1.00 92.31 417 GLU A CA 1
ATOM 3153 C C . GLU A 1 417 ? -61.093 -12.834 58.286 1.00 92.31 417 GLU A C 1
ATOM 3155 O O . GLU A 1 417 ? -60.389 -13.792 58.606 1.00 92.31 417 GLU A O 1
ATOM 3160 N N . ASP A 1 418 ? -61.894 -12.229 59.167 1.00 90.06 418 ASP A N 1
ATOM 3161 C CA . ASP A 1 418 ? -62.084 -12.718 60.537 1.00 90.06 418 ASP A CA 1
ATOM 3162 C C . ASP A 1 418 ? -62.984 -13.956 60.609 1.00 90.06 418 ASP A C 1
ATOM 3164 O O . ASP A 1 418 ? -62.687 -14.866 61.379 1.00 90.06 418 ASP A O 1
ATOM 3168 N N . GLU A 1 419 ? -64.004 -14.076 59.757 1.00 90.88 419 GLU A N 1
ATOM 3169 C CA . GLU A 1 419 ? -64.808 -15.298 59.635 1.00 90.88 419 GLU A CA 1
ATOM 3170 C C . GLU A 1 419 ? -63.948 -16.499 59.219 1.00 90.88 419 GLU A C 1
ATOM 3172 O O . GLU A 1 419 ? -63.990 -17.542 59.874 1.00 90.88 419 GLU A O 1
ATOM 3177 N N . VAL A 1 420 ? -63.092 -16.339 58.200 1.00 92.62 420 VAL A N 1
ATOM 3178 C CA . VAL A 1 420 ? -62.116 -17.368 57.795 1.00 92.62 420 VAL A CA 1
ATOM 3179 C C . VAL A 1 420 ? -61.174 -17.719 58.952 1.00 92.62 420 VAL A C 1
ATOM 3181 O O . VAL A 1 420 ? -60.949 -18.895 59.231 1.00 92.62 420 VAL A O 1
ATOM 3184 N N . ARG A 1 421 ? -60.653 -16.718 59.671 1.00 92.56 421 ARG A N 1
ATOM 3185 C CA . ARG A 1 421 ? -59.732 -16.918 60.802 1.00 92.56 421 ARG A CA 1
ATOM 3186 C C . ARG A 1 421 ? -60.384 -17.674 61.967 1.00 92.56 421 ARG A C 1
ATOM 3188 O O . ARG A 1 421 ? -59.769 -18.589 62.515 1.00 92.56 421 ARG A O 1
ATOM 3195 N N . ILE A 1 422 ? -61.635 -17.351 62.299 1.00 89.75 422 ILE A N 1
ATOM 3196 C CA . ILE A 1 422 ? -62.434 -18.048 63.317 1.00 89.75 422 ILE A CA 1
ATOM 3197 C C . ILE A 1 422 ? -62.716 -19.492 62.880 1.00 89.75 422 ILE A C 1
ATOM 3199 O O . ILE A 1 422 ? -62.503 -20.413 63.667 1.00 89.75 422 ILE A O 1
ATOM 3203 N N . ARG A 1 423 ? -63.113 -19.715 61.618 1.00 89.06 423 ARG A N 1
ATOM 3204 C CA . ARG A 1 423 ? -63.344 -21.059 61.049 1.00 89.06 423 ARG A CA 1
ATOM 3205 C C . ARG A 1 423 ? -62.080 -21.925 61.011 1.00 89.06 423 ARG A C 1
ATOM 3207 O O . ARG A 1 423 ? -62.194 -23.142 61.089 1.00 89.06 423 ARG A O 1
ATOM 3214 N N . LEU A 1 424 ? -60.898 -21.315 60.917 1.00 88.81 424 LEU A N 1
ATOM 3215 C CA . LEU A 1 424 ? -59.594 -21.982 61.024 1.00 88.81 424 LEU A CA 1
ATOM 3216 C C . LEU A 1 424 ? -59.106 -22.141 62.481 1.00 88.81 424 LEU A C 1
ATOM 3218 O O . LEU A 1 424 ? -57.983 -22.592 62.698 1.00 88.81 424 LEU A O 1
ATOM 3222 N N . GLY A 1 425 ? -59.888 -21.739 63.489 1.00 86.44 425 GLY A N 1
ATOM 3223 C CA . GLY A 1 425 ? -59.529 -21.861 64.910 1.00 86.44 425 GLY A CA 1
ATOM 3224 C C . GLY A 1 425 ? -58.495 -20.847 65.422 1.00 86.44 425 GLY A C 1
ATOM 3225 O O . GLY A 1 425 ? -57.983 -21.008 66.524 1.00 86.44 425 GLY A O 1
ATOM 3226 N N . HIS A 1 426 ? -58.181 -19.798 64.656 1.00 80.81 426 HIS A N 1
ATOM 3227 C CA . HIS A 1 426 ? -57.130 -18.819 64.985 1.00 80.81 426 HIS A CA 1
ATOM 3228 C C . HIS A 1 426 ? -57.639 -17.599 65.795 1.00 80.81 426 HIS A C 1
ATOM 3230 O O . HIS A 1 426 ? -56.884 -16.652 66.014 1.00 80.81 426 HIS A O 1
ATOM 3236 N N . GLY A 1 427 ? -58.906 -17.607 66.237 1.00 77.69 427 GLY A N 1
ATOM 3237 C CA . GLY A 1 427 ? -59.560 -16.495 66.950 1.00 77.69 427 GLY A CA 1
ATOM 3238 C C . GLY A 1 427 ? -59.847 -15.264 66.068 1.00 77.69 427 GLY A C 1
ATOM 3239 O O . GLY A 1 427 ? -59.417 -15.216 64.920 1.00 77.69 427 GLY A O 1
ATOM 3240 N N . PRO A 1 428 ? -60.591 -14.252 66.546 1.00 74.19 428 PRO A N 1
ATOM 3241 C CA . PRO A 1 428 ? -60.719 -12.981 65.830 1.00 74.19 428 PRO A CA 1
ATOM 3242 C C . PRO A 1 428 ? -59.405 -12.186 65.880 1.00 74.19 428 PRO A C 1
ATOM 3244 O O . PRO A 1 428 ? -58.596 -12.354 66.797 1.00 74.19 428 PRO A O 1
ATOM 3247 N N . ARG A 1 429 ? -59.201 -11.258 64.939 1.00 74.19 429 ARG A N 1
ATOM 3248 C CA . ARG A 1 429 ? -58.131 -10.256 65.054 1.00 74.19 429 ARG A CA 1
ATOM 3249 C C . ARG A 1 429 ? -58.228 -9.472 66.357 1.00 74.19 429 ARG A C 1
ATOM 3251 O O . ARG A 1 429 ? -59.223 -8.800 66.621 1.00 74.19 429 ARG A O 1
ATOM 3258 N N . GLN A 1 430 ? -57.130 -9.442 67.105 1.00 69.19 430 GLN A N 1
ATOM 3259 C CA . GLN A 1 430 ? -56.934 -8.414 68.118 1.00 69.19 430 GLN A CA 1
ATOM 3260 C C . GLN A 1 430 ? -56.658 -7.081 67.417 1.00 69.19 430 GLN A C 1
ATOM 3262 O O . GLN A 1 430 ? -55.569 -6.847 66.895 1.00 69.19 430 GLN A O 1
ATOM 3267 N N . ILE A 1 431 ? -57.658 -6.201 67.406 1.00 63.41 431 ILE A N 1
ATOM 3268 C CA . ILE A 1 431 ? -57.433 -4.782 67.138 1.00 63.41 431 ILE A CA 1
ATOM 3269 C C . ILE A 1 431 ? -56.681 -4.241 68.353 1.00 63.41 431 ILE A C 1
ATOM 3271 O O . ILE A 1 431 ? -57.265 -4.095 69.429 1.00 63.41 431 ILE A O 1
ATOM 3275 N N . LEU A 1 432 ? -55.388 -3.960 68.185 1.00 54.91 432 LEU A N 1
ATOM 3276 C CA . LEU A 1 432 ? -54.608 -3.211 69.164 1.00 54.91 432 LEU A CA 1
ATOM 3277 C C . LEU A 1 432 ? -55.259 -1.833 69.322 1.00 54.91 432 LEU A C 1
ATOM 3279 O O . LEU A 1 432 ? -55.083 -0.953 68.480 1.00 54.91 432 LEU A O 1
ATOM 3283 N N . ARG A 1 433 ? -56.050 -1.651 70.385 1.00 50.75 433 ARG A N 1
ATOM 3284 C CA . ARG A 1 433 ? -56.471 -0.313 70.801 1.00 50.75 433 ARG A CA 1
ATOM 3285 C C . ARG A 1 433 ? -55.205 0.444 71.210 1.00 50.75 433 ARG A C 1
ATOM 3287 O O . ARG A 1 433 ? -54.436 -0.117 71.992 1.00 50.75 433 ARG A O 1
ATOM 3294 N N . PRO A 1 434 ? -54.978 1.675 70.719 1.00 51.12 434 PRO A N 1
ATOM 3295 C CA . PRO A 1 434 ? -53.871 2.478 71.209 1.00 51.12 434 PRO A CA 1
ATOM 3296 C C . PRO A 1 434 ? -54.018 2.631 72.724 1.00 51.12 434 PRO A C 1
ATOM 3298 O O . PRO A 1 434 ? -55.109 2.913 73.230 1.00 51.12 434 PRO A O 1
ATOM 3301 N N . SER A 1 435 ? -52.926 2.394 73.445 1.00 45.88 435 SER A N 1
ATOM 3302 C CA . SER A 1 435 ? -52.851 2.655 74.877 1.00 45.88 435 SER A CA 1
ATOM 3303 C C . SER A 1 435 ? -53.211 4.116 75.123 1.00 45.88 435 SER A C 1
ATOM 3305 O O . SER A 1 435 ? -52.569 5.004 74.563 1.00 45.88 435 SER A O 1
ATOM 3307 N N . GLN A 1 436 ? -54.223 4.369 75.954 1.00 46.09 436 GLN A N 1
ATOM 3308 C CA . GLN A 1 436 ? -54.502 5.719 76.429 1.00 46.09 436 GLN A CA 1
ATOM 3309 C C . GLN A 1 436 ? -53.333 6.157 77.314 1.00 46.09 436 GLN A C 1
ATOM 3311 O O . GLN A 1 436 ? -53.264 5.791 78.486 1.00 46.09 436 GLN A O 1
ATOM 3316 N N . THR A 1 437 ? -52.393 6.903 76.738 1.00 41.38 437 THR A N 1
ATOM 3317 C CA . THR A 1 437 ? -51.341 7.579 77.495 1.00 41.38 437 THR A CA 1
ATOM 3318 C C . THR A 1 437 ? -52.016 8.563 78.457 1.00 41.38 437 THR A C 1
ATOM 3320 O O . THR A 1 437 ? -52.802 9.394 77.991 1.00 41.38 437 THR A O 1
ATOM 3323 N N . PRO A 1 438 ? -51.765 8.489 79.778 1.00 40.41 438 PRO A N 1
ATOM 3324 C CA . PRO A 1 438 ? -52.316 9.457 80.720 1.00 40.41 438 PRO A CA 1
ATOM 3325 C C . PRO A 1 438 ? -51.863 10.881 80.361 1.00 40.41 438 PRO A C 1
ATOM 3327 O O . PRO A 1 438 ? -50.731 11.048 79.898 1.00 40.41 438 PRO A O 1
ATOM 3330 N N . PRO A 1 439 ? -52.699 11.915 80.570 1.00 44.03 439 PRO A N 1
ATOM 3331 C CA . PRO A 1 439 ? -52.271 13.292 80.356 1.00 44.03 439 PRO A CA 1
ATOM 3332 C C . PRO A 1 439 ? -51.091 13.621 81.279 1.00 44.03 439 PRO A C 1
ATOM 3334 O O . PRO A 1 439 ? -51.122 13.317 82.472 1.00 44.03 439 PRO A O 1
ATOM 3337 N N . ALA A 1 440 ? -50.048 14.233 80.717 1.00 41.72 440 ALA A N 1
ATOM 3338 C CA . ALA A 1 440 ? -48.887 14.670 81.484 1.00 41.72 440 ALA A CA 1
ATOM 3339 C C . ALA A 1 440 ? -49.289 15.749 82.515 1.00 41.72 440 ALA A C 1
ATOM 3341 O O . ALA A 1 440 ? -50.174 16.559 82.216 1.00 41.72 440 ALA A O 1
ATOM 3342 N N . PRO A 1 441 ? -48.652 15.798 83.702 1.00 42.41 441 PRO A N 1
ATOM 3343 C CA . PRO A 1 441 ? -48.931 16.836 84.687 1.00 42.41 441 PRO A CA 1
ATOM 3344 C C . PRO A 1 441 ? -48.600 18.222 84.127 1.00 42.41 441 PRO A C 1
ATOM 3346 O O . PRO A 1 441 ? -47.523 18.433 83.569 1.00 42.41 441 PRO A O 1
ATOM 3349 N N . GLN A 1 442 ? -49.521 19.167 84.300 1.00 51.59 442 GLN A N 1
ATOM 3350 C CA . GLN A 1 442 ? -49.221 20.588 84.168 1.00 51.59 442 GLN A CA 1
ATOM 3351 C C . GLN A 1 442 ? -48.721 21.075 85.525 1.00 51.59 442 GLN A C 1
ATOM 3353 O O . GLN A 1 442 ? -49.498 21.072 86.475 1.00 51.59 442 GLN A O 1
ATOM 3358 N N . ASP A 1 443 ? -47.471 21.525 85.601 1.00 41.00 443 ASP A N 1
ATOM 3359 C CA . ASP A 1 443 ? -46.976 22.295 86.742 1.00 41.00 443 ASP A CA 1
ATOM 3360 C C . ASP A 1 443 ? -46.318 23.591 86.271 1.00 41.00 443 ASP A C 1
ATOM 3362 O O . ASP A 1 443 ? -45.759 23.683 85.173 1.00 41.00 443 ASP A O 1
ATOM 3366 N N . ALA A 1 444 ? -46.480 24.626 87.090 1.00 37.75 444 ALA A N 1
ATOM 3367 C CA . ALA A 1 444 ? -46.262 26.011 86.708 1.00 37.75 444 ALA A CA 1
ATOM 3368 C C . ALA A 1 444 ? -44.894 26.565 87.141 1.00 37.75 444 ALA A C 1
ATOM 3370 O O . ALA A 1 444 ? -44.293 26.124 88.113 1.00 37.75 444 ALA A O 1
ATOM 3371 N N . ALA A 1 445 ? -44.474 27.597 86.407 1.00 37.75 445 ALA A N 1
ATOM 3372 C CA . ALA A 1 445 ? -43.646 28.734 86.812 1.00 37.75 445 ALA A CA 1
ATOM 3373 C C . ALA A 1 445 ? -42.805 28.654 88.111 1.00 37.75 445 ALA A C 1
ATOM 3375 O O . ALA A 1 445 ? -43.333 28.725 89.219 1.00 37.75 445 ALA A O 1
ATOM 3376 N N . ALA A 1 446 ? -41.486 28.805 87.951 1.00 38.56 446 ALA A N 1
ATOM 3377 C CA . ALA A 1 446 ? -40.661 29.597 88.866 1.00 38.56 446 ALA A CA 1
ATOM 3378 C C . ALA A 1 446 ? -39.533 30.302 88.089 1.00 38.56 446 ALA A C 1
ATOM 3380 O O . ALA A 1 446 ? -38.957 29.737 87.160 1.00 38.56 446 ALA A O 1
ATOM 3381 N N . SER A 1 447 ? -39.258 31.555 88.447 1.00 38.28 447 SER A N 1
ATOM 3382 C CA . SER A 1 447 ? -38.218 32.422 87.874 1.00 38.28 447 SER A CA 1
ATOM 3383 C C . SER A 1 447 ? -36.894 32.311 88.639 1.00 38.28 447 SER A C 1
ATOM 3385 O O . SER A 1 447 ? -36.914 31.877 89.787 1.00 38.28 447 SER A O 1
ATOM 3387 N N . HIS A 1 448 ? -35.783 32.788 88.059 1.00 38.00 448 HIS A N 1
ATOM 3388 C CA . HIS A 1 448 ? -34.875 33.767 88.693 1.00 38.00 448 HIS A CA 1
ATOM 3389 C C . HIS A 1 448 ? -33.793 34.274 87.713 1.00 38.00 448 HIS A C 1
ATOM 3391 O O . HIS A 1 448 ? -33.183 33.500 86.977 1.00 38.00 448 HIS A O 1
ATOM 3397 N N . ASP A 1 449 ? -33.606 35.595 87.755 1.00 39.03 449 ASP A N 1
ATOM 3398 C CA . ASP A 1 449 ? -32.507 36.441 87.260 1.00 39.03 449 ASP A CA 1
ATOM 3399 C C . ASP A 1 449 ? -31.100 35.882 87.589 1.00 39.03 449 ASP A C 1
ATOM 3401 O O . ASP A 1 449 ? -30.946 35.181 88.585 1.00 39.03 449 ASP A O 1
ATOM 3405 N N . GLY A 1 450 ? -30.019 36.086 86.818 1.00 32.59 450 GLY A N 1
ATOM 3406 C CA . GLY A 1 450 ? -29.365 37.341 86.361 1.00 32.59 450 GLY A CA 1
ATOM 3407 C C . GLY A 1 450 ? -27.902 37.356 86.904 1.00 32.59 450 GLY A C 1
ATOM 3408 O O . GLY A 1 450 ? -27.625 36.511 87.758 1.00 32.59 450 GLY A O 1
ATOM 3409 N N . PRO A 1 451 ? -26.938 38.234 86.504 1.00 47.16 451 PRO A N 1
ATOM 3410 C CA . PRO A 1 451 ? -26.988 39.396 85.600 1.00 47.16 451 PRO A CA 1
ATOM 3411 C C . PRO A 1 451 ? -25.855 39.449 84.515 1.00 47.16 451 PRO A C 1
ATOM 3413 O O . PRO A 1 451 ? -25.113 38.495 84.300 1.00 47.16 451 PRO A O 1
ATOM 3416 N N . THR A 1 452 ? -25.735 40.597 83.830 1.00 43.38 452 THR A N 1
ATOM 3417 C CA . THR A 1 452 ? -24.774 41.004 82.764 1.00 43.38 452 THR A CA 1
ATOM 3418 C C . THR A 1 452 ? -23.674 41.972 83.304 1.00 43.38 452 THR A C 1
ATOM 3420 O O . THR A 1 452 ? -23.614 42.140 84.521 1.00 43.38 452 THR A O 1
ATOM 3423 N N . PRO A 1 453 ? -22.912 42.756 82.491 1.00 54.47 453 PRO A N 1
ATOM 3424 C CA . PRO A 1 453 ? -21.954 42.467 81.395 1.00 54.47 453 PRO A CA 1
ATOM 3425 C C . PRO A 1 453 ? -20.550 43.118 81.640 1.00 54.47 453 PRO A C 1
ATOM 3427 O O . PRO A 1 453 ? -20.303 43.654 82.715 1.00 54.47 453 PRO A O 1
ATOM 3430 N N . HIS A 1 454 ? -19.651 43.153 80.636 1.00 41.00 454 HIS A N 1
ATOM 3431 C CA . HIS A 1 454 ? -18.529 44.120 80.571 1.00 41.00 454 HIS A CA 1
ATOM 3432 C C . HIS A 1 454 ? -18.066 44.437 79.122 1.00 41.00 454 HIS A C 1
ATOM 3434 O O . HIS A 1 454 ? -17.745 43.520 78.366 1.00 41.00 454 HIS A O 1
ATOM 3440 N N . GLU A 1 455 ? -18.008 45.730 78.769 1.00 40.25 455 GLU A N 1
ATOM 3441 C CA . GLU A 1 455 ? -17.227 46.339 77.656 1.00 40.25 455 GLU A CA 1
ATOM 3442 C C . GLU A 1 455 ? -15.748 46.529 78.117 1.00 40.25 455 GLU A C 1
ATOM 3444 O O . GLU A 1 455 ? -15.464 46.270 79.291 1.00 40.25 455 GLU A O 1
ATOM 3449 N N . ASP A 1 456 ? -14.710 46.927 77.359 1.00 40.47 456 ASP A N 1
ATOM 3450 C CA . ASP A 1 456 ? -14.484 47.753 76.135 1.00 40.47 456 ASP A CA 1
ATOM 3451 C C . ASP A 1 456 ? -12.967 47.555 75.721 1.00 40.47 456 ASP A C 1
ATOM 3453 O O . ASP A 1 456 ? -12.335 46.703 76.362 1.00 40.47 456 ASP A O 1
ATOM 3457 N N . PRO A 1 457 ? -12.244 48.302 74.829 1.00 57.31 457 PRO A N 1
ATOM 3458 C CA . PRO A 1 457 ? -12.564 49.165 73.672 1.00 57.31 457 PRO A CA 1
ATOM 3459 C C . PRO A 1 457 ? -11.769 48.841 72.356 1.00 57.31 457 PRO A C 1
ATOM 3461 O O . PRO A 1 457 ? -11.128 47.803 72.211 1.00 57.31 457 PRO A O 1
ATOM 3464 N N . THR A 1 458 ? -11.841 49.755 71.371 1.00 47.19 458 THR A N 1
ATOM 3465 C CA . THR A 1 458 ? -11.466 49.667 69.929 1.00 47.19 458 THR A CA 1
ATOM 3466 C C . THR A 1 458 ? -10.075 50.294 69.550 1.00 47.19 458 THR A C 1
ATOM 3468 O O . THR A 1 458 ? -9.209 50.347 70.417 1.00 47.19 458 THR A O 1
ATOM 3471 N N . PRO A 1 459 ? -9.793 50.771 68.300 1.00 63.44 459 PRO A N 1
ATOM 3472 C CA . PRO A 1 459 ? -9.173 50.092 67.131 1.00 63.44 459 PRO A CA 1
ATOM 3473 C C . PRO A 1 459 ? -7.808 50.760 66.711 1.00 63.44 459 PRO A C 1
ATOM 3475 O O . PRO A 1 459 ? -7.221 51.378 67.600 1.00 63.44 459 PRO A O 1
ATOM 3478 N N . PRO A 1 460 ? -7.236 50.693 65.457 1.00 57.75 460 PRO A N 1
ATOM 3479 C CA . PRO A 1 460 ? -7.777 51.411 64.266 1.00 57.75 460 PRO A CA 1
ATOM 3480 C C . PRO A 1 460 ? -7.404 50.935 62.811 1.00 57.75 460 PRO A C 1
ATOM 3482 O O . PRO A 1 460 ? -6.436 50.224 62.567 1.00 57.75 460 PRO A O 1
ATOM 3485 N N . THR A 1 461 ? -8.139 51.500 61.833 1.00 44.53 461 THR A N 1
ATOM 3486 C CA . THR A 1 461 ? -7.766 51.902 60.435 1.00 44.53 461 THR A CA 1
ATOM 3487 C C . THR A 1 461 ? -7.341 50.923 59.315 1.00 44.53 461 THR A C 1
ATOM 3489 O O . THR A 1 461 ? -6.317 50.253 59.369 1.00 44.53 461 THR A O 1
ATOM 3492 N N . THR A 1 462 ? -8.082 51.032 58.198 1.00 44.81 462 THR A N 1
ATOM 3493 C CA . THR A 1 462 ? -7.767 50.656 56.797 1.00 44.81 462 THR A CA 1
ATOM 3494 C C . THR A 1 462 ? -6.943 51.745 56.068 1.00 44.81 462 THR A C 1
ATOM 3496 O O . THR A 1 462 ? -6.816 52.852 56.598 1.00 44.81 462 THR A O 1
ATOM 3499 N N . PRO A 1 463 ? -6.358 51.466 54.878 1.00 57.00 463 PRO A N 1
ATOM 3500 C CA . PRO A 1 463 ? -7.007 51.723 53.565 1.00 57.00 463 PRO A CA 1
ATOM 3501 C C . PRO A 1 463 ? -6.928 50.491 52.621 1.00 57.00 463 PRO A C 1
ATOM 3503 O O . PRO A 1 463 ? -6.029 49.674 52.761 1.00 57.00 463 PRO A O 1
ATOM 3506 N N . ARG A 1 464 ? -7.913 50.170 51.767 1.00 39.50 464 ARG A N 1
ATOM 3507 C CA . ARG A 1 464 ? -8.421 50.860 50.554 1.00 39.50 464 ARG A CA 1
ATOM 3508 C C . ARG A 1 464 ? -7.444 50.821 49.367 1.00 39.50 464 ARG A C 1
ATOM 3510 O O . ARG A 1 464 ? -6.585 51.684 49.291 1.00 39.50 464 ARG A O 1
ATOM 3517 N N . GLU A 1 465 ? -7.715 49.949 48.393 1.00 44.50 465 GLU A N 1
ATOM 3518 C CA . GLU A 1 465 ? -7.533 50.273 46.969 1.00 44.50 465 GLU A CA 1
ATOM 3519 C C . GLU A 1 465 ? -8.569 49.510 46.121 1.00 44.50 465 GLU A C 1
ATOM 3521 O O . GLU A 1 465 ? -8.709 48.293 46.232 1.00 44.50 465 GLU A O 1
ATOM 3526 N N . GLU A 1 466 ? -9.340 50.250 45.323 1.00 49.41 466 GLU A N 1
ATOM 3527 C CA . GLU A 1 466 ? -10.248 49.723 44.302 1.00 49.41 466 GLU A CA 1
ATOM 3528 C C . GLU A 1 466 ? -9.573 49.821 42.929 1.00 49.41 466 GLU A C 1
ATOM 3530 O O . GLU A 1 466 ? -9.156 50.912 42.548 1.00 49.41 466 GLU A O 1
ATOM 3535 N N . ALA A 1 467 ? -9.657 48.712 42.182 1.00 50.22 467 ALA A N 1
ATOM 3536 C CA . ALA A 1 467 ? -9.992 48.642 40.752 1.00 50.22 467 ALA A CA 1
ATOM 3537 C C . ALA A 1 467 ? -8.954 49.100 39.696 1.00 50.22 467 ALA A C 1
ATOM 3539 O O . ALA A 1 467 ? -7.993 49.797 40.014 1.00 50.22 467 ALA A O 1
ATOM 3540 N N . PRO A 1 468 ? -9.208 48.808 38.401 1.00 56.38 468 PRO A N 1
ATOM 3541 C CA . PRO A 1 468 ? -10.015 47.719 37.824 1.00 56.38 468 PRO A CA 1
ATOM 3542 C C . PRO A 1 468 ? -9.170 46.559 37.252 1.00 56.38 468 PRO A C 1
ATOM 3544 O O . PRO A 1 468 ? -7.963 46.756 36.992 1.00 56.38 468 PRO A O 1
#

Foldseek 3Di:
DDDDDDDDDDDDDDDDDDDDDDDDDDDPPDPDDPPDDPVVVVVVVCVVCVVVVVVVVVVVVVVVVVVVPPPQPCDQCDCRNPPQRHQVVLNVVLVVVQADEAEAAALVSLVVCCVVCVQAAEEEEEDPDDAFPVSLVVLLVDDYAYEYEYLDCPPPCPSQANKAWDDWQDPDDPPDFFDKFAQDPQAPQVLSVQLRIFGATWTFIQDPYGTGWDDDDPVDPTTGHQWDQHSSHTYGTGSSCSGNNNCPPRSSVSSSCSRQNPDSYYYYYYYDPVSVQDPVRPPDPVNPDPPCVVVVVVVVVVVVVVVCVVVVPPPPDPPPPPPPDPDPPVNVVVVVVVVCVVVQVQLVLLVVLLVVLLVLLCVLLVPDPPPDPLVSLVSLCVLQVHDSVVSCVLSDSVPQHDDVSSVVSSVSSLVSSQSSCVSSVNHGDDPPDPPPDPDDDDDDDDDDDDDDDDDDDDDDDDDDDDDD

Radius of gyration: 50.41 Å; Cα contacts (8 Å, |Δi|>4): 571; chains: 1; bounding box: 128×76×128 Å

Sequence (468 aa):
MTAPIPQRSGAPSSPVLPAPDDAAPRESQTRPPTVRNLSAALRSTLRRWQLWLLLVIIGVLFSVVVQLLSVEDQERYGLNNTELDGYAAIAAVLQDQGVEIHPASTAESARALLEDMPEASIVVHEDRWEASRSLTRDLRSQDRPRVWITPSAATREEALGGLAPARAIPHSSTTDVPEVLDAGEDCTVPAAQRAETIRAPGQLYDVKAGCFLGRPDPTQDDVGRVLAATDAGLVFGAPDAFTNRHITSEGNAALALGLFGEQSDLIWYTPSGVDTLSADEWASPWDFMPDWVDMLTWWLFVCALLLILVAGRRHGPVVVEPLPVEVPASESAEGRGRLYQQADASTEASRTLRSAHLLRLARLLRLGPGTPEQQVIGAVAAQTGRSEQEIARTVDAAAVSGNTAMVRYAQGLAALEDEVRIRLGHGPRQILRPSQTPPAPQDAAASHDGPTPHEDPTPPTTPREEAP

Solvent-accessible surface area (backbone atoms only — not comparable to full-atom values): 27854 Å² total; per-residue (Å²): 132,86,88,87,86,89,91,86,90,85,87,90,79,90,87,90,85,83,87,86,89,90,83,88,79,82,84,76,85,73,77,80,79,82,80,75,60,67,77,65,61,56,61,66,57,47,68,68,47,50,59,57,53,48,51,50,51,50,52,52,51,49,51,52,50,50,63,71,66,66,78,67,60,73,45,81,58,20,59,73,8,81,54,58,55,6,19,25,62,53,48,52,50,40,43,75,74,58,25,50,74,46,80,17,61,37,60,64,54,40,47,55,49,50,68,76,36,75,82,43,28,37,39,40,44,32,81,90,28,58,70,27,73,64,56,58,50,60,51,55,75,50,98,66,64,41,38,38,34,34,61,67,48,81,88,40,26,79,74,50,59,60,37,42,65,60,49,75,41,60,73,62,54,104,87,42,76,50,60,77,21,46,20,55,93,77,36,83,50,67,26,44,59,70,18,45,33,34,38,44,28,30,25,20,27,54,55,97,48,41,25,26,47,48,78,75,44,100,89,44,97,72,57,20,16,32,35,36,64,39,82,53,28,39,38,32,12,35,60,57,18,54,10,56,70,23,26,84,32,75,17,25,45,48,27,48,51,45,71,60,56,79,40,55,35,30,38,40,31,37,39,29,77,73,29,68,43,49,91,94,48,77,62,52,85,65,74,79,47,62,80,65,52,61,57,49,50,52,49,51,50,51,50,50,52,50,48,50,51,58,68,65,50,67,76,65,82,77,78,75,70,76,74,82,69,91,72,52,70,66,58,60,50,49,55,51,49,52,51,39,58,74,67,69,37,42,62,58,51,35,47,54,49,41,54,55,48,52,60,46,51,28,56,74,71,66,47,61,93,85,67,54,68,69,61,48,40,48,53,50,18,72,60,64,74,50,56,50,66,61,49,48,62,58,56,49,40,87,81,39,67,53,71,75,43,44,55,53,46,54,50,50,49,50,50,54,54,33,50,45,30,42,67,69,71,68,46,67,79,83,77,83,69,79,77,81,75,76,84,78,87,86,82,80,90,85,88,82,86,85,88,87,88,85,89,87,88,86,87,86,87,85,85,90,86,83,84,135